Protein AF-A0A149ZKW9-F1 (afdb_monomer_lite)

Foldseek 3Di:
DDPQPDDDLVRLLVLQLVLVCVQFVVQDSVLLSVLCCVLPVDSVSSSVVVVLCVVPVCLFAPLDQPRDLSSLVSNVSCVVSPGDRGHAHAAPPPRDRARFPAQAPVRGTHHPVVRLQRQFDQFPPPRDGHRFDDDDPPGTHDPVRLQVDLVQWDQALPPRDTGHFPDADPSGGHDPVGDDAQFDQAPPPRDTARFPDQWLNGGHHPVRVVVLQQQFDQFPPPRDGARQGHADPVSDGGHQVVRVHDHPQAAPPHGGRNADDPNHGLLVVQLVLLQVLQAEPVRHGQPLCPLQSVLLNPFPHSPVSVVCCVPAPLSVVNSCCSHPVFPQEPVSLVPDPDDPRSVLSVLACCLSVSYPDDPPLLVVLVVVLVVVLVPADPVLSVLLVCCLVPPLSVVQVVCVVVVNHDNVSSVLSVLLSVLSRVLQVQCVVVVHGQARDDLVSVVVVCVVVVVCLVSCQSSQVVCVVVVNYDNHDRDPPDDDDQDQPDDPVNLVVLLVCLQPPPVADLLLSLLLCCCQALLAQLSLLLQAFLVQWDDDPQWIWGAQAQDIDTDDPPSRVSLVVLSVDFALQRRASVVPRTSACDNRRNGTHDSVVSCVSNVVSVDPRRSSSLVNLLVCLCVDPLVVSCRRNVHDSVVSVVSVVVSVVCVVVVVVVVVVVVVVPPDDDDDDD

Secondary structure (DSSP, 8-state):
--SSSS--HHHHHHHHHHHHHHH-TTS-HHHHHHHHHHH--SHHHHHHHHHHHHH-TTTTTS--TTS-HHHHHHHHHHHHTT--S--PPBPTTT--B----EE-TTS-EE-HHHHHHTS-EE-TTT--EE-EEEE-SS-EEEHHHHHHSGGGEEEBTTT--EEEEEEEETTEEEETTTSPP--EE-TTT-SEE-EEEEETTEEEEHHHHHHHHH--EE-TTT--EE---EE-TTS-EE-TGGGT---TT--TTT---TTEETTEEHHHHHHHHHHHHHB-TTSSB-GGGHHHHHHHHT-S-HHHHHHHHHH-HHHHHHHHHHHTSS-SSHHHHHTSPP-HHHHHHHHHHHHTTSS----HHHHTHHHHHHHHHHTS-HHHHHHHHHHIIIIIIHHHHHHHHTT---HHHHHHHHHHHHHHHHHHHHHHHTT--GGG--HHHHHHHHHH-GGGHHHHHHHHHHHHTTTSS------------------HHHHHHHHHHHHH-TTS-HHHHHHHHHHHHH---HHHHHT--GGGEEEETTEEEE-SSSS-EEPPTTHHHHHHHHHHPPPS-TT--TT---SSB-SSTTPBPPHHHHHHHHHHTT--HHHHHHHHHHHHHHHS-HHHHHHHHT--HHHHHHHHHHHHHHHHHHHHHHHHHHHTTS-------

pLDDT: mean 84.75, std 12.21, range [28.81, 96.69]

Sequence (669 aa):
MVRCSTLTSTQTLDALVAEIATVEPELAAMTIRGILEVLVPRPEKRTILLQHFDRFPNLLTSGDPLIPPIVQRLLERLAAAGAVRIVRPHCAVCGGEKILCRRLADGRKACAHCGREADPKPCSRCGNMRVITRRTSTEQLCLRCYRHDPISHKTCSRCGRDTYAVVRIESGSLCTTCAPRKLERCGQCGHDRNPRTILLGAPICRLCYEQLRRNPGTCPACVQIKILAYLSDDGRRICATCAGEPSLFACADCGREDHQYGRRCAVCVLTERATALLTTADGTVNRALGPVLSALLAVDRPKSTLFWLQQSQGADLLRRMAIGDIAISHDALDALPRTRALDYLRDFLTALGVLPPQHVELERLTPWLRTMLADLPAADARVVHPYAEWHVLRRTRAKAERGQLTAAGARNGRALIRTAGHFLGWLTEHGTTLTTARQSHLDEYLVEHPGRVRFLDGFLTGAHDRRLIADLRTPRQQRSEPDVTLADDHRWTIVEELLHDETLPLDTRVAGLFVLLFGQPVTRICRMTPDQIATTGPEVTVRFGDDPILLPTPLDELTRALLHRRGRASYASKPNRWLFPGGHPGRHRSADVLRNQLAQAGVTVRPARNAALLQLAAEVPAPILADLLGIKPGTAVNWAALASQDWAGYTALRAENRTEGSGSIAHNE

Radius of gyration: 43.74 Å; chains: 1; bounding box: 96×91×130 Å

Structure (mmCIF, N/CA/C/O backbone):
data_AF-A0A149ZKW9-F1
#
_entry.id   AF-A0A149ZKW9-F1
#
loop_
_atom_site.group_PDB
_atom_site.id
_atom_site.type_symbol
_atom_site.label_atom_id
_atom_site.label_alt_id
_atom_site.label_comp_id
_atom_site.label_asym_id
_atom_site.label_entity_id
_atom_site.label_seq_id
_atom_site.pdbx_PDB_ins_code
_atom_site.Cartn_x
_atom_site.Cartn_y
_atom_site.Cartn_z
_atom_site.occupancy
_atom_site.B_iso_or_equiv
_atom_site.auth_seq_id
_atom_site.auth_comp_id
_atom_site.auth_asym_id
_atom_site.auth_atom_id
_atom_site.pdbx_PDB_model_num
ATOM 1 N N . MET A 1 1 ? 42.946 -17.975 -71.883 1.00 45.78 1 MET A N 1
ATOM 2 C CA . MET A 1 1 ? 44.295 -18.467 -71.519 1.00 45.78 1 MET A CA 1
ATOM 3 C C . MET A 1 1 ? 45.330 -17.601 -72.236 1.00 45.78 1 MET A C 1
ATOM 5 O O . MET A 1 1 ? 45.140 -17.347 -73.413 1.00 45.78 1 MET A O 1
ATOM 9 N N . VAL A 1 2 ? 46.386 -17.179 -71.521 1.00 45.53 2 VAL A N 1
ATOM 10 C CA . VAL A 1 2 ? 47.635 -16.538 -72.013 1.00 45.53 2 VAL A CA 1
ATOM 11 C C . VAL A 1 2 ? 47.582 -15.047 -72.442 1.00 45.53 2 VAL A C 1
ATOM 13 O O . VAL A 1 2 ? 47.802 -14.730 -73.601 1.00 45.53 2 VAL A O 1
ATOM 16 N N . ARG A 1 3 ? 47.384 -14.093 -71.511 1.00 49.81 3 ARG A N 1
ATOM 17 C CA . ARG A 1 3 ? 47.825 -12.678 -71.699 1.00 49.81 3 ARG A CA 1
ATOM 18 C C . ARG A 1 3 ? 49.086 -12.303 -70.903 1.00 49.81 3 ARG A C 1
ATOM 20 O O . ARG A 1 3 ? 49.702 -11.282 -71.171 1.00 49.81 3 ARG A O 1
ATOM 27 N N . CYS A 1 4 ? 49.485 -13.120 -69.927 1.00 48.00 4 CYS A N 1
ATOM 28 C CA . CYS A 1 4 ? 50.455 -12.715 -68.900 1.00 48.00 4 CYS A CA 1
ATOM 29 C C . CYS A 1 4 ? 51.922 -13.107 -69.159 1.00 48.00 4 CYS A C 1
ATOM 31 O O . CYS A 1 4 ? 52.776 -12.733 -68.363 1.00 48.00 4 CYS A O 1
ATOM 33 N N . SER A 1 5 ? 52.250 -13.859 -70.215 1.00 48.78 5 SER A N 1
ATOM 34 C CA . SER A 1 5 ? 53.591 -14.463 -70.337 1.00 48.78 5 SER A CA 1
ATOM 35 C C . SER A 1 5 ? 54.688 -13.526 -70.860 1.00 48.78 5 SER A C 1
ATOM 37 O O . SER A 1 5 ? 55.851 -13.912 -70.829 1.00 48.78 5 SER A O 1
ATOM 39 N N . THR A 1 6 ? 54.356 -12.327 -71.354 1.00 56.81 6 THR A N 1
ATOM 40 C CA . THR A 1 6 ? 55.320 -11.461 -72.073 1.00 56.81 6 THR A CA 1
ATOM 41 C C . THR A 1 6 ? 55.148 -9.957 -71.819 1.00 56.81 6 THR A C 1
ATOM 43 O O . THR A 1 6 ? 55.662 -9.151 -72.591 1.00 56.81 6 THR A O 1
ATOM 46 N N . LEU A 1 7 ? 54.426 -9.543 -70.770 1.00 64.69 7 LEU A N 1
ATOM 47 C CA . LEU A 1 7 ? 54.259 -8.117 -70.451 1.00 64.69 7 LEU A CA 1
ATOM 48 C C . LEU A 1 7 ? 55.408 -7.617 -69.565 1.00 64.69 7 LEU A C 1
ATOM 50 O O . LEU A 1 7 ? 55.716 -8.197 -68.523 1.00 64.69 7 LEU A O 1
ATOM 54 N N . THR A 1 8 ? 56.022 -6.504 -69.960 1.00 72.44 8 THR A N 1
ATOM 55 C CA . THR A 1 8 ? 56.938 -5.738 -69.104 1.00 72.44 8 THR A CA 1
ATOM 56 C C . THR A 1 8 ? 56.177 -5.123 -67.920 1.00 72.44 8 THR A C 1
ATOM 58 O O . THR A 1 8 ? 54.968 -4.908 -67.980 1.00 72.44 8 THR A O 1
ATOM 61 N N . SER A 1 9 ? 56.878 -4.791 -66.829 1.00 72.75 9 SER A N 1
ATOM 62 C CA . SER A 1 9 ? 56.272 -4.191 -65.620 1.00 72.75 9 SER A CA 1
ATOM 63 C C . SER A 1 9 ? 55.388 -2.964 -65.906 1.00 72.75 9 SER A C 1
ATOM 65 O O . SER A 1 9 ? 54.354 -2.774 -65.256 1.00 72.75 9 SER A O 1
ATOM 67 N N . THR A 1 10 ? 55.790 -2.143 -66.881 1.00 75.31 10 THR A N 1
ATOM 68 C CA . THR A 1 10 ? 55.050 -0.956 -67.328 1.00 75.31 10 THR A CA 1
ATOM 69 C C . THR A 1 10 ? 53.773 -1.350 -68.069 1.00 75.31 10 THR A C 1
ATOM 71 O O . THR A 1 10 ? 52.702 -0.859 -67.730 1.00 75.31 10 THR A O 1
ATOM 74 N N . GLN A 1 11 ? 53.847 -2.332 -68.974 1.00 81.19 11 GLN A N 1
ATOM 75 C CA . GLN A 1 11 ? 52.684 -2.832 -69.716 1.00 81.19 11 GLN A CA 1
ATOM 76 C C . GLN A 1 11 ? 51.627 -3.477 -68.801 1.00 81.19 11 GLN A C 1
ATOM 78 O O . GLN A 1 11 ? 50.432 -3.306 -69.026 1.00 81.19 11 GLN A O 1
ATOM 83 N N . THR A 1 12 ? 52.037 -4.170 -67.733 1.00 83.00 12 THR A N 1
ATOM 84 C CA . THR A 1 12 ? 51.100 -4.746 -66.748 1.00 83.00 12 THR A CA 1
ATOM 85 C C . THR A 1 12 ? 50.375 -3.667 -65.938 1.00 83.00 12 THR A C 1
ATOM 87 O O . THR A 1 12 ? 49.206 -3.829 -65.592 1.00 83.00 12 THR A O 1
ATOM 90 N N . LEU A 1 13 ? 51.056 -2.561 -65.620 1.00 86.56 13 LEU A N 1
ATOM 91 C CA . LEU A 1 13 ? 50.440 -1.423 -64.935 1.00 86.56 13 LEU A CA 1
ATOM 92 C C . LEU A 1 13 ? 49.428 -0.716 -65.843 1.00 86.56 13 LEU A C 1
ATOM 94 O O . LEU A 1 13 ? 48.324 -0.421 -65.398 1.00 86.56 13 LEU A O 1
ATOM 98 N N . ASP A 1 14 ? 49.784 -0.498 -67.108 1.00 89.00 14 ASP A N 1
ATOM 99 C CA . ASP A 1 14 ? 48.910 0.148 -68.090 1.00 89.00 14 ASP A CA 1
ATOM 100 C C . ASP A 1 14 ? 47.639 -0.675 -68.345 1.00 89.00 14 ASP A C 1
ATOM 102 O O . ASP A 1 14 ? 46.541 -0.119 -68.374 1.00 89.00 14 ASP A O 1
ATOM 106 N N . ALA A 1 15 ? 47.765 -2.005 -68.424 1.00 87.56 15 ALA A N 1
ATOM 107 C CA . ALA A 1 15 ? 46.624 -2.911 -68.544 1.00 87.56 15 ALA A CA 1
ATOM 108 C C . ALA A 1 15 ? 45.673 -2.815 -67.337 1.00 87.56 15 ALA A C 1
ATOM 110 O O . ALA A 1 15 ? 44.463 -2.706 -67.512 1.00 87.56 15 ALA A O 1
ATOM 111 N N . LEU A 1 16 ? 46.205 -2.784 -66.109 1.00 89.25 16 LEU A N 1
ATOM 112 C CA . LEU A 1 16 ? 45.389 -2.611 -64.901 1.00 89.25 16 LEU A CA 1
ATOM 113 C C . LEU A 1 16 ? 44.670 -1.256 -64.865 1.00 89.25 16 LEU A C 1
ATOM 115 O O . LEU A 1 16 ? 43.524 -1.187 -64.424 1.00 89.25 16 LEU A O 1
ATOM 119 N N . VAL A 1 17 ? 45.336 -0.184 -65.309 1.00 93.25 17 VAL A N 1
ATOM 120 C CA . VAL A 1 17 ? 44.719 1.147 -65.403 1.00 93.25 17 VAL A CA 1
ATOM 121 C C . VAL A 1 17 ? 43.556 1.124 -66.393 1.00 93.25 17 VAL A C 1
ATOM 123 O O . VAL A 1 17 ? 42.492 1.644 -66.068 1.00 93.25 17 VAL A O 1
ATOM 126 N N . ALA A 1 18 ? 43.726 0.490 -67.556 1.00 90.94 18 ALA A N 1
ATOM 127 C CA . ALA A 1 18 ? 42.679 0.380 -68.569 1.00 90.94 18 ALA A CA 1
ATOM 128 C C . ALA A 1 18 ? 41.453 -0.410 -68.074 1.00 90.94 18 ALA A C 1
ATOM 130 O O . ALA A 1 18 ? 40.322 0.042 -68.249 1.00 90.94 18 ALA A O 1
ATOM 131 N N . GLU A 1 19 ? 41.662 -1.544 -67.399 1.00 89.25 19 GLU A N 1
ATOM 132 C CA . GLU A 1 19 ? 40.570 -2.351 -66.829 1.00 89.25 19 GLU A CA 1
ATOM 133 C C . GLU A 1 19 ? 39.748 -1.551 -65.803 1.00 89.25 19 GLU A C 1
ATOM 135 O O . GLU A 1 19 ? 38.518 -1.534 -65.849 1.00 89.25 19 GLU A O 1
ATOM 140 N N . ILE A 1 20 ? 40.413 -0.812 -64.908 1.00 91.56 20 ILE A N 1
ATOM 141 C CA . ILE A 1 20 ? 39.721 0.007 -63.900 1.00 91.56 20 ILE A CA 1
ATOM 142 C C . ILE A 1 20 ? 39.028 1.210 -64.551 1.00 91.56 20 ILE A C 1
ATOM 144 O O . ILE A 1 20 ? 37.889 1.504 -64.199 1.00 91.56 20 ILE A O 1
ATOM 148 N N . ALA A 1 21 ? 39.668 1.877 -65.516 1.00 91.81 21 ALA A N 1
ATOM 149 C CA . ALA A 1 21 ? 39.086 3.016 -66.231 1.00 91.81 21 ALA A CA 1
ATOM 150 C C . ALA A 1 21 ? 37.862 2.622 -67.076 1.00 91.81 21 ALA A C 1
ATOM 152 O O . ALA A 1 21 ? 36.972 3.438 -67.291 1.00 91.81 21 ALA A O 1
ATOM 153 N N . THR A 1 22 ? 37.777 1.362 -67.516 1.00 91.12 22 THR A N 1
ATOM 154 C CA . THR A 1 22 ? 36.588 0.837 -68.207 1.00 91.12 22 THR A CA 1
ATOM 155 C C . THR A 1 22 ? 35.380 0.770 -67.266 1.00 91.12 22 THR A C 1
ATOM 157 O O . THR A 1 22 ? 34.253 1.058 -67.670 1.00 91.12 22 THR A O 1
ATOM 160 N N . VAL A 1 23 ? 35.606 0.422 -65.996 1.00 90.44 23 VAL A N 1
ATOM 161 C CA . VAL A 1 23 ? 34.557 0.379 -64.965 1.00 90.44 23 VAL A CA 1
ATOM 162 C C . VAL A 1 23 ? 34.246 1.774 -64.419 1.00 90.44 23 VAL A C 1
ATOM 164 O O . VAL A 1 23 ? 33.081 2.083 -64.189 1.00 90.44 23 VAL A O 1
ATOM 167 N N . GLU A 1 24 ? 35.262 2.623 -64.252 1.00 90.31 24 GLU A N 1
ATOM 168 C CA . GLU A 1 24 ? 35.185 3.978 -63.688 1.00 90.31 24 GLU A CA 1
ATOM 169 C C . GLU A 1 24 ? 35.666 5.032 -64.703 1.00 90.31 24 GLU A C 1
ATOM 171 O O . GLU A 1 24 ? 36.755 5.590 -64.542 1.00 90.31 24 GLU A O 1
ATOM 176 N N . PRO A 1 25 ? 34.879 5.337 -65.752 1.00 88.19 25 PRO A N 1
ATOM 177 C CA . PRO A 1 25 ? 35.313 6.238 -66.824 1.00 88.19 25 PRO A CA 1
ATOM 178 C C . PRO A 1 25 ? 35.484 7.693 -66.367 1.00 88.19 25 PRO A C 1
ATOM 180 O O . PRO A 1 25 ? 36.193 8.464 -67.008 1.00 88.19 25 PRO A O 1
ATOM 183 N N . GLU A 1 26 ? 34.845 8.073 -65.260 1.00 89.25 26 GLU A N 1
ATOM 184 C CA . GLU A 1 26 ? 34.916 9.423 -64.689 1.00 89.25 26 GLU A CA 1
ATOM 185 C C . GLU A 1 26 ? 36.147 9.624 -63.790 1.00 89.25 26 GLU A C 1
ATOM 187 O O . GLU A 1 26 ? 36.501 10.757 -63.461 1.00 89.25 26 GLU A O 1
ATOM 192 N N . LEU A 1 27 ? 36.842 8.544 -63.409 1.00 91.38 27 LEU A N 1
ATOM 193 C CA . LEU A 1 27 ? 38.041 8.627 -62.585 1.00 91.38 27 LEU A CA 1
ATOM 194 C C . LEU A 1 27 ? 39.288 8.755 -63.468 1.00 91.38 27 LEU A C 1
ATOM 196 O O . LEU A 1 27 ? 39.610 7.868 -64.258 1.00 91.38 27 LEU A O 1
ATOM 200 N N . ALA A 1 28 ? 40.038 9.847 -63.303 1.00 92.94 28 ALA A N 1
ATOM 201 C CA . ALA A 1 28 ? 41.215 10.121 -64.125 1.00 92.94 28 ALA A CA 1
ATOM 202 C C . ALA A 1 28 ? 42.246 8.973 -64.082 1.00 92.94 28 ALA A C 1
ATOM 204 O O . ALA A 1 28 ? 42.683 8.540 -63.011 1.00 92.94 28 ALA A O 1
ATOM 205 N N . ALA A 1 29 ? 42.716 8.538 -65.256 1.00 90.81 29 ALA A N 1
ATOM 206 C CA . ALA A 1 29 ? 43.670 7.433 -65.396 1.00 90.81 29 ALA A CA 1
ATOM 207 C C . ALA A 1 29 ? 44.977 7.648 -64.605 1.00 90.81 29 ALA A C 1
ATOM 209 O O . ALA A 1 29 ? 45.555 6.691 -64.086 1.00 90.81 29 ALA A O 1
ATOM 210 N N . MET A 1 30 ? 45.427 8.900 -64.451 1.00 90.69 30 MET A N 1
ATOM 211 C CA . MET A 1 30 ? 46.585 9.233 -63.610 1.00 90.69 30 MET A CA 1
ATOM 212 C C . MET A 1 30 ? 46.336 8.964 -62.120 1.00 90.69 30 MET A C 1
ATOM 214 O O . MET A 1 30 ? 47.232 8.474 -61.433 1.00 90.69 30 MET A O 1
ATOM 218 N N . THR A 1 31 ? 45.121 9.212 -61.623 1.00 91.88 31 THR A N 1
ATOM 219 C CA . THR A 1 31 ? 44.725 8.910 -60.239 1.00 91.88 31 THR A CA 1
ATOM 220 C C . THR A 1 31 ? 44.714 7.402 -59.997 1.00 91.88 31 THR A C 1
ATOM 222 O O . THR A 1 31 ? 45.261 6.928 -59.000 1.00 91.88 31 THR A O 1
ATOM 225 N N . ILE A 1 32 ? 44.163 6.633 -60.943 1.00 93.56 32 ILE A N 1
ATOM 226 C CA . ILE A 1 32 ? 44.166 5.162 -60.900 1.00 93.56 32 ILE A CA 1
ATOM 227 C C . ILE A 1 32 ? 45.606 4.632 -60.883 1.00 93.56 32 ILE A C 1
ATOM 229 O O . ILE A 1 32 ? 45.951 3.801 -60.037 1.00 93.56 32 ILE A O 1
ATOM 233 N N . ARG A 1 33 ? 46.466 5.147 -61.773 1.00 94.44 33 ARG A N 1
ATOM 234 C CA . ARG A 1 33 ? 47.888 4.783 -61.833 1.00 94.44 33 ARG A CA 1
ATOM 235 C C . ARG A 1 33 ? 48.591 5.042 -60.501 1.00 94.44 33 ARG A C 1
ATOM 237 O O . ARG A 1 33 ? 49.221 4.127 -59.976 1.00 94.44 33 ARG A O 1
ATOM 244 N N . GLY A 1 34 ? 48.428 6.234 -59.923 1.00 93.31 34 GLY A N 1
ATOM 245 C CA . GLY A 1 34 ? 49.047 6.587 -58.642 1.00 93.31 34 GLY A CA 1
ATOM 246 C C . GLY A 1 34 ? 48.610 5.668 -57.494 1.00 93.31 34 GLY A C 1
ATOM 247 O O . GLY A 1 34 ? 49.436 5.239 -56.687 1.00 93.31 34 GLY A O 1
ATOM 248 N N . ILE A 1 35 ? 47.330 5.279 -57.448 1.00 93.69 35 ILE A N 1
ATOM 249 C CA . ILE A 1 35 ? 46.827 4.309 -56.460 1.00 93.69 35 ILE A CA 1
ATOM 250 C C . ILE A 1 35 ? 47.500 2.942 -56.638 1.00 93.69 35 ILE A C 1
ATOM 252 O O . ILE A 1 35 ? 47.928 2.335 -55.651 1.00 93.69 35 ILE A O 1
ATOM 256 N N . LEU A 1 36 ? 47.607 2.449 -57.876 1.00 93.12 36 LEU A N 1
ATOM 257 C CA . LEU A 1 36 ? 48.225 1.156 -58.176 1.00 93.12 36 LEU A CA 1
ATOM 258 C C . LEU A 1 36 ? 49.729 1.149 -57.882 1.00 93.12 36 LEU A C 1
ATOM 260 O O . LEU A 1 36 ? 50.235 0.171 -57.333 1.00 93.12 36 LEU A O 1
ATOM 264 N N . GLU A 1 37 ? 50.446 2.228 -58.185 1.00 91.88 37 GLU A N 1
ATOM 265 C CA . GLU A 1 37 ? 51.878 2.347 -57.893 1.00 91.88 37 GLU A CA 1
ATOM 266 C C . GLU A 1 37 ? 52.167 2.276 -56.392 1.00 91.88 37 GLU A C 1
ATOM 268 O O . GLU A 1 37 ? 53.111 1.599 -55.984 1.00 91.88 37 GLU A O 1
ATOM 273 N N . VAL A 1 38 ? 51.314 2.885 -55.564 1.00 92.06 38 VAL A N 1
ATOM 274 C CA . VAL A 1 38 ? 51.434 2.829 -54.101 1.00 92.06 38 VAL A CA 1
ATOM 275 C C . VAL A 1 38 ? 50.995 1.473 -53.540 1.00 92.06 38 VAL A C 1
ATOM 277 O O . VAL A 1 38 ? 51.641 0.929 -52.643 1.00 92.06 38 VAL A O 1
ATOM 280 N N . LEU A 1 39 ? 49.882 0.916 -54.027 1.00 90.56 39 LEU A N 1
ATOM 281 C CA . LEU A 1 39 ? 49.280 -0.291 -53.451 1.00 90.56 39 LEU A CA 1
ATOM 282 C C . LEU A 1 39 ? 49.976 -1.585 -53.904 1.00 90.56 39 LEU A C 1
ATOM 284 O O . LEU A 1 39 ? 50.106 -2.526 -53.117 1.00 90.56 39 LEU A O 1
ATOM 288 N N . VAL A 1 40 ? 50.418 -1.636 -55.162 1.00 89.31 40 VAL A N 1
ATOM 289 C CA . VAL A 1 40 ? 51.094 -2.777 -55.798 1.00 89.31 40 VAL A CA 1
ATOM 290 C C . VAL A 1 40 ? 52.367 -2.314 -56.535 1.00 89.31 40 VAL A C 1
ATOM 292 O O . VAL A 1 40 ? 52.461 -2.411 -57.760 1.00 89.31 40 VAL A O 1
ATOM 295 N N . PRO A 1 41 ? 53.402 -1.846 -55.806 1.00 85.38 41 PRO A N 1
ATOM 296 C CA . PRO A 1 41 ? 54.627 -1.311 -56.413 1.00 85.38 41 PRO A CA 1
ATOM 297 C C . PRO A 1 41 ? 55.456 -2.376 -57.141 1.00 85.38 41 PRO A C 1
ATOM 299 O O . PRO A 1 41 ? 56.200 -2.063 -58.065 1.00 85.38 41 PRO A O 1
ATOM 302 N N . ARG A 1 42 ? 55.340 -3.648 -56.733 1.00 86.81 42 ARG A N 1
ATOM 303 C CA . ARG A 1 42 ? 56.128 -4.752 -57.296 1.00 86.81 42 ARG A CA 1
ATOM 304 C C . ARG A 1 42 ? 55.468 -5.329 -58.559 1.00 86.81 42 ARG A C 1
ATOM 306 O O . ARG A 1 42 ? 54.281 -5.658 -58.484 1.00 86.81 42 ARG A O 1
ATOM 313 N N . PRO A 1 43 ? 56.221 -5.562 -59.653 1.00 84.12 43 PRO A N 1
ATOM 314 C CA . PRO A 1 43 ? 55.687 -6.093 -60.915 1.00 84.12 43 PRO A CA 1
ATOM 315 C C . PRO A 1 43 ? 54.912 -7.404 -60.737 1.00 84.12 43 PRO A C 1
ATOM 317 O O . PRO A 1 43 ? 53.787 -7.531 -61.205 1.00 84.12 43 PRO A O 1
ATOM 320 N N . GLU A 1 44 ? 55.449 -8.336 -59.946 1.00 84.50 44 GLU A N 1
ATOM 321 C CA . GLU A 1 44 ? 54.820 -9.631 -59.646 1.00 84.50 44 GLU A CA 1
ATOM 322 C C . GLU A 1 44 ? 53.411 -9.491 -59.049 1.00 84.50 44 GLU A C 1
ATOM 324 O O . GLU A 1 44 ? 52.504 -10.259 -59.362 1.00 84.50 44 GLU A O 1
ATOM 329 N N . LYS A 1 45 ? 53.198 -8.487 -58.186 1.00 83.62 45 LYS A N 1
ATOM 330 C CA . LYS A 1 45 ? 51.894 -8.240 -57.553 1.00 83.62 45 LYS A CA 1
ATOM 331 C C . LYS A 1 45 ? 50.890 -7.636 -58.529 1.00 83.62 45 LYS A C 1
ATOM 333 O O . LYS A 1 45 ? 49.702 -7.914 -58.389 1.00 83.62 45 LYS A O 1
ATOM 338 N N . ARG A 1 46 ? 51.357 -6.863 -59.515 1.00 88.62 46 ARG A N 1
ATOM 339 C CA . ARG A 1 46 ? 50.529 -6.342 -60.613 1.00 88.62 46 ARG A CA 1
ATOM 340 C C . ARG A 1 46 ? 50.071 -7.481 -61.516 1.00 88.62 46 ARG A C 1
ATOM 342 O O . ARG A 1 46 ? 48.884 -7.580 -61.796 1.00 88.62 46 ARG A O 1
ATOM 349 N N . THR A 1 47 ? 50.975 -8.397 -61.860 1.00 85.88 47 THR A N 1
ATOM 350 C CA . THR A 1 47 ? 50.656 -9.598 -62.645 1.00 85.88 47 THR A CA 1
ATOM 351 C C . THR A 1 47 ? 49.606 -10.462 -61.944 1.00 85.88 47 THR A C 1
ATOM 353 O O . THR A 1 47 ? 48.619 -10.848 -62.558 1.00 85.88 47 THR A O 1
ATOM 356 N N . ILE A 1 48 ? 49.757 -10.704 -60.636 1.00 84.31 48 ILE A N 1
ATOM 357 C CA . ILE A 1 48 ? 48.770 -11.460 -59.842 1.00 84.31 48 ILE A CA 1
ATOM 358 C C . ILE A 1 48 ? 47.410 -10.747 -59.800 1.00 84.31 48 ILE A C 1
ATOM 360 O O . ILE A 1 48 ? 46.369 -11.393 -59.899 1.00 84.31 48 ILE A O 1
ATOM 364 N N . LEU A 1 49 ? 47.395 -9.420 -59.644 1.00 86.88 49 LEU A N 1
ATOM 365 C CA . LEU A 1 49 ? 46.152 -8.647 -59.638 1.00 86.88 49 LEU A CA 1
ATOM 366 C C . LEU A 1 49 ? 45.444 -8.706 -60.999 1.00 86.88 49 LEU A C 1
ATOM 368 O O . LEU A 1 49 ? 44.233 -8.900 -61.040 1.00 86.88 49 LEU A O 1
ATOM 372 N N . LEU A 1 50 ? 46.200 -8.616 -62.094 1.00 85.94 50 LEU A N 1
ATOM 373 C CA . LEU A 1 50 ? 45.665 -8.716 -63.450 1.00 85.94 50 LEU A CA 1
ATOM 374 C C . LEU A 1 50 ? 45.089 -10.115 -63.715 1.00 85.94 50 LEU A C 1
ATOM 376 O O . LEU A 1 50 ? 43.972 -10.237 -64.199 1.00 85.94 50 LEU A O 1
ATOM 380 N N . GLN A 1 51 ? 45.775 -11.174 -63.270 1.00 84.31 51 GLN A N 1
ATOM 381 C CA . GLN A 1 51 ? 45.251 -12.547 -63.316 1.00 84.31 51 GLN A CA 1
ATOM 382 C C . GLN A 1 51 ? 43.948 -12.715 -62.518 1.00 84.31 51 GLN A C 1
ATOM 384 O O . GLN A 1 51 ? 43.099 -13.531 -62.881 1.00 84.31 51 GLN A O 1
ATOM 389 N N . HIS A 1 52 ? 43.775 -11.972 -61.420 1.00 84.44 52 HIS A N 1
ATOM 390 C CA . HIS A 1 52 ? 42.519 -11.969 -60.675 1.00 84.44 52 HIS A CA 1
ATOM 391 C C . HIS A 1 52 ? 41.382 -11.297 -61.451 1.00 84.44 52 HIS A C 1
ATOM 393 O O . HIS A 1 52 ? 40.274 -11.828 -61.411 1.00 84.44 52 HIS A O 1
ATOM 399 N N . PHE A 1 53 ? 41.643 -10.191 -62.155 1.00 84.69 53 PHE A N 1
ATOM 400 C CA . PHE A 1 53 ? 40.655 -9.556 -63.038 1.00 84.69 53 PHE A CA 1
ATOM 401 C C . PHE A 1 53 ? 40.302 -10.458 -64.228 1.00 84.69 53 PHE A C 1
ATOM 403 O O . PHE A 1 53 ? 39.121 -10.673 -64.484 1.00 84.69 53 PHE A O 1
ATOM 410 N N . ASP A 1 54 ? 41.293 -11.098 -64.859 1.00 83.50 54 ASP A N 1
ATOM 411 C CA . ASP A 1 54 ? 41.070 -12.052 -65.958 1.00 83.50 54 ASP A CA 1
ATOM 412 C C . ASP A 1 54 ? 40.187 -13.235 -65.531 1.00 83.50 54 ASP A C 1
ATOM 414 O O . ASP A 1 54 ? 39.335 -13.710 -66.282 1.00 83.50 54 ASP A O 1
ATOM 418 N N . ARG A 1 55 ? 40.409 -13.753 -64.316 1.00 83.12 55 ARG A N 1
ATOM 419 C CA . ARG A 1 55 ? 39.665 -14.905 -63.789 1.00 83.12 55 ARG A CA 1
ATOM 420 C C . ARG A 1 55 ? 38.262 -14.533 -63.307 1.00 83.12 55 ARG A C 1
ATOM 422 O O . ARG A 1 55 ? 37.386 -15.395 -63.307 1.00 83.12 55 ARG A O 1
ATOM 429 N N . PHE A 1 56 ? 38.057 -13.291 -62.875 1.00 82.25 56 PHE A N 1
ATOM 430 C CA . PHE A 1 56 ? 36.803 -12.802 -62.306 1.00 82.25 56 PHE A CA 1
ATOM 431 C C . PHE A 1 56 ? 36.483 -11.407 -62.875 1.00 82.25 56 PHE A C 1
ATOM 433 O O . PHE A 1 56 ? 36.822 -10.399 -62.258 1.00 82.25 56 PHE A O 1
ATOM 440 N N . PRO A 1 57 ? 35.811 -11.319 -64.035 1.00 80.06 57 PRO A N 1
ATOM 441 C CA . PRO A 1 57 ? 35.623 -10.046 -64.743 1.00 80.06 57 PRO A CA 1
ATOM 442 C C . PRO A 1 57 ? 34.818 -8.989 -63.968 1.00 80.06 57 PRO A C 1
ATOM 444 O O . PRO A 1 57 ? 34.990 -7.793 -64.163 1.00 80.06 57 PRO A O 1
ATOM 447 N N . ASN A 1 58 ? 33.948 -9.409 -63.046 1.00 85.81 58 ASN A N 1
ATOM 448 C CA . ASN A 1 58 ? 33.115 -8.535 -62.214 1.00 85.81 58 ASN A CA 1
ATOM 449 C C . ASN A 1 58 ? 33.716 -8.268 -60.819 1.00 85.81 58 ASN A C 1
ATOM 451 O O . ASN A 1 58 ? 33.002 -7.896 -59.886 1.00 85.81 58 ASN A O 1
ATOM 455 N N . LEU A 1 59 ? 35.024 -8.460 -60.626 1.00 86.44 59 LEU A N 1
ATOM 456 C CA . LEU A 1 59 ? 35.665 -8.334 -59.310 1.00 86.44 59 LEU A CA 1
ATOM 457 C C . LEU A 1 59 ? 35.557 -6.923 -58.705 1.00 86.44 59 LEU A C 1
ATOM 459 O O . LEU A 1 59 ? 35.578 -6.778 -57.484 1.00 86.44 59 LEU A O 1
ATOM 463 N N . LEU A 1 60 ? 35.433 -5.896 -59.552 1.00 88.56 60 LEU A N 1
ATOM 464 C CA . LEU A 1 60 ? 35.298 -4.500 -59.131 1.00 88.56 60 LEU A CA 1
ATOM 465 C C . LEU A 1 60 ? 33.855 -4.103 -58.765 1.00 88.56 60 LEU A C 1
ATOM 467 O O . LEU A 1 60 ? 33.657 -3.135 -58.034 1.00 88.56 60 LEU A O 1
ATOM 471 N N . THR A 1 61 ? 32.857 -4.854 -59.238 1.00 90.00 61 THR A N 1
ATOM 472 C CA . THR A 1 61 ? 31.430 -4.480 -59.179 1.00 90.00 61 THR A CA 1
ATOM 473 C C . THR A 1 61 ? 30.535 -5.512 -58.485 1.00 90.00 61 THR A C 1
ATOM 475 O O . THR A 1 61 ? 29.403 -5.205 -58.137 1.00 90.00 61 THR A O 1
ATOM 478 N N . SER A 1 62 ? 31.015 -6.735 -58.249 1.00 86.44 62 SER A N 1
ATOM 479 C CA . SER A 1 62 ? 30.212 -7.833 -57.679 1.00 86.44 62 SER A CA 1
ATOM 480 C C . SER A 1 62 ? 29.896 -7.688 -56.191 1.00 86.44 62 SER A C 1
ATOM 482 O O . SER A 1 62 ? 28.932 -8.283 -55.715 1.00 86.44 62 SER A O 1
ATOM 484 N N . GLY A 1 63 ? 30.728 -6.970 -55.432 1.00 82.62 63 GLY A N 1
ATOM 485 C CA . GLY A 1 63 ? 30.622 -6.922 -53.972 1.00 82.62 63 GLY A CA 1
ATOM 486 C C . GLY A 1 63 ? 30.846 -8.275 -53.279 1.00 82.62 63 GLY A C 1
ATOM 487 O O . GLY A 1 63 ? 30.501 -8.410 -52.103 1.00 82.62 63 GLY A O 1
ATOM 488 N N . ASP A 1 64 ? 31.412 -9.270 -53.978 1.00 86.00 64 ASP A N 1
ATOM 489 C CA . ASP A 1 64 ? 31.585 -10.626 -53.451 1.00 86.00 64 ASP A CA 1
ATOM 490 C C . ASP A 1 64 ? 32.434 -10.601 -52.157 1.00 86.00 64 ASP A C 1
ATOM 492 O O . ASP A 1 64 ? 33.571 -10.116 -52.149 1.00 86.00 64 ASP A O 1
ATOM 496 N N . PRO A 1 65 ? 31.928 -11.128 -51.028 1.00 81.75 65 PRO A N 1
ATOM 497 C CA . PRO A 1 65 ? 32.665 -11.147 -49.768 1.00 81.75 65 PRO A CA 1
ATOM 498 C C . PRO A 1 65 ? 33.971 -11.962 -49.817 1.00 81.75 65 PRO A C 1
ATOM 500 O O . PRO A 1 65 ? 34.823 -11.815 -48.932 1.00 81.75 65 PRO A O 1
ATOM 503 N N . LEU A 1 66 ? 34.151 -12.829 -50.818 1.00 83.69 66 LEU A N 1
ATOM 504 C CA . LEU A 1 66 ? 35.316 -13.694 -50.995 1.00 83.69 66 LEU A CA 1
ATOM 505 C C . LEU A 1 66 ? 36.458 -13.059 -51.799 1.00 83.69 66 LEU A C 1
ATOM 507 O O . LEU A 1 66 ? 37.524 -13.679 -51.886 1.00 83.69 66 LEU A O 1
ATOM 511 N N . ILE A 1 67 ? 36.300 -11.834 -52.316 1.00 87.19 67 ILE A N 1
ATOM 512 C CA . ILE A 1 67 ? 37.362 -11.180 -53.090 1.00 87.19 67 ILE A CA 1
ATOM 513 C C . ILE A 1 67 ? 38.672 -11.039 -52.281 1.00 87.19 67 ILE A C 1
ATOM 515 O O . ILE A 1 67 ? 38.638 -10.816 -51.062 1.00 87.19 67 ILE A O 1
ATOM 519 N N . PRO A 1 68 ? 39.856 -11.150 -52.915 1.00 84.62 68 PRO A N 1
ATOM 520 C CA . PRO A 1 68 ? 41.137 -11.091 -52.211 1.00 84.62 68 PRO A CA 1
ATOM 521 C C . PRO A 1 68 ? 41.358 -9.768 -51.448 1.00 84.62 68 PRO A C 1
ATOM 523 O O . PRO A 1 68 ? 41.008 -8.703 -51.958 1.00 84.62 68 PRO A O 1
ATOM 526 N N . PRO A 1 69 ? 42.029 -9.766 -50.275 1.00 84.75 69 PRO A N 1
ATOM 527 C CA . PRO A 1 69 ? 42.236 -8.548 -49.479 1.00 84.75 69 PRO A CA 1
ATOM 528 C C . PRO A 1 69 ? 42.947 -7.405 -50.213 1.00 84.75 69 PRO A C 1
ATOM 530 O O . PRO A 1 69 ? 42.726 -6.240 -49.893 1.00 84.75 69 PRO A O 1
ATOM 533 N N . ILE A 1 70 ? 43.811 -7.725 -51.182 1.00 86.25 70 ILE A N 1
ATOM 534 C CA . ILE A 1 70 ? 44.495 -6.716 -52.000 1.00 86.25 70 ILE A CA 1
ATOM 535 C C . ILE A 1 70 ? 43.513 -5.959 -52.904 1.00 86.25 70 ILE A C 1
ATOM 537 O O . ILE A 1 70 ? 43.626 -4.746 -53.039 1.00 86.25 70 ILE A O 1
ATOM 541 N N . VAL A 1 71 ? 42.500 -6.653 -53.428 1.00 89.19 71 VAL A N 1
ATOM 542 C CA . VAL A 1 71 ? 41.426 -6.071 -54.241 1.00 89.19 71 VAL A CA 1
ATOM 543 C C . VAL A 1 71 ? 40.504 -5.231 -53.365 1.00 89.19 71 VAL A C 1
ATOM 545 O O . VAL A 1 71 ? 40.187 -4.108 -53.719 1.00 89.19 71 VAL A O 1
ATOM 548 N N . GLN A 1 72 ? 40.153 -5.706 -52.167 1.00 91.62 72 GLN A N 1
ATOM 549 C CA . GLN A 1 72 ? 39.349 -4.919 -51.221 1.00 91.62 72 GLN A CA 1
ATOM 550 C C . GLN A 1 72 ? 40.012 -3.579 -50.878 1.00 91.62 72 GLN A C 1
ATOM 552 O O . GLN A 1 72 ? 39.349 -2.548 -50.841 1.00 91.62 72 GLN A O 1
ATOM 557 N N . ARG A 1 73 ? 41.338 -3.579 -50.672 1.00 91.12 73 ARG A N 1
ATOM 558 C CA . ARG A 1 73 ? 42.112 -2.348 -50.443 1.00 91.12 73 ARG A CA 1
ATOM 559 C C . ARG A 1 73 ? 42.140 -1.442 -51.668 1.00 91.12 73 ARG A C 1
ATOM 561 O O . ARG A 1 73 ? 42.110 -0.228 -51.502 1.00 91.12 73 ARG A O 1
ATOM 568 N N . LEU A 1 74 ? 42.212 -2.015 -52.869 1.00 92.38 74 LEU A N 1
ATOM 569 C CA . LEU A 1 74 ? 42.114 -1.254 -54.112 1.00 92.38 74 LEU A CA 1
ATOM 570 C C . LEU A 1 74 ? 40.752 -0.557 -54.202 1.00 92.38 74 LEU A C 1
ATOM 572 O O . LEU A 1 74 ? 40.720 0.654 -54.381 1.00 92.38 74 LEU A O 1
ATOM 576 N N . LEU A 1 75 ? 39.655 -1.282 -53.968 1.00 92.75 75 LEU A N 1
ATOM 577 C CA . LEU A 1 75 ? 38.299 -0.725 -53.956 1.00 92.75 75 LEU A CA 1
ATOM 578 C C . LEU A 1 75 ? 38.135 0.380 -52.906 1.00 92.75 75 LEU A C 1
ATOM 580 O O . LEU A 1 75 ? 37.564 1.423 -53.197 1.00 92.75 75 LEU A O 1
ATOM 584 N N . GLU A 1 76 ? 38.677 0.204 -51.697 1.00 91.56 76 GLU A N 1
ATOM 585 C CA . GLU A 1 76 ? 38.656 1.261 -50.677 1.00 91.56 76 GLU A CA 1
ATOM 586 C C . GLU A 1 76 ? 39.411 2.525 -51.115 1.00 91.56 76 GLU A C 1
ATOM 588 O O . GLU A 1 76 ? 38.940 3.631 -50.854 1.00 91.56 76 GLU A O 1
ATOM 593 N N . ARG A 1 77 ? 40.565 2.380 -51.782 1.00 93.69 77 ARG A N 1
ATOM 594 C CA . ARG A 1 77 ? 41.362 3.517 -52.274 1.00 93.69 77 ARG A CA 1
ATOM 595 C C . ARG A 1 77 ? 40.716 4.211 -53.469 1.00 93.69 77 ARG A C 1
ATOM 597 O O . ARG A 1 77 ? 40.744 5.433 -53.516 1.00 93.69 77 ARG A O 1
ATOM 604 N N . LEU A 1 78 ? 40.123 3.451 -54.387 1.00 93.69 78 LEU A N 1
ATOM 605 C CA . LEU A 1 78 ? 39.370 3.986 -55.522 1.00 93.69 78 LEU A CA 1
ATOM 606 C C . LEU A 1 78 ? 38.126 4.745 -55.040 1.00 93.69 78 LEU A C 1
ATOM 608 O O . LEU A 1 78 ? 37.925 5.885 -55.442 1.00 93.69 78 LEU A O 1
ATOM 612 N N . ALA A 1 79 ? 37.359 4.179 -54.101 1.00 91.31 79 ALA A N 1
ATOM 613 C CA . ALA A 1 79 ? 36.198 4.851 -53.510 1.00 91.31 79 ALA A CA 1
ATOM 614 C C . ALA A 1 79 ? 36.602 6.152 -52.797 1.00 91.31 79 ALA A C 1
ATOM 616 O O . ALA A 1 79 ? 35.937 7.174 -52.931 1.00 91.31 79 ALA A O 1
ATOM 617 N N . ALA A 1 80 ? 37.728 6.143 -52.073 1.00 91.38 80 ALA A N 1
ATOM 618 C CA . ALA A 1 80 ? 38.267 7.347 -51.439 1.00 91.38 80 ALA A CA 1
ATOM 619 C C . ALA A 1 80 ? 38.743 8.411 -52.448 1.00 91.38 80 ALA A C 1
ATOM 621 O O . ALA A 1 80 ? 38.822 9.583 -52.091 1.00 91.38 80 ALA A O 1
ATOM 622 N N . ALA A 1 81 ? 39.058 8.011 -53.681 1.00 91.50 81 ALA A N 1
ATOM 623 C CA . ALA A 1 81 ? 39.433 8.898 -54.778 1.00 91.50 81 ALA A CA 1
ATOM 624 C C . ALA A 1 81 ? 38.238 9.337 -55.647 1.00 91.50 81 ALA A C 1
ATOM 626 O O . ALA A 1 81 ? 38.446 10.045 -56.627 1.00 91.50 81 ALA A O 1
ATOM 627 N N . GLY A 1 82 ? 37.008 8.947 -55.287 1.00 91.00 82 GLY A N 1
ATOM 628 C CA . GLY A 1 82 ? 35.780 9.376 -55.962 1.00 91.00 82 GLY A CA 1
ATOM 629 C C . GLY A 1 82 ? 35.188 8.379 -56.961 1.00 91.00 82 GLY A C 1
ATOM 630 O O . GLY A 1 82 ? 34.306 8.762 -57.716 1.00 91.00 82 GLY A O 1
ATOM 631 N N . ALA A 1 83 ? 35.636 7.121 -56.980 1.00 91.44 83 ALA A N 1
ATOM 632 C CA . ALA A 1 83 ? 34.996 6.064 -57.771 1.00 91.44 83 ALA A CA 1
ATOM 633 C C . ALA A 1 83 ? 33.553 5.797 -57.287 1.00 91.44 83 ALA A C 1
ATOM 635 O O . ALA A 1 83 ? 33.330 5.704 -56.075 1.00 91.44 83 ALA A O 1
ATOM 636 N N . VAL A 1 84 ? 32.594 5.652 -58.211 1.00 88.94 84 VAL A N 1
ATOM 637 C CA . VAL A 1 84 ? 31.148 5.569 -57.894 1.00 88.94 84 VAL A CA 1
ATOM 638 C C . VAL A 1 84 ? 30.454 4.294 -58.383 1.00 88.94 84 VAL A C 1
ATOM 640 O O . VAL A 1 84 ? 29.377 3.963 -57.894 1.00 88.94 84 VAL A O 1
ATOM 643 N N . ARG A 1 85 ? 31.043 3.569 -59.337 1.00 90.56 85 ARG A N 1
ATOM 644 C CA . ARG A 1 85 ? 30.500 2.342 -59.948 1.00 90.56 85 ARG A CA 1
ATOM 645 C C . ARG A 1 85 ? 31.037 1.060 -59.310 1.00 90.56 85 ARG A C 1
ATOM 647 O O . ARG A 1 85 ? 30.459 -0.010 -59.502 1.00 90.56 85 ARG A O 1
ATOM 654 N N . ILE A 1 86 ? 32.129 1.138 -58.557 1.00 92.38 86 ILE A N 1
ATOM 655 C CA . ILE A 1 86 ? 32.676 0.007 -57.812 1.00 92.38 86 ILE A CA 1
ATOM 656 C C . ILE A 1 86 ? 31.821 -0.361 -56.595 1.00 92.38 86 ILE A C 1
ATOM 658 O O . ILE A 1 86 ? 31.246 0.493 -55.923 1.00 92.38 86 ILE A O 1
ATOM 662 N N . VAL A 1 87 ? 31.806 -1.649 -56.247 1.00 91.75 87 VAL A N 1
ATOM 663 C CA . VAL A 1 87 ? 31.045 -2.165 -55.100 1.00 91.75 87 VAL A CA 1
ATOM 664 C C . VAL A 1 87 ? 31.990 -2.791 -54.083 1.00 91.75 87 VAL A C 1
ATOM 666 O O . VAL A 1 87 ? 32.676 -3.777 -54.359 1.00 91.75 87 VAL A O 1
ATOM 669 N N . ARG A 1 88 ? 32.015 -2.230 -52.868 1.00 91.56 88 ARG A N 1
ATOM 670 C CA . ARG A 1 88 ? 32.791 -2.776 -51.746 1.00 91.56 88 ARG A CA 1
ATOM 671 C C . ARG A 1 88 ? 32.037 -3.933 -51.078 1.00 91.56 88 ARG A C 1
ATOM 673 O O . ARG A 1 88 ? 30.812 -3.889 -50.969 1.00 91.56 88 ARG A O 1
ATOM 680 N N . PRO A 1 89 ? 32.742 -4.965 -50.586 1.00 90.06 89 PRO A N 1
ATOM 681 C CA . PRO A 1 89 ? 32.095 -6.074 -49.902 1.00 90.06 89 PRO A CA 1
ATOM 682 C C . PRO A 1 89 ? 31.586 -5.653 -48.516 1.00 90.06 89 PRO A C 1
ATOM 684 O O . PRO A 1 89 ? 32.199 -4.837 -47.817 1.00 90.06 89 PRO A O 1
ATOM 687 N N . HIS A 1 90 ? 30.480 -6.265 -48.092 1.00 89.25 90 HIS A N 1
ATOM 688 C CA . HIS A 1 90 ? 29.829 -5.982 -46.814 1.00 89.25 90 HIS A CA 1
ATOM 689 C C . HIS A 1 90 ? 30.129 -7.073 -45.784 1.00 89.25 90 HIS A C 1
ATOM 691 O O . HIS A 1 90 ? 30.178 -8.266 -46.085 1.00 89.25 90 HIS A O 1
ATOM 697 N N . CYS A 1 91 ? 30.328 -6.673 -44.531 1.00 88.12 91 CYS A N 1
ATOM 698 C CA . CYS A 1 91 ? 30.533 -7.616 -43.438 1.00 88.12 91 CYS A CA 1
ATOM 699 C C . CYS A 1 91 ? 29.265 -8.439 -43.180 1.00 88.12 91 CYS A C 1
ATOM 701 O O . CYS A 1 91 ? 28.225 -7.868 -42.868 1.00 88.12 91 CYS A O 1
ATOM 703 N N . ALA A 1 92 ? 29.373 -9.770 -43.166 1.00 86.00 92 ALA A N 1
ATOM 704 C CA . ALA A 1 92 ? 28.233 -10.667 -42.936 1.00 86.00 92 ALA A CA 1
ATOM 705 C C . ALA A 1 92 ? 27.576 -10.563 -41.539 1.00 86.00 92 ALA A C 1
ATOM 707 O O . ALA A 1 92 ? 26.567 -11.219 -41.294 1.00 86.00 92 ALA A O 1
ATOM 708 N N . VAL A 1 93 ? 28.162 -9.793 -40.613 1.00 83.12 93 VAL A N 1
ATOM 709 C CA . VAL A 1 93 ? 27.661 -9.615 -39.237 1.00 83.12 93 VAL A CA 1
ATOM 710 C C . VAL A 1 93 ? 27.113 -8.209 -39.022 1.00 83.12 93 VAL A C 1
ATOM 712 O O . VAL A 1 93 ? 25.965 -8.056 -38.634 1.00 83.12 93 VAL A O 1
ATOM 715 N N . CYS A 1 94 ? 27.929 -7.175 -39.253 1.00 80.94 94 CYS A N 1
ATOM 716 C CA . CYS A 1 94 ? 27.513 -5.792 -39.006 1.00 80.94 94 CYS A CA 1
ATOM 717 C C . CYS A 1 94 ? 26.937 -5.085 -40.236 1.00 80.94 94 CYS A C 1
ATOM 719 O O . CYS A 1 94 ? 26.592 -3.914 -40.131 1.00 80.94 94 CYS A O 1
ATOM 721 N N . GLY A 1 95 ? 26.928 -5.731 -41.405 1.00 85.75 95 GLY A N 1
ATOM 722 C CA . GLY A 1 95 ? 26.436 -5.153 -42.655 1.00 85.75 95 GLY A CA 1
ATOM 723 C C . GLY A 1 95 ? 27.268 -3.994 -43.207 1.00 85.75 95 GLY A C 1
ATOM 724 O O . GLY A 1 95 ? 26.918 -3.458 -44.239 1.00 85.75 95 GLY A O 1
ATOM 725 N N . GLY A 1 96 ? 28.360 -3.579 -42.559 1.00 86.06 96 GLY A N 1
ATOM 726 C CA . GLY A 1 96 ? 29.143 -2.425 -43.008 1.00 86.06 96 GLY A CA 1
ATOM 727 C C . GLY A 1 96 ? 30.120 -2.746 -44.142 1.00 86.06 96 GLY A C 1
ATOM 728 O O . GLY A 1 96 ? 30.768 -3.797 -44.119 1.00 86.06 96 GLY A O 1
ATOM 729 N N . GLU A 1 97 ? 30.303 -1.793 -45.058 1.00 89.44 97 GLU A N 1
ATOM 730 C CA . GLU A 1 97 ? 31.357 -1.799 -46.081 1.00 89.44 97 GLU A CA 1
ATOM 731 C C . GLU A 1 97 ? 32.742 -1.662 -45.429 1.00 89.44 97 GLU A C 1
ATOM 733 O O . GLU A 1 97 ? 33.097 -0.609 -44.884 1.00 89.44 97 GLU A O 1
ATOM 738 N N . LYS A 1 98 ? 33.507 -2.760 -45.399 1.00 88.56 98 LYS A N 1
ATOM 739 C CA . LYS A 1 98 ? 34.794 -2.875 -44.688 1.00 88.56 98 LYS A CA 1
ATOM 740 C C . LYS A 1 98 ? 35.688 -3.922 -45.351 1.00 88.56 98 LYS A C 1
ATOM 742 O O . LYS A 1 98 ? 35.183 -4.898 -45.895 1.00 88.56 98 LYS A O 1
ATOM 747 N N . ILE A 1 99 ? 37.004 -3.841 -45.130 1.00 90.38 99 ILE A N 1
ATOM 748 C CA . ILE A 1 99 ? 37.898 -4.986 -45.379 1.00 90.38 99 ILE A CA 1
ATOM 749 C C . ILE A 1 99 ? 37.464 -6.219 -44.559 1.00 90.38 99 ILE A C 1
ATOM 751 O O . ILE A 1 99 ? 37.484 -6.224 -43.319 1.00 90.38 99 ILE A O 1
ATOM 755 N N . LEU A 1 100 ? 37.166 -7.308 -45.261 1.00 92.81 100 LEU A N 1
ATOM 756 C CA . LEU A 1 100 ? 36.787 -8.610 -44.730 1.00 92.81 100 LEU A CA 1
ATOM 757 C C . LEU A 1 100 ? 37.999 -9.543 -44.617 1.00 92.81 100 LEU A C 1
ATOM 759 O O . LEU A 1 100 ? 38.299 -10.366 -45.486 1.00 92.81 100 LEU A O 1
ATOM 763 N N . CYS A 1 101 ? 38.722 -9.422 -43.507 1.00 88.12 101 CYS A N 1
ATOM 764 C CA . CYS A 1 101 ? 39.943 -10.190 -43.257 1.00 88.12 101 CYS A CA 1
ATOM 765 C C . CYS A 1 101 ? 39.736 -11.456 -42.411 1.00 88.12 101 CYS A C 1
ATOM 767 O O . CYS A 1 101 ? 40.689 -12.209 -42.203 1.00 88.12 101 CYS A O 1
ATOM 769 N N . ARG A 1 102 ? 38.523 -11.710 -41.906 1.00 89.56 102 ARG A N 1
ATOM 770 C CA . ARG A 1 102 ? 38.211 -12.873 -41.062 1.00 89.56 102 ARG A CA 1
ATOM 771 C C . ARG A 1 102 ? 37.220 -13.791 -41.760 1.00 89.56 102 ARG A C 1
ATOM 773 O O . ARG A 1 102 ? 36.300 -13.319 -42.417 1.00 89.56 102 ARG A O 1
ATOM 780 N N . ARG A 1 103 ? 37.423 -15.099 -41.615 1.00 90.44 103 ARG A N 1
ATOM 781 C CA . ARG A 1 103 ? 36.454 -16.131 -41.994 1.00 90.44 103 ARG A CA 1
ATOM 782 C C . ARG A 1 103 ? 35.824 -16.658 -40.706 1.00 90.44 103 ARG A C 1
ATOM 784 O O . ARG A 1 103 ? 36.558 -16.987 -39.778 1.00 90.44 103 ARG A O 1
ATOM 791 N N . LEU A 1 104 ? 34.500 -16.641 -40.644 1.00 86.88 104 LEU A N 1
ATOM 792 C CA . LEU A 1 104 ? 33.707 -17.173 -39.541 1.00 86.88 104 LEU A CA 1
ATOM 793 C C . LEU A 1 104 ? 33.620 -18.704 -39.644 1.00 86.88 104 LEU A C 1
ATOM 795 O O . LEU A 1 104 ? 33.955 -19.278 -40.681 1.00 86.88 104 LEU A O 1
ATOM 799 N N . ALA A 1 105 ? 33.170 -19.362 -38.573 1.00 84.62 105 ALA A N 1
ATOM 800 C CA . ALA A 1 105 ? 33.049 -20.823 -38.522 1.00 84.62 105 ALA A CA 1
ATOM 801 C C . ALA A 1 105 ? 32.073 -21.388 -39.574 1.00 84.62 105 ALA A C 1
ATOM 803 O O . ALA A 1 105 ? 32.284 -22.485 -40.076 1.00 84.62 105 ALA A O 1
ATOM 804 N N . ASP A 1 106 ? 31.058 -20.611 -39.954 1.00 83.06 106 ASP A N 1
ATOM 805 C CA . ASP A 1 106 ? 30.073 -20.941 -40.994 1.00 83.06 106 ASP A CA 1
ATOM 806 C C . ASP A 1 106 ? 30.563 -20.650 -42.430 1.00 83.06 106 ASP A C 1
ATOM 808 O O . ASP A 1 106 ? 29.797 -20.729 -43.386 1.00 83.06 106 ASP A O 1
ATOM 812 N N . GLY A 1 107 ? 31.835 -20.272 -42.598 1.00 83.94 107 GLY A N 1
ATOM 813 C CA . GLY A 1 107 ? 32.448 -19.983 -43.894 1.00 83.94 107 GLY A CA 1
ATOM 814 C C . GLY A 1 107 ? 32.260 -18.549 -44.400 1.00 83.94 107 GLY A C 1
ATOM 815 O O . GLY A 1 107 ? 33.005 -18.135 -45.298 1.00 83.94 107 GLY A O 1
ATOM 816 N N . ARG A 1 108 ? 31.360 -17.749 -43.804 1.00 89.31 108 ARG A N 1
ATOM 817 C CA . ARG A 1 108 ? 31.138 -16.346 -44.199 1.00 89.31 108 ARG A CA 1
ATOM 818 C C . ARG A 1 108 ? 32.334 -15.460 -43.842 1.00 89.31 108 ARG A C 1
ATOM 820 O O . ARG A 1 108 ? 33.129 -15.757 -42.947 1.00 89.31 108 ARG A O 1
ATOM 827 N N . LYS A 1 109 ? 32.482 -14.337 -44.547 1.00 91.44 109 LYS A N 1
ATOM 828 C CA . LYS A 1 109 ? 33.555 -13.360 -44.314 1.00 91.44 109 LYS A CA 1
ATOM 829 C C . LYS A 1 109 ? 33.067 -12.186 -43.469 1.00 91.44 109 LYS A C 1
ATOM 831 O O . LYS A 1 109 ? 31.973 -11.663 -43.665 1.00 91.44 109 LYS A O 1
ATOM 836 N N . ALA A 1 110 ? 33.906 -11.757 -42.535 1.00 91.56 110 ALA A N 1
ATOM 837 C CA . ALA A 1 110 ? 33.605 -10.685 -41.598 1.00 91.56 110 ALA A CA 1
ATOM 838 C C . ALA A 1 110 ? 34.772 -9.702 -41.474 1.00 91.56 110 ALA A C 1
ATOM 840 O O . ALA A 1 110 ? 35.941 -10.030 -41.722 1.00 91.56 110 ALA A O 1
ATOM 841 N N . CYS A 1 111 ? 34.453 -8.485 -41.038 1.00 91.44 111 CYS A N 1
ATOM 842 C CA . CYS A 1 111 ? 35.454 -7.483 -40.709 1.00 91.44 111 CYS A CA 1
ATOM 843 C C . CYS A 1 111 ? 36.287 -7.913 -39.483 1.00 91.44 111 CYS A C 1
ATOM 845 O O . CYS A 1 111 ? 35.910 -8.799 -38.709 1.00 91.44 111 CYS A O 1
ATOM 847 N N . ALA A 1 112 ? 37.430 -7.255 -39.268 1.00 89.62 112 ALA A N 1
ATOM 848 C CA . ALA A 1 112 ? 38.354 -7.596 -38.182 1.00 89.62 112 ALA A CA 1
ATOM 849 C C . ALA A 1 112 ? 37.730 -7.521 -36.776 1.00 89.62 112 ALA A C 1
ATOM 851 O O . ALA A 1 112 ? 38.209 -8.183 -35.855 1.00 89.62 112 ALA A O 1
ATOM 852 N N . HIS A 1 113 ? 36.713 -6.676 -36.587 1.00 88.62 113 HIS A N 1
ATOM 853 C CA . HIS A 1 113 ? 36.026 -6.537 -35.308 1.00 88.62 113 HIS A CA 1
ATOM 854 C C . HIS A 1 113 ? 35.063 -7.701 -35.072 1.00 88.62 113 HIS A C 1
ATOM 856 O O . HIS A 1 113 ? 35.307 -8.491 -34.163 1.00 88.62 113 HIS A O 1
ATOM 862 N N . CYS A 1 114 ? 34.066 -7.870 -35.945 1.00 86.25 114 CYS A N 1
ATOM 863 C CA . CYS A 1 114 ? 33.070 -8.934 -35.832 1.00 86.25 114 CYS A CA 1
ATOM 864 C C . CYS A 1 114 ? 33.712 -10.325 -35.813 1.00 86.25 114 CYS A C 1
ATOM 866 O O . CYS A 1 114 ? 33.317 -11.177 -35.029 1.00 86.25 114 CYS A O 1
ATOM 868 N N . GLY A 1 115 ? 34.766 -10.549 -36.607 1.00 88.81 115 GLY A N 1
ATOM 869 C CA . GLY A 1 115 ? 35.483 -11.823 -36.579 1.00 88.81 115 GLY A CA 1
ATOM 870 C C . GLY A 1 115 ? 36.258 -12.083 -35.280 1.00 88.81 115 GLY A C 1
ATOM 871 O O . GLY A 1 115 ? 36.488 -13.237 -34.945 1.00 88.81 115 GLY A O 1
ATOM 872 N N . ARG A 1 116 ? 36.663 -11.045 -34.532 1.00 87.12 116 ARG A N 1
ATOM 873 C CA . ARG A 1 116 ? 37.252 -11.218 -33.189 1.00 87.12 116 ARG A CA 1
ATOM 874 C C . ARG A 1 116 ? 36.187 -11.503 -32.137 1.00 87.12 116 ARG A C 1
ATOM 876 O O . ARG A 1 116 ? 36.453 -12.271 -31.223 1.00 87.12 116 ARG A O 1
ATOM 883 N N . GLU A 1 117 ? 35.018 -10.879 -32.252 1.00 86.56 117 GLU A N 1
ATOM 884 C CA . GLU A 1 117 ? 33.888 -11.113 -31.344 1.00 86.56 117 GLU A CA 1
ATOM 885 C C . GLU A 1 117 ? 33.281 -12.508 -31.519 1.00 86.56 117 GLU A C 1
ATOM 887 O O . GLU A 1 117 ? 32.892 -13.123 -30.531 1.00 86.56 117 GLU A O 1
ATOM 892 N N . ALA A 1 118 ? 33.271 -13.024 -32.750 1.00 85.25 118 ALA A N 1
ATOM 893 C CA . ALA A 1 118 ? 32.763 -14.353 -33.079 1.00 85.25 118 ALA A CA 1
ATOM 894 C C . ALA A 1 118 ? 33.673 -15.515 -32.629 1.00 85.25 118 ALA A C 1
ATOM 896 O O . ALA A 1 118 ? 33.223 -16.656 -32.624 1.00 85.25 118 ALA A O 1
ATOM 897 N N . ASP A 1 119 ? 34.930 -15.250 -32.251 1.00 85.06 119 ASP A N 1
ATOM 898 C CA . ASP A 1 119 ? 35.889 -16.266 -31.790 1.00 85.06 119 ASP A CA 1
ATOM 899 C C . ASP A 1 119 ? 36.490 -15.894 -30.416 1.00 85.06 119 ASP A C 1
ATOM 901 O O . ASP A 1 119 ? 37.675 -15.540 -30.310 1.00 85.06 119 ASP A O 1
ATOM 905 N N . PRO A 1 120 ? 35.682 -15.905 -29.337 1.00 88.25 120 PRO A N 1
ATOM 906 C CA . PRO A 1 120 ? 36.175 -15.623 -27.997 1.00 88.25 120 PRO A CA 1
ATOM 907 C C . PRO A 1 120 ? 37.155 -16.714 -27.544 1.00 88.25 120 PRO A C 1
ATOM 909 O O . PRO A 1 120 ? 36.964 -17.897 -27.812 1.00 88.25 120 PRO A O 1
ATOM 912 N N . LYS A 1 121 ? 38.199 -16.328 -26.806 1.00 90.81 121 LYS A N 1
ATOM 913 C CA . LYS A 1 121 ? 39.181 -17.260 -26.228 1.00 90.81 121 LYS A CA 1
ATOM 914 C C . LYS A 1 121 ? 39.157 -17.177 -24.697 1.00 90.81 121 LYS A C 1
ATOM 916 O O . LYS A 1 121 ? 38.774 -16.134 -24.154 1.00 90.81 121 LYS A O 1
ATOM 921 N N . PRO A 1 122 ? 39.566 -18.238 -23.984 1.00 93.50 122 PRO A N 1
ATOM 922 C CA . PRO A 1 122 ? 39.644 -18.203 -22.531 1.00 93.50 122 PRO A CA 1
ATOM 923 C C . PRO A 1 122 ? 40.739 -17.230 -22.079 1.00 93.50 122 PRO A C 1
ATOM 925 O O . PRO A 1 122 ? 41.880 -17.287 -22.537 1.00 93.50 122 PRO A O 1
ATOM 928 N N . CYS A 1 123 ? 40.389 -16.316 -21.178 1.00 93.75 123 CYS A N 1
ATOM 929 C CA . CYS A 1 123 ? 41.345 -15.405 -20.551 1.00 93.75 123 CYS A CA 1
ATOM 930 C C . CYS A 1 123 ? 42.160 -16.136 -19.474 1.00 93.75 123 CYS A C 1
ATOM 932 O O . CYS A 1 123 ? 41.561 -16.674 -18.542 1.00 93.75 123 CYS A O 1
ATOM 934 N N . SER A 1 124 ? 43.495 -16.054 -19.524 1.00 93.94 124 SER A N 1
ATOM 935 C CA . SER A 1 124 ? 44.402 -16.722 -18.571 1.00 93.94 124 SER A CA 1
ATOM 936 C C . SER A 1 124 ? 44.150 -16.349 -17.104 1.00 93.94 124 SER A C 1
ATOM 938 O O . SER A 1 124 ? 44.449 -17.140 -16.223 1.00 93.94 124 SER A O 1
ATOM 940 N N . ARG A 1 125 ? 43.569 -15.169 -16.826 1.00 90.69 125 ARG A N 1
ATOM 941 C CA . ARG A 1 125 ? 43.333 -14.692 -15.448 1.00 90.69 125 ARG A CA 1
ATOM 942 C C . ARG A 1 125 ? 41.932 -14.909 -14.904 1.00 90.69 125 ARG A C 1
ATOM 944 O O . ARG A 1 125 ? 41.776 -15.183 -13.725 1.00 90.69 125 ARG A O 1
ATOM 951 N N . CYS A 1 126 ? 40.898 -14.698 -15.717 1.00 91.06 126 CYS A N 1
ATOM 952 C CA . CYS A 1 126 ? 39.514 -14.771 -15.233 1.00 91.06 126 CYS A CA 1
ATOM 953 C C . CYS A 1 126 ? 38.752 -15.996 -15.733 1.00 91.06 126 CYS A C 1
ATOM 955 O O . CYS A 1 126 ? 37.558 -16.079 -15.461 1.00 91.06 126 CYS A O 1
ATOM 957 N N . GLY A 1 127 ? 39.376 -16.862 -16.540 1.00 90.06 127 GLY A N 1
ATOM 958 C CA . GLY A 1 127 ? 38.782 -18.081 -17.103 1.00 90.06 127 GLY A CA 1
ATOM 959 C C . GLY A 1 127 ? 37.651 -17.865 -18.117 1.00 90.06 127 GLY A C 1
ATOM 960 O O . GLY A 1 127 ? 37.287 -18.776 -18.847 1.00 90.06 127 GLY A O 1
ATOM 961 N N . ASN A 1 128 ? 37.096 -16.656 -18.208 1.00 90.69 128 ASN A N 1
ATOM 962 C CA . ASN A 1 128 ? 35.938 -16.367 -19.047 1.00 90.69 128 ASN A CA 1
ATOM 963 C C . ASN A 1 128 ? 36.304 -16.315 -20.538 1.00 90.69 128 ASN A C 1
ATOM 965 O O . ASN A 1 128 ? 37.320 -15.720 -20.912 1.00 90.69 128 ASN A O 1
ATOM 969 N N . MET A 1 129 ? 35.404 -16.827 -21.381 1.00 89.81 129 MET A N 1
ATOM 970 C CA . MET A 1 129 ? 35.470 -16.715 -22.841 1.00 89.81 129 MET A CA 1
ATOM 971 C C . MET A 1 129 ? 35.225 -15.268 -23.271 1.00 89.81 129 MET A C 1
ATOM 973 O O . MET A 1 129 ? 34.122 -14.741 -23.119 1.00 89.81 129 MET A O 1
ATOM 977 N N . ARG A 1 130 ? 36.267 -14.589 -23.760 1.00 90.62 130 ARG A N 1
ATOM 978 C CA . ARG A 1 130 ? 36.204 -13.177 -24.171 1.00 90.62 130 ARG A CA 1
ATOM 979 C C . ARG A 1 130 ? 37.116 -12.894 -25.359 1.00 90.62 130 ARG A C 1
ATOM 981 O O . ARG A 1 130 ? 38.040 -13.645 -25.653 1.00 90.62 130 ARG A O 1
ATOM 988 N N . VAL A 1 131 ? 36.912 -11.745 -25.997 1.00 91.19 131 VAL A N 1
ATOM 989 C CA . VAL A 1 131 ? 37.893 -11.203 -26.943 1.00 91.19 131 VAL A CA 1
ATOM 990 C C . VAL A 1 131 ? 39.190 -10.881 -26.196 1.00 91.19 131 VAL A C 1
ATOM 992 O O . VAL A 1 131 ? 39.198 -10.112 -25.227 1.00 91.19 131 VAL A O 1
ATOM 995 N N . ILE A 1 132 ? 40.294 -11.474 -26.648 1.00 91.81 132 ILE A N 1
ATOM 996 C CA . ILE A 1 132 ? 41.626 -11.253 -26.081 1.00 91.81 132 ILE A CA 1
ATOM 997 C C . ILE A 1 132 ? 42.211 -9.962 -26.639 1.00 91.81 132 ILE A C 1
ATOM 999 O O . ILE A 1 132 ? 42.313 -9.770 -27.850 1.00 91.81 132 ILE A O 1
ATOM 1003 N N . THR A 1 133 ? 42.607 -9.074 -25.730 1.00 89.62 133 THR A N 1
ATOM 1004 C CA . THR A 1 133 ? 43.157 -7.754 -26.056 1.00 89.62 133 THR A CA 1
ATOM 1005 C C . THR A 1 133 ? 44.676 -7.772 -26.109 1.00 89.62 133 THR A C 1
ATOM 1007 O O . THR A 1 133 ? 45.265 -7.100 -26.953 1.00 89.62 133 THR A O 1
ATOM 1010 N N . ARG A 1 134 ? 45.318 -8.539 -25.224 1.00 90.19 134 ARG A N 1
ATOM 1011 C CA . ARG A 1 134 ? 46.775 -8.631 -25.137 1.00 90.19 134 ARG A CA 1
ATOM 1012 C C . ARG A 1 134 ? 47.196 -10.088 -25.037 1.00 90.19 134 ARG A C 1
ATOM 1014 O O . ARG A 1 134 ? 46.586 -10.849 -24.294 1.00 90.19 134 ARG A O 1
ATOM 1021 N N . ARG A 1 135 ? 48.253 -10.446 -25.764 1.00 91.31 135 ARG A N 1
ATOM 1022 C CA . ARG A 1 135 ? 48.990 -11.699 -25.594 1.00 91.31 135 ARG A CA 1
ATOM 1023 C C . ARG A 1 135 ? 50.420 -11.369 -25.178 1.00 91.31 135 ARG A C 1
ATOM 1025 O O . ARG A 1 135 ? 51.006 -10.434 -25.728 1.00 91.31 135 ARG A O 1
ATOM 1032 N N . THR A 1 136 ? 50.931 -12.079 -24.187 1.00 83.56 136 THR A N 1
ATOM 1033 C CA . THR A 1 136 ? 52.351 -12.139 -23.826 1.00 83.56 136 THR A CA 1
ATOM 1034 C C . THR A 1 136 ? 52.894 -13.509 -24.242 1.00 83.56 136 THR A C 1
ATOM 1036 O O . THR A 1 136 ? 52.173 -14.294 -24.859 1.00 83.56 136 THR A O 1
ATOM 1039 N N . SER A 1 137 ? 54.162 -13.800 -23.948 1.00 83.38 137 SER A N 1
ATOM 1040 C CA . SER A 1 137 ? 54.745 -15.127 -24.188 1.00 83.38 137 SER A CA 1
ATOM 1041 C C . SER A 1 137 ? 54.053 -16.239 -23.388 1.00 83.38 137 SER A C 1
ATOM 1043 O O . SER A 1 137 ? 54.084 -17.388 -23.812 1.00 83.38 137 SER A O 1
ATOM 1045 N N . THR A 1 138 ? 53.409 -15.904 -22.264 1.00 84.31 138 THR A N 1
ATOM 1046 C CA . THR A 1 138 ? 52.835 -16.871 -21.313 1.00 84.31 138 THR A CA 1
ATOM 1047 C C . THR A 1 138 ? 51.340 -16.678 -21.036 1.00 84.31 138 THR A C 1
ATOM 1049 O O . THR A 1 138 ? 50.671 -17.626 -20.637 1.00 84.31 138 THR A O 1
ATOM 1052 N N . GLU A 1 139 ? 50.774 -15.486 -21.262 1.00 90.19 139 GLU A N 1
ATOM 1053 C CA . GLU A 1 139 ? 49.381 -15.166 -20.926 1.00 90.19 139 GLU A CA 1
ATOM 1054 C C . GLU A 1 139 ? 48.602 -14.572 -22.106 1.00 90.19 139 GLU A C 1
ATOM 1056 O O . GLU A 1 139 ? 49.124 -13.836 -22.947 1.00 90.19 139 GLU A O 1
ATOM 1061 N N . GLN A 1 140 ? 47.289 -14.807 -22.115 1.00 93.50 140 GLN A N 1
ATOM 1062 C CA . GLN A 1 140 ? 46.344 -14.077 -22.952 1.00 93.50 140 GLN A CA 1
ATOM 1063 C C . GLN A 1 140 ? 45.264 -13.415 -22.097 1.00 93.50 140 GLN A C 1
ATOM 1065 O O . GLN A 1 140 ? 44.513 -14.061 -21.366 1.00 93.50 140 GLN A O 1
ATOM 1070 N N . LEU A 1 141 ? 45.176 -12.092 -22.190 1.00 93.31 141 LEU A N 1
ATOM 1071 C CA . LEU A 1 141 ? 44.363 -11.276 -21.302 1.00 93.31 141 LEU A CA 1
ATOM 1072 C C . LEU A 1 141 ? 43.199 -10.635 -22.058 1.00 93.31 141 LEU A C 1
ATOM 1074 O O . LEU A 1 141 ? 43.374 -9.953 -23.076 1.00 93.31 141 LEU A O 1
ATOM 1078 N N . CYS A 1 142 ? 41.990 -10.804 -21.521 1.00 93.44 142 CYS A N 1
ATOM 1079 C CA . CYS A 1 142 ? 40.840 -9.997 -21.923 1.00 93.44 142 CYS A CA 1
ATOM 1080 C C . CYS A 1 142 ? 41.037 -8.532 -21.496 1.00 93.44 142 CYS A C 1
ATOM 1082 O O . CYS A 1 142 ? 41.768 -8.257 -20.543 1.00 93.44 142 CYS A O 1
ATOM 1084 N N . LEU A 1 143 ? 40.328 -7.589 -22.130 1.00 90.31 143 LEU A N 1
ATOM 1085 C CA . LEU A 1 143 ? 40.448 -6.153 -21.832 1.00 90.31 143 LEU A CA 1
ATOM 1086 C C . LEU A 1 143 ? 40.318 -5.832 -20.337 1.00 90.31 143 LEU A C 1
ATOM 1088 O O . LEU A 1 143 ? 41.062 -5.008 -19.817 1.00 90.31 143 LEU A O 1
ATOM 1092 N N . ARG A 1 144 ? 39.382 -6.482 -19.631 1.00 91.94 144 ARG A N 1
ATOM 1093 C CA . ARG A 1 144 ? 39.161 -6.237 -18.198 1.00 91.94 144 ARG A CA 1
ATOM 1094 C C . ARG A 1 144 ? 40.387 -6.617 -17.371 1.00 91.94 144 ARG A C 1
ATOM 1096 O O . ARG A 1 144 ? 40.808 -5.813 -16.551 1.00 91.94 144 ARG A O 1
ATOM 1103 N N . CYS A 1 145 ? 40.932 -7.814 -17.577 1.00 91.56 145 CYS A N 1
ATOM 1104 C CA . CYS A 1 145 ? 42.123 -8.274 -16.862 1.00 91.56 145 CYS A CA 1
ATOM 1105 C C . CYS A 1 145 ? 43.345 -7.448 -17.256 1.00 91.56 145 CYS A C 1
ATOM 1107 O O . CYS A 1 145 ? 44.078 -7.020 -16.377 1.00 91.56 145 CYS A O 1
ATOM 1109 N N . TYR A 1 146 ? 43.493 -7.136 -18.547 1.00 91.88 146 TYR A N 1
ATOM 1110 C CA . TYR A 1 146 ? 44.579 -6.293 -19.032 1.00 91.88 146 TYR A CA 1
ATOM 1111 C C . TYR A 1 146 ? 44.556 -4.901 -18.389 1.00 91.88 146 TYR A C 1
ATOM 1113 O O . TYR A 1 146 ? 45.592 -4.453 -17.942 1.00 91.88 146 TYR A O 1
ATOM 1121 N N . ARG A 1 147 ? 43.392 -4.249 -18.232 1.00 91.25 147 ARG A N 1
ATOM 1122 C CA . ARG A 1 147 ? 43.281 -2.933 -17.561 1.00 91.25 147 ARG A CA 1
ATOM 1123 C C . ARG A 1 147 ? 43.747 -2.916 -16.099 1.00 91.25 147 ARG A C 1
ATOM 1125 O O . ARG A 1 147 ? 44.110 -1.858 -15.594 1.00 91.25 147 ARG A O 1
ATOM 1132 N N . HIS A 1 148 ? 43.675 -4.048 -15.405 1.00 90.06 148 HIS A N 1
ATOM 1133 C CA . HIS A 1 148 ? 44.122 -4.159 -14.011 1.00 90.06 148 HIS A CA 1
ATOM 1134 C C . HIS A 1 148 ? 45.567 -4.654 -13.908 1.00 90.06 148 HIS A C 1
ATOM 1136 O O . HIS A 1 148 ? 46.112 -4.702 -12.813 1.00 90.06 148 HIS A O 1
ATOM 1142 N N . ASP A 1 149 ? 46.181 -5.025 -15.030 1.00 87.75 149 ASP A N 1
ATOM 1143 C CA . ASP A 1 149 ? 47.556 -5.491 -15.076 1.00 87.75 149 ASP A CA 1
ATOM 1144 C C . ASP A 1 149 ? 48.530 -4.304 -14.988 1.00 87.75 149 ASP A C 1
ATOM 1146 O O . ASP A 1 149 ? 48.416 -3.396 -15.823 1.00 87.75 149 ASP A O 1
ATOM 1150 N N . PRO A 1 150 ? 49.501 -4.313 -14.056 1.00 89.38 150 PRO A N 1
ATOM 1151 C CA . PRO A 1 150 ? 50.548 -3.295 -13.975 1.00 89.38 150 PRO A CA 1
ATOM 1152 C C . PRO A 1 150 ? 51.313 -3.067 -15.289 1.00 89.38 150 PRO A C 1
ATOM 1154 O O . PRO A 1 150 ? 51.662 -1.932 -15.592 1.00 89.38 150 PRO A O 1
ATOM 1157 N N . ILE A 1 151 ? 51.487 -4.090 -16.141 1.00 87.06 151 ILE A N 1
ATOM 1158 C CA . ILE A 1 151 ? 52.119 -3.963 -17.475 1.00 87.06 151 ILE A CA 1
ATOM 1159 C C . ILE A 1 151 ? 51.369 -2.966 -18.372 1.00 87.06 151 ILE A C 1
ATOM 1161 O O . ILE A 1 151 ? 51.925 -2.398 -19.314 1.00 87.06 151 ILE A O 1
ATOM 1165 N N . SER A 1 152 ? 50.075 -2.776 -18.127 1.00 87.12 152 SER A N 1
ATOM 1166 C CA . SER A 1 152 ? 49.239 -1.845 -18.882 1.00 87.12 152 SER A CA 1
ATOM 1167 C C . SER A 1 152 ? 49.201 -0.433 -18.289 1.00 87.12 152 SER A C 1
ATOM 1169 O O . SER A 1 152 ? 48.647 0.476 -18.920 1.00 87.12 152 SER A O 1
ATOM 1171 N N . HIS A 1 153 ? 49.731 -0.248 -17.078 1.00 92.56 153 HIS A N 1
ATOM 1172 C CA . HIS A 1 153 ? 49.661 1.015 -16.361 1.00 92.56 153 HIS A CA 1
ATOM 1173 C C . HIS A 1 153 ? 50.723 1.980 -16.871 1.00 92.56 153 HIS A C 1
ATOM 1175 O O . HIS A 1 153 ? 51.833 1.604 -17.235 1.00 92.56 153 HIS A O 1
ATOM 1181 N N . LYS A 1 154 ? 50.339 3.249 -16.951 1.00 91.56 154 LYS A N 1
ATOM 1182 C CA . LYS A 1 154 ? 51.218 4.367 -17.269 1.00 91.56 154 LYS A CA 1
ATOM 1183 C C . LYS A 1 154 ? 50.893 5.509 -16.323 1.00 91.56 154 LYS A C 1
ATOM 1185 O O . LYS A 1 154 ? 49.737 5.659 -15.916 1.00 91.56 154 LYS A O 1
ATOM 1190 N N . THR A 1 155 ? 51.882 6.345 -16.052 1.00 94.00 155 THR A N 1
ATOM 1191 C CA . THR A 1 155 ? 51.697 7.550 -15.251 1.00 94.00 155 THR A CA 1
ATOM 1192 C C . THR A 1 155 ? 50.774 8.524 -15.974 1.00 94.00 155 THR A C 1
ATOM 1194 O O . THR A 1 155 ? 50.991 8.881 -17.135 1.00 94.00 155 THR A O 1
ATOM 1197 N N . CYS A 1 156 ? 49.693 8.923 -15.303 1.00 93.50 156 CYS A N 1
ATOM 1198 C CA . CYS A 1 156 ? 48.746 9.886 -15.845 1.00 93.50 156 CYS A CA 1
ATOM 1199 C C . CYS A 1 156 ? 49.344 11.300 -15.835 1.00 93.50 156 CYS A C 1
ATOM 1201 O O . CYS A 1 156 ? 49.556 11.854 -14.759 1.00 93.50 156 CYS A O 1
ATOM 1203 N N . SER A 1 157 ? 49.487 11.940 -16.997 1.00 93.69 157 SER A N 1
ATOM 1204 C CA . SER A 1 157 ? 50.061 13.291 -17.125 1.00 93.69 157 SER A CA 1
ATOM 1205 C C . SER A 1 157 ? 49.272 14.391 -16.403 1.00 93.69 157 SER A C 1
ATOM 1207 O O . SER A 1 157 ? 49.777 15.493 -16.238 1.00 93.69 157 SER A O 1
ATOM 1209 N N . ARG A 1 158 ? 48.025 14.127 -15.980 1.00 91.25 158 ARG A N 1
ATOM 1210 C CA . ARG A 1 158 ? 47.185 15.099 -15.255 1.00 91.25 158 ARG A CA 1
ATOM 1211 C C . ARG A 1 158 ? 47.124 14.862 -13.744 1.00 91.25 158 ARG A C 1
ATOM 1213 O O . ARG A 1 158 ? 47.084 15.828 -12.998 1.00 91.25 158 ARG A O 1
ATOM 1220 N N . CYS A 1 159 ? 47.038 13.612 -13.284 1.00 92.44 159 CYS A N 1
ATOM 1221 C CA . CYS A 1 159 ? 46.872 13.307 -11.852 1.00 92.44 159 CYS A CA 1
ATOM 1222 C C . CYS A 1 159 ? 48.020 12.510 -11.228 1.00 92.44 159 CYS A C 1
ATOM 1224 O O . CYS A 1 159 ? 47.915 12.142 -10.062 1.00 92.44 159 CYS A O 1
ATOM 1226 N N . GLY A 1 160 ? 49.059 12.175 -11.995 1.00 91.81 160 GLY A N 1
ATOM 1227 C CA . GLY A 1 160 ? 50.253 11.472 -11.520 1.00 91.81 160 GLY A CA 1
ATOM 1228 C C . GLY A 1 160 ? 50.060 9.998 -11.152 1.00 91.81 160 GLY A C 1
ATOM 1229 O O . GLY A 1 160 ? 51.032 9.323 -10.852 1.00 91.81 160 GLY A O 1
ATOM 1230 N N . ARG A 1 161 ? 48.833 9.460 -11.173 1.00 92.31 161 ARG A N 1
ATOM 1231 C CA . ARG A 1 161 ? 48.589 8.055 -10.802 1.00 92.31 161 ARG A CA 1
ATOM 1232 C C . ARG A 1 161 ? 49.005 7.094 -11.908 1.00 92.31 161 ARG A C 1
ATOM 1234 O O . ARG A 1 161 ? 48.610 7.293 -13.061 1.00 92.31 161 ARG A O 1
ATOM 1241 N N . ASP A 1 162 ? 49.670 6.010 -11.523 1.00 92.88 162 ASP A N 1
ATOM 1242 C CA . ASP A 1 162 ? 49.932 4.865 -12.392 1.00 92.88 162 ASP A CA 1
ATOM 1243 C C . ASP A 1 162 ? 48.670 4.024 -12.548 1.00 92.88 162 ASP A C 1
ATOM 1245 O O . ASP A 1 162 ? 48.143 3.431 -11.607 1.00 92.88 162 ASP A O 1
ATOM 1249 N N . THR A 1 163 ? 48.111 4.045 -13.753 1.00 91.69 163 THR A N 1
ATOM 1250 C CA . THR A 1 163 ? 46.877 3.324 -14.061 1.00 91.69 163 THR A CA 1
ATOM 1251 C C . THR A 1 163 ? 46.741 3.107 -15.562 1.00 91.69 163 THR A C 1
ATOM 1253 O O . THR A 1 163 ? 47.541 3.597 -16.358 1.00 91.69 163 THR A O 1
ATOM 1256 N N . TYR A 1 164 ? 45.724 2.360 -15.984 1.00 90.88 164 TYR A N 1
ATOM 1257 C CA . TYR A 1 164 ? 45.477 2.104 -17.396 1.00 90.88 164 TYR A CA 1
ATOM 1258 C C . TYR A 1 164 ? 45.231 3.409 -18.169 1.00 90.88 164 TYR A C 1
ATOM 1260 O O . TYR A 1 164 ? 44.255 4.131 -17.925 1.00 90.88 164 TYR A O 1
ATOM 1268 N N . ALA A 1 165 ? 46.107 3.683 -19.135 1.00 90.81 165 ALA A N 1
ATOM 1269 C CA . ALA A 1 165 ? 45.981 4.812 -20.044 1.00 90.81 165 ALA A CA 1
ATOM 1270 C C . ALA A 1 165 ? 44.833 4.581 -21.034 1.00 90.81 165 ALA A C 1
ATOM 1272 O O . ALA A 1 165 ? 44.881 3.651 -21.841 1.00 90.81 165 ALA A O 1
ATOM 1273 N N . VAL A 1 166 ? 43.816 5.445 -21.002 1.00 88.75 166 VAL A N 1
ATOM 1274 C CA . VAL A 1 166 ? 42.673 5.368 -21.931 1.00 88.75 166 VAL A CA 1
ATOM 1275 C C . VAL A 1 166 ? 42.821 6.286 -23.139 1.00 88.75 166 VAL A C 1
ATOM 1277 O O . VAL A 1 166 ? 42.275 5.984 -24.194 1.00 88.75 166 VAL A O 1
ATOM 1280 N N . VAL A 1 167 ? 43.550 7.393 -22.991 1.00 88.50 167 VAL A N 1
ATOM 1281 C CA . VAL A 1 167 ? 43.786 8.392 -24.040 1.00 88.50 167 VAL A CA 1
ATOM 1282 C C . VAL A 1 167 ? 45.262 8.768 -24.012 1.00 88.50 167 VAL A C 1
ATOM 1284 O O . VAL A 1 167 ? 45.848 8.898 -22.937 1.00 88.50 167 VAL A O 1
ATOM 1287 N N . ARG A 1 168 ? 45.863 8.929 -25.193 1.00 88.44 168 ARG A N 1
ATOM 1288 C CA . ARG A 1 168 ? 47.195 9.517 -25.356 1.00 88.44 168 ARG A CA 1
ATOM 1289 C C . ARG A 1 168 ? 47.033 10.912 -25.939 1.00 88.44 168 ARG A C 1
ATOM 1291 O O . ARG A 1 168 ? 46.304 11.077 -26.910 1.00 88.44 168 ARG A O 1
ATOM 1298 N N . ILE A 1 169 ? 47.683 11.873 -25.308 1.00 87.38 169 ILE A N 1
ATOM 1299 C CA . ILE A 1 169 ? 47.800 13.266 -25.728 1.00 87.38 169 ILE A CA 1
ATOM 1300 C C . ILE A 1 169 ? 49.284 13.572 -25.947 1.00 87.38 169 ILE A C 1
ATOM 1302 O O . ILE A 1 169 ? 50.140 12.769 -25.578 1.00 87.38 169 ILE A O 1
ATOM 1306 N N . GLU A 1 170 ? 49.602 14.728 -26.519 1.00 88.12 170 GLU A N 1
ATOM 1307 C CA . GLU A 1 170 ? 50.995 15.133 -26.756 1.00 88.12 170 GLU A CA 1
ATOM 1308 C C . GLU A 1 170 ? 51.827 15.152 -25.463 1.00 88.12 170 GLU A C 1
ATOM 1310 O O . GLU A 1 170 ? 52.936 14.631 -25.437 1.00 88.12 170 GLU A O 1
ATOM 1315 N N . SER A 1 171 ? 51.254 15.630 -24.352 1.00 86.19 171 SER A N 1
ATOM 1316 C CA . SER A 1 171 ? 51.911 15.660 -23.035 1.00 86.19 171 SER A CA 1
ATOM 1317 C C . SER A 1 171 ? 51.901 14.321 -22.277 1.00 86.19 171 SER A C 1
ATOM 1319 O O . SER A 1 171 ? 52.269 14.264 -21.102 1.00 86.19 171 SER A O 1
ATOM 1321 N N . GLY A 1 172 ? 51.476 13.223 -22.913 1.00 89.62 172 GLY A N 1
ATOM 1322 C CA . GLY A 1 172 ? 51.567 11.864 -22.377 1.00 89.62 172 GLY A CA 1
ATOM 1323 C C . GLY A 1 172 ? 50.231 11.121 -22.297 1.00 89.62 172 GLY A C 1
ATOM 1324 O O . GLY A 1 172 ? 49.420 11.146 -23.218 1.00 89.62 172 GLY A O 1
ATOM 1325 N N . SER A 1 173 ? 50.012 10.340 -21.240 1.00 92.19 173 SER A N 1
ATOM 1326 C CA . SER A 1 173 ? 48.849 9.443 -21.131 1.00 92.19 173 SER A CA 1
ATOM 1327 C C . SER A 1 173 ? 47.858 9.938 -20.083 1.00 92.19 173 SER A C 1
ATOM 1329 O O . SER A 1 173 ? 48.260 10.392 -19.021 1.00 92.19 173 SER A O 1
ATOM 1331 N N . LEU A 1 174 ? 46.555 9.819 -20.342 1.00 91.81 174 LEU A N 1
ATOM 1332 C CA . LEU A 1 174 ? 45.506 10.161 -19.380 1.00 91.81 174 LEU A CA 1
ATOM 1333 C C . LEU A 1 174 ? 44.753 8.916 -18.901 1.00 91.81 174 LEU A C 1
ATOM 1335 O O . LEU A 1 174 ? 44.414 8.022 -19.684 1.00 91.81 174 LEU A O 1
ATOM 1339 N N . CYS A 1 175 ? 44.448 8.888 -17.603 1.00 91.38 175 CYS A N 1
ATOM 1340 C CA . CYS A 1 175 ? 43.596 7.872 -16.992 1.00 91.38 175 CYS A CA 1
ATOM 1341 C C . CYS A 1 175 ? 42.107 8.110 -17.279 1.00 91.38 175 CYS A C 1
ATOM 1343 O O . CYS A 1 175 ? 41.707 9.209 -17.659 1.00 91.38 175 CYS A O 1
ATOM 1345 N N . THR A 1 176 ? 41.263 7.101 -17.031 1.00 87.25 176 THR A N 1
ATOM 1346 C CA . THR A 1 176 ? 39.802 7.161 -17.268 1.00 87.25 176 THR A CA 1
ATOM 1347 C C . THR A 1 176 ? 39.120 8.373 -16.627 1.00 87.25 176 THR A C 1
ATOM 1349 O O . THR A 1 176 ? 38.162 8.906 -17.180 1.00 87.25 176 THR A O 1
ATOM 1352 N N . THR A 1 177 ? 39.601 8.812 -15.463 1.00 87.50 177 THR A N 1
ATOM 1353 C CA . THR A 1 177 ? 39.035 9.957 -14.738 1.00 87.50 177 THR A CA 1
ATOM 1354 C C . THR A 1 177 ? 39.481 11.293 -15.328 1.00 87.50 177 THR A C 1
ATOM 1356 O O . THR A 1 177 ? 38.695 12.233 -15.368 1.00 87.50 177 THR A O 1
ATOM 1359 N N . CYS A 1 178 ? 40.736 11.379 -15.771 1.00 88.38 178 CYS A N 1
ATOM 1360 C CA . CYS A 1 178 ? 41.347 12.612 -16.265 1.00 88.38 178 CYS A CA 1
ATOM 1361 C C . CYS A 1 178 ? 41.131 12.845 -17.758 1.00 88.38 178 CYS A C 1
ATOM 1363 O O . CYS A 1 178 ? 41.238 13.990 -18.201 1.00 88.38 178 CYS A O 1
ATOM 1365 N N . ALA A 1 179 ? 40.868 11.781 -18.516 1.00 88.12 179 ALA A N 1
ATOM 1366 C CA . ALA A 1 179 ? 40.579 11.856 -19.934 1.00 88.12 179 ALA A CA 1
ATOM 1367 C C . ALA A 1 179 ? 39.316 12.700 -20.185 1.00 88.12 179 ALA A C 1
ATOM 1369 O O . ALA A 1 179 ? 38.336 12.569 -19.442 1.00 88.12 179 ALA A O 1
ATOM 1370 N N . PRO A 1 180 ? 39.319 13.562 -21.220 1.00 83.19 180 PRO A N 1
ATOM 1371 C CA . PRO A 1 180 ? 38.141 14.337 -21.580 1.00 83.19 180 PRO A CA 1
ATOM 1372 C C . PRO A 1 180 ? 36.982 13.385 -21.877 1.00 83.19 180 PRO A C 1
ATOM 1374 O O . PRO A 1 180 ? 37.115 12.422 -22.636 1.00 83.19 180 PRO A O 1
ATOM 1377 N N . ARG A 1 181 ? 35.834 13.630 -21.240 1.00 81.62 181 ARG A N 1
ATOM 1378 C CA . ARG A 1 181 ? 34.620 12.876 -21.549 1.00 81.62 181 ARG A CA 1
ATOM 1379 C C . ARG A 1 181 ? 34.104 13.367 -22.889 1.00 81.62 181 ARG A C 1
ATOM 1381 O O . ARG A 1 181 ? 33.977 14.570 -23.083 1.00 81.62 181 ARG A O 1
ATOM 1388 N N . LYS A 1 182 ? 33.759 12.437 -23.779 1.00 81.69 182 LYS A N 1
ATOM 1389 C CA . LYS A 1 182 ? 32.957 12.766 -24.954 1.00 81.69 182 LYS A CA 1
ATOM 1390 C C . LYS A 1 182 ? 31.592 13.226 -24.442 1.00 81.69 182 LYS A C 1
ATOM 1392 O O . LYS A 1 182 ? 30.828 12.416 -23.920 1.00 81.69 182 LYS A O 1
ATOM 1397 N N . LEU A 1 183 ? 31.359 14.532 -24.458 1.00 89.50 183 LEU A N 1
ATOM 1398 C CA . LEU A 1 183 ? 30.064 15.108 -24.135 1.00 89.50 183 LEU A CA 1
ATOM 1399 C C . LEU A 1 183 ? 29.310 15.274 -25.444 1.00 89.50 183 LEU A C 1
ATOM 1401 O O . LEU A 1 183 ? 29.851 15.793 -26.415 1.00 89.50 183 LEU A O 1
ATOM 1405 N N . GLU A 1 184 ? 28.084 14.779 -25.461 1.00 91.81 184 GLU A N 1
ATOM 1406 C CA . GLU A 1 184 ? 27.173 14.935 -26.583 1.00 91.81 184 GLU A CA 1
ATOM 1407 C C . GLU A 1 184 ? 25.855 15.478 -26.045 1.00 91.81 184 GLU A C 1
ATOM 1409 O O . GLU A 1 184 ? 25.460 15.190 -24.904 1.00 91.81 184 GLU A O 1
ATOM 1414 N N . ARG A 1 185 ? 25.170 16.267 -26.870 1.00 94.44 185 ARG A N 1
ATOM 1415 C CA . ARG A 1 185 ? 23.896 16.866 -26.497 1.00 94.44 185 ARG A CA 1
ATOM 1416 C C . ARG A 1 185 ? 22.840 15.775 -26.369 1.00 94.44 185 ARG A C 1
ATOM 1418 O O . ARG A 1 185 ? 22.475 15.137 -27.350 1.00 94.44 185 ARG A O 1
ATOM 1425 N N . CYS A 1 186 ? 22.362 15.531 -25.150 1.00 94.69 186 CYS A N 1
ATOM 1426 C CA . CYS A 1 186 ? 21.410 14.455 -24.881 1.00 94.69 186 CYS A CA 1
ATOM 1427 C C . CYS A 1 186 ? 20.080 14.696 -25.613 1.00 94.69 186 CYS A C 1
ATOM 1429 O O . CYS A 1 186 ? 19.414 15.692 -25.335 1.00 94.69 186 CYS A O 1
ATOM 1431 N N . GLY A 1 187 ? 19.625 13.752 -26.440 1.00 91.62 187 GLY A N 1
ATOM 1432 C CA . GLY A 1 187 ? 18.379 13.873 -27.213 1.00 91.62 187 GLY A CA 1
ATOM 1433 C C . GLY A 1 187 ? 17.092 13.948 -26.382 1.00 91.62 187 GLY A C 1
ATOM 1434 O O . GLY A 1 187 ? 16.035 14.257 -26.916 1.00 91.62 187 GLY A O 1
ATOM 1435 N N . GLN A 1 188 ? 17.157 13.682 -25.071 1.00 90.44 188 GLN A N 1
ATOM 1436 C CA . GLN A 1 188 ? 15.988 13.736 -24.185 1.00 90.44 188 GLN A CA 1
ATOM 1437 C C . GLN A 1 188 ? 15.979 14.921 -23.217 1.00 90.44 188 GLN A C 1
ATOM 1439 O O . GLN A 1 188 ? 14.911 15.463 -22.964 1.00 90.44 188 GLN A O 1
ATOM 1444 N N . CYS A 1 189 ? 17.121 15.310 -22.640 1.00 93.31 189 CYS A N 1
ATOM 1445 C CA . CYS A 1 189 ? 17.175 16.468 -21.734 1.00 93.31 189 CYS A CA 1
ATOM 1446 C C . CYS A 1 189 ? 17.844 17.700 -22.344 1.00 93.31 189 CYS A C 1
ATOM 1448 O O . CYS A 1 189 ? 17.891 18.726 -21.680 1.00 93.31 189 CYS A O 1
ATOM 1450 N N . GLY A 1 190 ? 18.423 17.605 -23.543 1.00 93.00 190 GLY A N 1
ATOM 1451 C CA . GLY A 1 190 ? 19.067 18.717 -24.246 1.00 93.00 190 GLY A CA 1
ATOM 1452 C C . GLY A 1 190 ? 20.415 19.177 -23.681 1.00 93.00 190 GLY A C 1
ATOM 1453 O O . GLY A 1 190 ? 21.020 20.067 -24.269 1.00 93.00 190 GLY A O 1
ATOM 1454 N N . HIS A 1 191 ? 20.888 18.585 -22.578 1.00 93.75 191 HIS A N 1
ATOM 1455 C CA . HIS A 1 191 ? 22.144 18.952 -21.917 1.00 93.75 191 HIS A CA 1
ATOM 1456 C C . HIS A 1 191 ? 23.325 18.119 -22.425 1.00 93.75 191 HIS A C 1
ATOM 1458 O O . HIS A 1 191 ? 23.182 16.908 -22.632 1.00 93.75 191 HIS A O 1
ATOM 1464 N N . ASP A 1 192 ? 24.504 18.736 -22.496 1.00 93.44 192 ASP A N 1
ATOM 1465 C CA . ASP A 1 192 ? 25.758 18.065 -22.842 1.00 93.44 192 ASP A CA 1
ATOM 1466 C C . ASP A 1 192 ? 26.200 17.126 -21.721 1.00 93.44 192 ASP A C 1
ATOM 1468 O O . ASP A 1 192 ? 26.574 17.527 -20.614 1.00 93.44 192 ASP A O 1
ATOM 1472 N N . ARG A 1 193 ? 26.100 15.824 -21.988 1.00 91.31 193 ARG A N 1
ATOM 1473 C CA . ARG A 1 193 ? 26.406 14.767 -21.021 1.00 91.31 193 ARG A CA 1
ATOM 1474 C C . ARG A 1 193 ? 27.127 13.627 -21.723 1.00 91.31 193 ARG A C 1
ATOM 1476 O O . ARG A 1 193 ? 27.042 13.464 -22.932 1.00 91.31 193 ARG A O 1
ATOM 1483 N N . ASN A 1 194 ? 27.819 12.798 -20.945 1.00 89.25 194 ASN A N 1
ATOM 1484 C CA . ASN A 1 194 ? 28.401 11.572 -21.484 1.00 89.25 194 ASN A CA 1
ATOM 1485 C C . ASN A 1 194 ? 27.261 10.623 -21.924 1.00 89.25 194 ASN A C 1
ATOM 1487 O O . ASN A 1 194 ? 26.426 10.269 -21.071 1.00 89.25 194 ASN A O 1
ATOM 1491 N N . PRO A 1 195 ? 27.181 10.241 -23.212 1.00 91.38 195 PRO A N 1
ATOM 1492 C CA . PRO A 1 195 ? 26.132 9.359 -23.701 1.00 91.38 195 PRO A CA 1
ATOM 1493 C C . PRO A 1 195 ? 26.264 7.965 -23.084 1.00 91.38 195 PRO A C 1
ATOM 1495 O O . PRO A 1 195 ? 27.340 7.374 -23.026 1.00 91.38 195 PRO A O 1
ATOM 1498 N N . ARG A 1 196 ? 25.145 7.414 -22.606 1.00 90.00 196 ARG A N 1
ATOM 1499 C CA . ARG A 1 196 ? 25.070 6.024 -22.134 1.00 90.00 196 ARG A CA 1
ATOM 1500 C C . ARG A 1 196 ? 24.796 5.062 -23.285 1.00 90.00 196 ARG A C 1
ATOM 1502 O O . ARG A 1 196 ? 25.286 3.938 -23.267 1.00 90.00 196 ARG A O 1
ATOM 1509 N N . THR A 1 197 ? 23.948 5.474 -24.216 1.00 91.56 197 THR A N 1
ATOM 1510 C CA . THR A 1 197 ? 23.498 4.683 -25.362 1.00 91.56 197 THR A CA 1
ATOM 1511 C C . THR A 1 197 ? 22.924 5.624 -26.422 1.00 91.56 197 THR A C 1
ATOM 1513 O O . THR A 1 197 ? 22.722 6.806 -26.135 1.00 91.56 197 THR A O 1
ATOM 1516 N N . ILE A 1 198 ? 22.660 5.108 -27.619 1.00 90.62 198 ILE A N 1
ATOM 1517 C CA . ILE A 1 198 ? 21.901 5.804 -28.659 1.00 90.62 198 ILE A CA 1
ATOM 1518 C C . ILE A 1 198 ? 20.498 5.200 -28.647 1.00 90.62 198 ILE A C 1
ATOM 1520 O O . ILE A 1 198 ? 20.347 3.990 -28.788 1.00 90.62 198 ILE A O 1
ATOM 1524 N N . LEU A 1 199 ? 19.490 6.034 -28.415 1.00 89.75 199 LEU A N 1
ATOM 1525 C CA . LEU A 1 199 ? 18.075 5.666 -28.392 1.00 89.75 199 LEU A CA 1
ATOM 1526 C C . LEU A 1 199 ? 17.270 6.821 -28.973 1.00 89.75 199 LEU A C 1
ATOM 1528 O O . LEU A 1 199 ? 17.684 7.972 -28.855 1.00 89.75 199 LEU A O 1
ATOM 1532 N N . LEU A 1 200 ? 16.111 6.527 -29.566 1.00 87.06 200 LEU A N 1
ATOM 1533 C CA . LEU A 1 200 ? 15.267 7.555 -30.188 1.00 87.06 200 LEU A CA 1
ATOM 1534 C C . LEU A 1 200 ? 16.040 8.399 -31.228 1.00 87.06 200 LEU A C 1
ATOM 1536 O O . LEU A 1 200 ? 15.880 9.614 -31.286 1.00 87.06 200 LEU A O 1
ATOM 1540 N N . GLY A 1 201 ? 16.949 7.768 -31.980 1.00 86.69 201 GLY A N 1
ATOM 1541 C CA . GLY A 1 201 ? 17.782 8.438 -32.987 1.00 86.69 201 GLY A CA 1
ATOM 1542 C C . GLY A 1 201 ? 18.869 9.377 -32.442 1.00 86.69 201 GLY A C 1
ATOM 1543 O O . GLY A 1 201 ? 19.540 10.032 -33.232 1.00 86.69 201 GLY A O 1
ATOM 1544 N N . ALA A 1 202 ? 19.080 9.453 -31.122 1.00 90.88 202 ALA A N 1
ATOM 1545 C CA . ALA A 1 202 ? 19.992 10.421 -30.510 1.00 90.88 202 ALA A CA 1
ATOM 1546 C C . ALA A 1 202 ? 20.792 9.839 -29.324 1.00 90.88 202 ALA A C 1
ATOM 1548 O O . ALA A 1 202 ? 20.391 8.846 -28.708 1.00 90.88 202 ALA A O 1
ATOM 1549 N N . PRO A 1 203 ? 21.933 10.445 -28.948 1.00 93.94 203 PRO A N 1
ATOM 1550 C CA . PRO A 1 203 ? 22.648 10.076 -27.730 1.00 93.94 203 PRO A CA 1
ATOM 1551 C C . PRO A 1 203 ? 21.797 10.365 -26.484 1.00 93.94 203 PRO A C 1
ATOM 1553 O O . PRO A 1 203 ? 21.327 11.481 -26.276 1.00 93.94 203 PRO A O 1
ATOM 1556 N N . ILE A 1 204 ? 21.630 9.373 -25.607 1.00 94.31 204 ILE A N 1
ATOM 1557 C CA . ILE A 1 204 ? 20.873 9.497 -24.354 1.00 94.31 204 ILE A CA 1
ATOM 1558 C C . ILE A 1 204 ? 21.809 9.355 -23.155 1.00 94.31 204 ILE A C 1
ATOM 1560 O O . ILE A 1 204 ? 22.541 8.372 -23.012 1.00 94.31 204 ILE A O 1
ATOM 1564 N N . CYS A 1 205 ? 21.772 10.330 -22.244 1.00 94.44 205 CYS A N 1
ATOM 1565 C CA . CYS A 1 205 ? 22.569 10.295 -21.018 1.00 94.44 205 CYS A CA 1
ATOM 1566 C C . CYS A 1 205 ? 22.062 9.236 -20.020 1.00 94.44 205 CYS A C 1
ATOM 1568 O O . CYS A 1 205 ? 20.914 8.790 -20.071 1.00 94.44 205 CYS A O 1
ATOM 1570 N N . ARG A 1 206 ? 22.898 8.864 -19.040 1.00 92.81 206 ARG A N 1
ATOM 1571 C CA . ARG A 1 206 ? 22.545 7.851 -18.027 1.00 92.81 206 ARG A CA 1
ATOM 1572 C C . ARG A 1 206 ? 21.241 8.146 -17.276 1.00 92.81 206 ARG A C 1
ATOM 1574 O O . ARG A 1 206 ? 20.483 7.210 -17.038 1.00 92.81 206 ARG A O 1
ATOM 1581 N N . LEU A 1 207 ? 21.005 9.402 -16.897 1.00 93.19 207 LEU A N 1
ATOM 1582 C CA . LEU A 1 207 ? 19.818 9.803 -16.134 1.00 93.19 207 LEU A CA 1
ATOM 1583 C C . LEU A 1 207 ? 18.546 9.653 -16.973 1.00 93.19 207 LEU A C 1
ATOM 1585 O O . LEU A 1 207 ? 17.604 9.007 -16.534 1.00 93.19 207 LEU A O 1
ATOM 1589 N N . CYS A 1 208 ? 18.556 10.159 -18.207 1.00 92.88 208 CYS A N 1
ATOM 1590 C CA . CYS A 1 208 ? 17.444 10.018 -19.148 1.00 92.88 208 CYS A CA 1
ATOM 1591 C C . CYS A 1 208 ? 17.155 8.552 -19.491 1.00 92.88 208 CYS A C 1
ATOM 1593 O O . CYS A 1 208 ? 16.000 8.140 -19.500 1.00 92.88 208 CYS A O 1
ATOM 1595 N N . TYR A 1 209 ? 18.196 7.736 -19.665 1.00 91.88 209 TYR A N 1
ATOM 1596 C CA . TYR A 1 209 ? 18.039 6.294 -19.848 1.00 91.88 209 TYR A CA 1
ATOM 1597 C C . TYR A 1 209 ? 17.354 5.628 -18.643 1.00 91.88 209 TYR A C 1
ATOM 1599 O O . TYR A 1 209 ? 16.455 4.804 -18.803 1.00 91.88 209 TYR A O 1
ATOM 1607 N N . GLU A 1 210 ? 17.763 5.970 -17.416 1.00 89.50 210 GLU A N 1
ATOM 1608 C CA . GLU A 1 210 ? 17.113 5.448 -16.209 1.00 89.50 210 GLU A CA 1
ATOM 1609 C C . GLU A 1 210 ? 15.676 5.962 -16.063 1.00 89.50 210 GLU A C 1
ATOM 1611 O O . GLU A 1 210 ? 14.819 5.202 -15.617 1.00 89.50 210 GLU A O 1
ATOM 1616 N N . GLN A 1 211 ? 15.404 7.197 -16.487 1.00 89.31 211 GLN A N 1
ATOM 1617 C CA . GLN A 1 211 ? 14.068 7.784 -16.488 1.00 89.31 211 GLN A CA 1
ATOM 1618 C C . GLN A 1 211 ? 13.134 7.059 -17.463 1.00 89.31 211 GLN A C 1
ATOM 1620 O O . GLN A 1 211 ? 12.055 6.650 -17.045 1.00 89.31 211 GLN A O 1
ATOM 1625 N N . LEU A 1 212 ? 13.551 6.819 -18.713 1.00 88.81 212 LEU A N 1
ATOM 1626 C CA . LEU A 1 212 ? 12.781 6.015 -19.678 1.00 88.81 212 LEU A CA 1
ATOM 1627 C C . LEU A 1 212 ? 12.456 4.630 -19.109 1.00 88.81 212 LEU A C 1
ATOM 1629 O O . LEU A 1 212 ? 11.322 4.170 -19.163 1.00 88.81 212 LEU A O 1
ATOM 1633 N N . ARG A 1 213 ? 13.450 3.986 -18.491 1.00 86.69 213 ARG A N 1
ATOM 1634 C CA . ARG A 1 213 ? 13.302 2.643 -17.921 1.00 86.69 213 ARG A CA 1
ATOM 1635 C C . ARG A 1 213 ? 12.377 2.581 -16.699 1.00 86.69 213 ARG A C 1
ATOM 1637 O O . ARG A 1 213 ? 11.840 1.517 -16.400 1.00 86.69 213 ARG A O 1
ATOM 1644 N N . ARG A 1 214 ? 12.254 3.664 -15.926 1.00 83.31 214 ARG A N 1
ATOM 1645 C CA . ARG A 1 214 ? 11.432 3.709 -14.700 1.00 83.31 214 ARG A CA 1
ATOM 1646 C C . ARG A 1 214 ? 10.004 4.187 -14.945 1.00 83.31 214 ARG A C 1
ATOM 1648 O O . ARG A 1 214 ? 9.173 3.960 -14.074 1.00 83.31 214 ARG A O 1
ATOM 1655 N N . ASN A 1 215 ? 9.743 4.812 -16.090 1.00 84.06 215 ASN A N 1
ATOM 1656 C CA . ASN A 1 215 ? 8.461 5.425 -16.415 1.00 84.06 215 ASN A CA 1
ATOM 1657 C C . ASN A 1 215 ? 7.937 4.845 -17.737 1.00 84.06 215 ASN A C 1
ATOM 1659 O O . ASN A 1 215 ? 8.049 5.499 -18.776 1.00 84.06 215 ASN A O 1
ATOM 1663 N N . PRO A 1 216 ? 7.426 3.600 -17.727 1.00 87.38 216 PRO A N 1
ATOM 1664 C CA . PRO A 1 216 ? 6.715 3.073 -18.881 1.00 87.38 216 PRO A CA 1
ATOM 1665 C C . PRO A 1 216 ? 5.456 3.910 -19.141 1.00 87.38 216 PRO A C 1
ATOM 1667 O O . PRO A 1 216 ? 4.860 4.462 -18.216 1.00 87.38 216 PRO A O 1
ATOM 1670 N N . GLY A 1 217 ? 5.059 3.994 -20.404 1.00 88.62 217 GLY A N 1
ATOM 1671 C CA . GLY A 1 217 ? 3.885 4.737 -20.844 1.00 88.62 217 GLY A CA 1
ATOM 1672 C C . GLY A 1 217 ? 3.021 3.900 -21.774 1.00 88.62 217 GLY A C 1
ATOM 1673 O O . GLY A 1 217 ? 3.443 2.852 -22.267 1.00 88.62 217 GLY A O 1
ATOM 1674 N N . THR A 1 218 ? 1.804 4.369 -22.017 1.00 93.44 218 THR A N 1
ATOM 1675 C CA . THR A 1 218 ? 0.881 3.755 -22.973 1.00 93.44 218 THR A CA 1
ATOM 1676 C C . THR A 1 218 ? 1.422 3.932 -24.388 1.00 93.44 218 THR A C 1
ATOM 1678 O O . THR A 1 218 ? 1.579 5.055 -24.863 1.00 93.44 218 THR A O 1
ATOM 1681 N N . CYS A 1 219 ? 1.741 2.828 -25.061 1.00 92.25 219 CYS A N 1
ATOM 1682 C CA . CYS A 1 219 ? 2.202 2.862 -26.445 1.00 92.25 219 CYS A CA 1
ATOM 1683 C C . CYS A 1 219 ? 1.062 3.333 -27.363 1.00 92.25 219 CYS A C 1
ATOM 1685 O O . CYS A 1 219 ? 0.007 2.702 -27.345 1.00 92.25 219 CYS A O 1
ATOM 1687 N N . PRO A 1 220 ? 1.251 4.356 -28.213 1.00 93.69 220 PRO A N 1
ATOM 1688 C CA . PRO A 1 220 ? 0.181 4.839 -29.087 1.00 93.69 220 PRO A CA 1
ATOM 1689 C C . PRO A 1 220 ? -0.217 3.833 -30.180 1.00 93.69 220 PRO A C 1
ATOM 1691 O O . PRO A 1 220 ? -1.303 3.946 -30.728 1.00 93.69 220 PRO A O 1
ATOM 1694 N N . ALA A 1 221 ? 0.630 2.841 -30.485 1.00 92.00 221 ALA A N 1
ATOM 1695 C CA . ALA A 1 221 ? 0.350 1.830 -31.507 1.00 92.00 221 ALA A CA 1
ATOM 1696 C C . ALA A 1 221 ? -0.387 0.588 -30.966 1.00 92.00 221 ALA A C 1
ATOM 1698 O O . ALA A 1 221 ? -1.293 0.085 -31.615 1.00 92.00 221 ALA A O 1
ATOM 1699 N N . CYS A 1 222 ? -0.016 0.076 -29.785 1.00 92.31 222 CYS A N 1
ATOM 1700 C CA . CYS A 1 222 ? -0.615 -1.150 -29.223 1.00 92.31 222 CYS A CA 1
ATOM 1701 C C . CYS A 1 222 ? -1.404 -0.939 -27.925 1.00 92.31 222 CYS A C 1
ATOM 1703 O O . CYS A 1 222 ? -1.923 -1.901 -27.363 1.00 92.31 222 CYS A O 1
ATOM 1705 N N . VAL A 1 223 ? -1.453 0.294 -27.412 1.00 90.56 223 VAL A N 1
ATOM 1706 C CA . VAL A 1 223 ? -2.182 0.704 -26.195 1.00 90.56 223 VAL A CA 1
ATOM 1707 C C . VAL A 1 223 ? -1.699 0.006 -24.907 1.00 90.56 223 VAL A C 1
ATOM 1709 O O . VAL A 1 223 ? -2.205 0.245 -23.816 1.00 90.56 223 VAL A O 1
ATOM 1712 N N . GLN A 1 224 ? -0.652 -0.818 -24.983 1.00 86.69 224 GLN A N 1
ATOM 1713 C CA . GLN A 1 224 ? -0.055 -1.467 -23.817 1.00 86.69 224 GLN A CA 1
ATOM 1714 C C . GLN A 1 224 ? 0.920 -0.532 -23.096 1.00 86.69 224 GLN A C 1
ATOM 1716 O O . GLN A 1 224 ? 1.639 0.247 -23.729 1.00 86.69 224 GLN A O 1
ATOM 1721 N N . ILE A 1 225 ? 1.000 -0.661 -21.770 1.00 86.31 225 ILE A N 1
ATOM 1722 C CA . ILE A 1 225 ? 2.000 0.034 -20.954 1.00 86.31 225 ILE A CA 1
ATOM 1723 C C . ILE A 1 225 ? 3.365 -0.625 -21.183 1.00 86.31 225 ILE A C 1
ATOM 1725 O O . ILE A 1 225 ? 3.595 -1.769 -20.787 1.00 86.31 225 ILE A O 1
ATOM 1729 N N . LYS A 1 226 ? 4.276 0.093 -21.840 1.00 89.25 226 LYS A N 1
ATOM 1730 C CA . LYS A 1 226 ? 5.612 -0.388 -22.223 1.00 89.25 226 LYS A CA 1
ATOM 1731 C C . LYS A 1 226 ? 6.651 0.728 -22.128 1.00 89.25 226 LYS A C 1
ATOM 1733 O O . LYS A 1 226 ? 6.320 1.896 -21.928 1.00 89.25 226 LYS A O 1
ATOM 1738 N N . ILE A 1 227 ? 7.931 0.385 -22.260 1.00 90.75 227 ILE A N 1
ATOM 1739 C CA . ILE A 1 227 ? 8.989 1.399 -22.323 1.00 90.75 227 ILE A CA 1
ATOM 1740 C C . ILE A 1 227 ? 9.022 1.977 -23.741 1.00 90.75 227 ILE A C 1
ATOM 1742 O O . ILE A 1 227 ? 9.344 1.286 -24.706 1.00 90.75 227 ILE A O 1
ATOM 1746 N N . LEU A 1 228 ? 8.696 3.265 -23.861 1.00 92.44 228 LEU A N 1
ATOM 1747 C CA . LEU A 1 228 ? 8.607 3.974 -25.141 1.00 92.44 228 LEU A CA 1
ATOM 1748 C C . LEU A 1 228 ? 9.971 4.557 -25.539 1.00 92.44 228 LEU A C 1
ATOM 1750 O O . LEU A 1 228 ? 10.197 5.767 -25.481 1.00 92.44 228 LEU A O 1
ATOM 1754 N N . ALA A 1 229 ? 10.909 3.666 -25.859 1.00 91.75 229 ALA A N 1
ATOM 1755 C CA . ALA A 1 229 ? 12.297 3.997 -26.192 1.00 91.75 229 ALA A CA 1
ATOM 1756 C C . ALA A 1 229 ? 12.626 3.884 -27.694 1.00 91.75 229 ALA A C 1
ATOM 1758 O O . ALA A 1 229 ? 13.798 3.957 -28.065 1.00 91.75 229 ALA A O 1
ATOM 1759 N N . TYR A 1 230 ? 11.606 3.732 -28.540 1.00 91.75 230 TYR A N 1
ATOM 1760 C CA . TYR A 1 230 ? 11.725 3.553 -29.987 1.00 91.75 230 TYR A CA 1
ATOM 1761 C C . TYR A 1 230 ? 10.862 4.584 -30.714 1.00 91.75 230 TYR A C 1
ATOM 1763 O O . TYR A 1 230 ? 9.974 5.178 -30.102 1.00 91.75 230 TYR A O 1
ATOM 1771 N N . LEU A 1 231 ? 11.140 4.824 -31.993 1.00 91.31 231 LEU A N 1
ATOM 1772 C CA . LEU A 1 231 ? 10.382 5.755 -32.828 1.00 91.31 231 LEU A CA 1
ATOM 1773 C C . LEU A 1 231 ? 9.602 4.978 -33.889 1.00 91.31 231 LEU A C 1
ATOM 1775 O O . LEU A 1 231 ? 10.081 3.965 -34.384 1.00 91.31 231 LEU A O 1
ATOM 1779 N N . SER A 1 232 ? 8.396 5.455 -34.182 1.00 90.69 232 SER A N 1
ATOM 1780 C CA . SER A 1 232 ? 7.647 5.106 -35.395 1.00 90.69 232 SER A CA 1
ATOM 1781 C C . SER A 1 232 ? 8.199 5.877 -36.591 1.00 90.69 232 SER A C 1
ATOM 1783 O O . SER A 1 232 ? 8.943 6.844 -36.401 1.00 90.69 232 SER A O 1
ATOM 1785 N N . ASP A 1 233 ? 7.766 5.505 -37.793 1.00 86.94 233 ASP A N 1
ATOM 1786 C CA . ASP A 1 233 ? 8.089 6.219 -39.034 1.00 86.94 233 ASP A CA 1
ATOM 1787 C C . ASP A 1 233 ? 7.685 7.707 -38.965 1.00 86.94 233 ASP A C 1
ATOM 1789 O O . ASP A 1 233 ? 8.423 8.575 -39.422 1.00 86.94 233 ASP A O 1
ATOM 1793 N N . ASP A 1 234 ? 6.592 8.022 -38.257 1.00 87.31 234 ASP A N 1
ATOM 1794 C CA . ASP A 1 234 ? 6.108 9.392 -38.013 1.00 87.31 234 ASP A CA 1
ATOM 1795 C C . ASP A 1 234 ? 6.836 10.120 -36.858 1.00 87.31 234 ASP A C 1
ATOM 1797 O O . ASP A 1 234 ? 6.394 11.167 -36.377 1.00 87.31 234 ASP A O 1
ATOM 1801 N N . GLY A 1 235 ? 7.906 9.541 -36.305 1.00 86.62 235 GLY A N 1
ATOM 1802 C CA . GLY A 1 235 ? 8.684 10.133 -35.211 1.00 86.62 235 GLY A CA 1
ATOM 1803 C C . GLY A 1 235 ? 8.009 10.104 -33.830 1.00 86.62 235 GLY A C 1
ATOM 1804 O O . GLY A 1 235 ? 8.531 10.679 -32.871 1.00 86.62 235 GLY A O 1
ATOM 1805 N N . ARG A 1 236 ? 6.869 9.418 -33.665 1.00 90.75 236 ARG A N 1
ATOM 1806 C CA . ARG A 1 236 ? 6.224 9.229 -32.348 1.00 90.75 236 ARG A CA 1
ATOM 1807 C C . ARG A 1 236 ? 6.925 8.138 -31.548 1.00 90.75 236 ARG A C 1
ATOM 1809 O O . ARG A 1 236 ? 7.326 7.121 -32.112 1.00 90.75 236 ARG A O 1
ATOM 1816 N N . ARG A 1 237 ? 7.007 8.305 -30.223 1.00 93.12 237 ARG A N 1
ATOM 1817 C CA . ARG A 1 237 ? 7.593 7.295 -29.327 1.00 93.12 237 ARG A CA 1
ATOM 1818 C C . ARG A 1 237 ? 6.686 6.073 -29.196 1.00 93.12 237 ARG A C 1
ATOM 1820 O O . ARG A 1 237 ? 5.533 6.198 -28.789 1.00 93.12 237 ARG A O 1
ATOM 1827 N N . ILE A 1 238 ? 7.235 4.898 -29.469 1.00 94.44 238 ILE A N 1
ATOM 1828 C CA . ILE A 1 238 ? 6.555 3.601 -29.421 1.00 94.44 238 ILE A CA 1
ATOM 1829 C C . ILE A 1 238 ? 7.405 2.563 -28.676 1.00 94.44 238 ILE A C 1
ATOM 1831 O O . ILE A 1 238 ? 8.563 2.805 -28.320 1.00 94.44 238 ILE A O 1
ATOM 1835 N N . CYS A 1 239 ? 6.810 1.405 -28.386 1.00 92.38 239 CYS A N 1
ATOM 1836 C CA . CYS A 1 239 ? 7.527 0.271 -27.802 1.00 92.38 239 CYS A CA 1
ATOM 1837 C C . CYS A 1 239 ? 8.366 -0.486 -28.844 1.00 92.38 239 CYS A C 1
ATOM 1839 O O . CYS A 1 239 ? 8.105 -0.381 -30.041 1.00 92.38 239 CYS A O 1
ATOM 1841 N N . ALA A 1 240 ? 9.309 -1.307 -28.371 1.00 91.19 240 ALA A N 1
ATOM 1842 C CA . ALA A 1 240 ? 10.203 -2.102 -29.218 1.00 91.19 240 ALA A CA 1
ATOM 1843 C C . ALA A 1 240 ? 9.436 -2.972 -30.224 1.00 91.19 240 ALA A C 1
ATOM 1845 O O . ALA A 1 240 ? 9.695 -2.930 -31.420 1.00 91.19 240 ALA A O 1
ATOM 1846 N N . THR A 1 241 ? 8.417 -3.692 -29.736 1.00 91.00 241 THR A N 1
ATOM 1847 C CA . THR A 1 241 ? 7.594 -4.592 -30.555 1.00 91.00 241 THR A CA 1
ATOM 1848 C C . THR A 1 241 ? 6.902 -3.861 -31.702 1.00 91.00 241 THR A C 1
ATOM 1850 O O . THR A 1 241 ? 6.876 -4.367 -32.814 1.00 91.00 241 THR A O 1
ATOM 1853 N N . CYS A 1 242 ? 6.352 -2.671 -31.443 1.00 92.94 242 CYS A N 1
ATOM 1854 C CA . CYS A 1 242 ? 5.686 -1.879 -32.480 1.00 92.94 242 CYS A CA 1
ATOM 1855 C C . CYS A 1 242 ? 6.677 -1.265 -33.472 1.00 92.94 242 CYS A C 1
ATOM 1857 O O . CYS A 1 242 ? 6.283 -0.974 -34.590 1.00 92.94 242 CYS A O 1
ATOM 1859 N N . ALA A 1 243 ? 7.931 -1.063 -33.065 1.00 90.56 243 ALA A N 1
ATOM 1860 C CA . ALA A 1 243 ? 8.999 -0.597 -33.943 1.00 90.56 243 ALA A CA 1
ATOM 1861 C C . ALA A 1 243 ? 9.651 -1.734 -34.752 1.00 90.56 243 ALA A C 1
ATOM 1863 O O . ALA A 1 243 ? 10.557 -1.472 -35.530 1.00 90.56 243 ALA A O 1
ATOM 1864 N N . GLY A 1 244 ? 9.250 -2.996 -34.541 1.00 89.31 244 GLY A N 1
ATOM 1865 C CA . GLY A 1 244 ? 9.905 -4.154 -35.161 1.00 89.31 244 GLY A CA 1
ATOM 1866 C C . GLY A 1 244 ? 11.315 -4.443 -34.627 1.00 89.31 244 GLY A C 1
ATOM 1867 O O . GLY A 1 244 ? 12.045 -5.229 -35.222 1.00 89.31 244 GLY A O 1
ATOM 1868 N N . GLU A 1 245 ? 11.700 -3.841 -33.498 1.00 86.12 245 GLU A N 1
ATOM 1869 C CA . GLU A 1 245 ? 13.051 -3.913 -32.936 1.00 86.12 245 GLU A CA 1
ATOM 1870 C C . GLU A 1 245 ? 13.106 -4.843 -31.709 1.00 86.12 245 GLU A C 1
ATOM 1872 O O . GLU A 1 245 ? 12.154 -4.906 -30.917 1.00 86.12 245 GLU A O 1
ATOM 1877 N N . PRO A 1 246 ? 14.230 -5.546 -31.465 1.00 85.94 246 PRO A N 1
ATOM 1878 C CA . PRO A 1 246 ? 14.413 -6.303 -30.241 1.00 85.94 246 PRO A CA 1
ATOM 1879 C C . PRO A 1 246 ? 14.463 -5.359 -29.035 1.00 85.94 246 PRO A C 1
ATOM 1881 O O . PRO A 1 246 ? 15.177 -4.350 -28.993 1.00 85.94 246 PRO A O 1
ATOM 1884 N N . SER A 1 247 ? 13.700 -5.716 -28.007 1.00 86.19 247 SER A N 1
ATOM 1885 C CA . SER A 1 247 ? 13.606 -4.901 -26.805 1.00 86.19 247 SER A CA 1
ATOM 1886 C C . SER A 1 247 ? 14.869 -4.986 -25.957 1.00 86.19 247 SER A C 1
ATOM 1888 O O . SER A 1 247 ? 15.210 -6.041 -25.422 1.00 86.19 247 SER A O 1
ATOM 1890 N N . LEU A 1 248 ? 15.515 -3.842 -25.726 1.00 85.69 248 LEU A N 1
ATOM 1891 C CA . LEU A 1 248 ? 16.612 -3.715 -24.756 1.00 85.69 248 LEU A CA 1
ATOM 1892 C C . LEU A 1 248 ? 16.130 -3.813 -23.302 1.00 85.69 248 LEU A C 1
ATOM 1894 O O . LEU A 1 248 ? 16.945 -3.873 -22.376 1.00 85.69 248 LEU A O 1
ATOM 1898 N N . PHE A 1 249 ? 14.813 -3.777 -23.099 1.00 87.50 249 PHE A N 1
ATOM 1899 C CA . PHE A 1 249 ? 14.174 -3.738 -21.794 1.00 87.50 249 PHE A CA 1
ATOM 1900 C C . PHE A 1 249 ? 13.226 -4.916 -21.571 1.00 87.50 249 PHE A C 1
ATOM 1902 O O . PHE A 1 249 ? 12.507 -4.915 -20.581 1.00 87.50 249 PHE A O 1
ATOM 1909 N N . ALA A 1 250 ? 13.188 -5.921 -22.443 1.00 88.44 250 ALA A N 1
ATOM 1910 C CA . ALA A 1 250 ? 12.379 -7.105 -22.185 1.00 88.44 250 ALA A CA 1
ATOM 1911 C C . ALA A 1 250 ? 12.931 -7.882 -20.982 1.00 88.44 250 ALA A C 1
ATOM 1913 O O . ALA A 1 250 ? 14.139 -8.072 -20.828 1.00 88.44 250 ALA A O 1
ATOM 1914 N N . CYS A 1 251 ? 12.031 -8.346 -20.114 1.00 88.38 251 CYS A N 1
ATOM 1915 C CA . CYS A 1 251 ? 12.369 -9.337 -19.100 1.00 88.38 251 CYS A CA 1
ATOM 1916 C C . CYS A 1 251 ? 12.902 -10.607 -19.773 1.00 88.38 251 CYS A C 1
ATOM 1918 O O . CYS A 1 251 ? 12.229 -11.148 -20.647 1.00 88.38 251 CYS A O 1
ATOM 1920 N N . ALA A 1 252 ? 14.048 -11.113 -19.311 1.00 87.25 252 ALA A N 1
ATOM 1921 C CA . ALA A 1 252 ? 14.632 -12.348 -19.836 1.00 87.25 252 ALA A CA 1
ATOM 1922 C C . ALA A 1 252 ? 13.708 -13.581 -19.720 1.00 87.25 252 ALA A C 1
ATOM 1924 O O . ALA A 1 252 ? 13.838 -14.491 -20.528 1.00 87.25 252 ALA A O 1
ATOM 1925 N N . ASP A 1 253 ? 12.775 -13.597 -18.760 1.00 86.56 253 ASP A N 1
ATOM 1926 C CA . ASP A 1 253 ? 11.882 -14.745 -18.539 1.00 86.56 253 ASP A CA 1
ATOM 1927 C C . ASP A 1 253 ? 10.533 -14.594 -19.249 1.00 86.56 253 ASP A C 1
ATOM 1929 O O . ASP A 1 253 ? 10.015 -15.546 -19.817 1.00 86.56 253 ASP A O 1
ATOM 1933 N N . CYS A 1 254 ? 9.919 -13.408 -19.162 1.00 87.12 254 CYS A N 1
ATOM 1934 C CA . CYS A 1 254 ? 8.519 -13.206 -19.558 1.00 87.12 254 CYS A CA 1
ATOM 1935 C C . CYS A 1 254 ? 8.312 -12.111 -20.609 1.00 87.12 254 CYS A C 1
ATOM 1937 O O . CYS A 1 254 ? 7.175 -11.768 -20.919 1.00 87.12 254 CYS A O 1
ATOM 1939 N N . GLY A 1 255 ? 9.383 -11.479 -21.099 1.00 86.88 255 GLY A N 1
ATOM 1940 C CA . GLY A 1 255 ? 9.321 -10.438 -22.131 1.00 86.88 255 GLY A CA 1
ATOM 1941 C C . GLY A 1 255 ? 8.741 -9.083 -21.695 1.00 86.88 255 GLY A C 1
ATOM 1942 O O . GLY A 1 255 ? 8.842 -8.109 -22.432 1.00 86.88 255 GLY A O 1
ATOM 1943 N N . ARG A 1 256 ? 8.167 -8.976 -20.492 1.00 85.00 256 ARG A N 1
ATOM 1944 C CA . ARG A 1 256 ? 7.530 -7.754 -19.969 1.00 85.00 256 ARG A CA 1
ATOM 1945 C C . ARG A 1 256 ? 8.512 -6.579 -19.812 1.00 85.00 256 ARG A C 1
ATOM 1947 O O . ARG A 1 256 ? 9.646 -6.768 -19.369 1.00 85.00 256 ARG A O 1
ATOM 1954 N N . GLU A 1 257 ? 8.042 -5.358 -20.084 1.00 85.00 257 GLU A N 1
ATOM 1955 C CA . GLU A 1 257 ? 8.870 -4.135 -20.130 1.00 85.00 257 GLU A CA 1
ATOM 1956 C C . GLU A 1 257 ? 8.527 -3.080 -19.056 1.00 85.00 257 GLU A C 1
ATOM 1958 O O . GLU A 1 257 ? 9.359 -2.238 -18.742 1.00 85.00 257 GLU A O 1
ATOM 1963 N N . ASP A 1 258 ? 7.352 -3.129 -18.431 1.00 81.44 258 ASP A N 1
ATOM 1964 C CA . ASP A 1 258 ? 6.830 -2.117 -17.486 1.00 81.44 258 ASP A CA 1
ATOM 1965 C C . ASP A 1 258 ? 7.494 -2.112 -16.082 1.00 81.44 258 ASP A C 1
ATOM 1967 O O . ASP A 1 258 ? 7.511 -1.098 -15.381 1.00 81.44 258 ASP A O 1
ATOM 1971 N N . HIS A 1 259 ? 8.084 -3.228 -15.648 1.00 76.25 259 HIS A N 1
ATOM 1972 C CA . HIS A 1 259 ? 8.541 -3.410 -14.266 1.00 76.25 259 HIS A CA 1
ATOM 1973 C C . HIS A 1 259 ? 10.017 -3.798 -14.150 1.00 76.25 259 HIS A C 1
ATOM 1975 O O . HIS A 1 259 ? 10.370 -4.703 -13.410 1.00 76.25 259 HIS A O 1
ATOM 1981 N N . GLN A 1 260 ? 10.933 -3.116 -14.829 1.00 78.50 260 GLN A N 1
ATOM 1982 C CA . GLN A 1 260 ? 12.346 -3.526 -14.869 1.00 78.50 260 GLN A CA 1
ATOM 1983 C C . GLN A 1 260 ? 13.051 -3.620 -13.495 1.00 78.50 260 GLN A C 1
ATOM 1985 O O . GLN A 1 260 ? 13.101 -2.634 -12.747 1.00 78.50 260 GLN A O 1
ATOM 1990 N N . TYR A 1 261 ? 13.669 -4.774 -13.199 1.00 79.94 261 TYR A N 1
ATOM 1991 C CA . TYR A 1 261 ? 14.494 -5.071 -12.015 1.00 79.94 261 TYR A CA 1
ATOM 1992 C C . TYR A 1 261 ? 15.760 -5.856 -12.418 1.00 79.94 261 TYR A C 1
ATOM 1994 O O . TYR A 1 261 ? 15.802 -7.083 -12.475 1.00 79.94 261 TYR A O 1
ATOM 2002 N N . GLY A 1 262 ? 16.830 -5.131 -12.747 1.00 81.62 262 GLY A N 1
ATOM 2003 C CA . GLY A 1 262 ? 18.001 -5.740 -13.394 1.00 81.62 262 GLY A CA 1
ATOM 2004 C C . GLY A 1 262 ? 17.677 -6.177 -14.830 1.00 81.62 262 GLY A C 1
ATOM 2005 O O . GLY A 1 262 ? 17.220 -5.336 -15.604 1.00 81.62 262 GLY A O 1
ATOM 2006 N N . ARG A 1 263 ? 17.935 -7.452 -15.163 1.00 83.94 263 ARG A N 1
ATOM 2007 C CA . ARG A 1 263 ? 17.623 -8.093 -16.464 1.00 83.94 263 ARG A CA 1
ATOM 2008 C C . ARG A 1 263 ? 16.261 -8.810 -16.500 1.00 83.94 263 ARG A C 1
ATOM 2010 O O . ARG A 1 263 ? 15.862 -9.323 -17.539 1.00 83.94 263 ARG A O 1
ATOM 2017 N N . ARG A 1 264 ? 15.564 -8.881 -15.365 1.00 88.38 264 ARG A N 1
ATOM 2018 C CA . ARG A 1 264 ? 14.233 -9.488 -15.227 1.00 88.38 264 ARG A CA 1
ATOM 2019 C C . ARG A 1 264 ? 13.238 -8.419 -14.788 1.00 88.38 264 ARG A C 1
ATOM 2021 O O . ARG A 1 264 ? 13.635 -7.348 -14.326 1.00 88.38 264 ARG A O 1
ATOM 2028 N N . CYS A 1 265 ? 11.944 -8.672 -14.925 1.00 87.69 265 CYS A N 1
ATOM 2029 C CA . CYS A 1 265 ? 10.936 -7.784 -14.361 1.00 87.69 265 CYS A CA 1
ATOM 2030 C C . CYS A 1 265 ? 10.745 -8.077 -12.864 1.00 87.69 265 CYS A C 1
ATOM 2032 O O . CYS A 1 265 ? 10.939 -9.194 -12.384 1.00 87.69 265 CYS A O 1
ATOM 2034 N N . ALA A 1 266 ? 10.343 -7.056 -12.118 1.00 88.12 266 ALA A N 1
ATOM 2035 C CA . ALA A 1 266 ? 10.099 -7.108 -10.690 1.00 88.12 266 ALA A CA 1
ATOM 2036 C C . ALA A 1 266 ? 8.970 -8.087 -10.350 1.00 88.12 266 ALA A C 1
ATOM 2038 O O . ALA A 1 266 ? 8.995 -8.643 -9.264 1.00 88.12 266 ALA A O 1
ATOM 2039 N N . VAL A 1 267 ? 8.028 -8.333 -11.270 1.00 88.81 267 VAL A N 1
ATOM 2040 C CA . VAL A 1 267 ? 6.967 -9.341 -11.105 1.00 88.81 267 VAL A CA 1
ATOM 2041 C C . VAL A 1 267 ? 7.557 -10.752 -11.068 1.00 88.81 267 VAL A C 1
ATOM 2043 O O . VAL A 1 267 ? 7.294 -11.483 -10.121 1.00 88.81 267 VAL A O 1
ATOM 2046 N N . CYS A 1 268 ? 8.402 -11.129 -12.034 1.00 90.56 268 CYS A N 1
ATOM 2047 C CA . CYS A 1 268 ? 9.046 -12.450 -12.052 1.00 90.56 268 CYS A CA 1
ATOM 2048 C C . CYS A 1 268 ? 9.962 -12.649 -10.843 1.00 90.56 268 CYS A C 1
ATOM 2050 O O . CYS A 1 268 ? 9.876 -13.669 -10.167 1.00 90.56 268 CYS A O 1
ATOM 2052 N N . VAL A 1 269 ? 10.783 -11.644 -10.519 1.00 92.81 269 VAL A N 1
ATOM 2053 C CA . VAL A 1 269 ? 11.672 -11.705 -9.346 1.00 92.81 269 VAL A CA 1
ATOM 2054 C C . VAL A 1 269 ? 10.866 -11.799 -8.048 1.00 92.81 269 VAL A C 1
ATOM 2056 O O . VAL A 1 269 ? 11.250 -12.531 -7.139 1.00 92.81 269 VAL A O 1
ATOM 2059 N N . LEU A 1 270 ? 9.746 -11.079 -7.947 1.00 92.38 270 LEU A N 1
ATOM 2060 C CA . LEU A 1 270 ? 8.845 -11.180 -6.803 1.00 92.38 270 LEU A CA 1
ATOM 2061 C C . LEU A 1 270 ? 8.186 -12.555 -6.727 1.00 92.38 270 LEU A C 1
ATOM 2063 O O . LEU A 1 270 ? 8.139 -13.124 -5.646 1.00 92.38 270 LEU A O 1
ATOM 2067 N N . THR A 1 271 ? 7.734 -13.095 -7.857 1.00 92.56 271 THR A N 1
ATOM 2068 C CA . THR A 1 271 ? 7.102 -14.418 -7.931 1.00 92.56 271 THR A CA 1
ATOM 2069 C C . THR A 1 271 ? 8.035 -15.499 -7.421 1.00 92.56 271 THR A C 1
ATOM 2071 O O . THR A 1 271 ? 7.652 -16.277 -6.554 1.00 92.56 271 THR A O 1
ATOM 2074 N N . GLU A 1 272 ? 9.284 -15.489 -7.877 1.00 93.81 272 GLU A N 1
ATOM 2075 C CA . GLU A 1 272 ? 10.304 -16.422 -7.410 1.00 93.81 272 GLU A CA 1
ATOM 2076 C C . GLU A 1 272 ? 10.571 -16.271 -5.911 1.00 93.81 272 GLU A C 1
ATOM 2078 O O . GLU A 1 272 ? 10.499 -17.246 -5.169 1.00 93.81 272 GLU A O 1
ATOM 2083 N N . ARG A 1 273 ? 10.834 -15.045 -5.439 1.00 93.88 273 ARG A N 1
ATOM 2084 C CA . ARG A 1 273 ? 11.208 -14.810 -4.037 1.00 93.88 273 ARG A CA 1
ATOM 2085 C C . ARG A 1 273 ? 10.065 -15.047 -3.059 1.00 93.88 273 ARG A C 1
ATOM 2087 O O . ARG A 1 273 ? 10.305 -15.589 -1.989 1.00 93.88 273 ARG A O 1
ATOM 2094 N N . ALA A 1 274 ? 8.846 -14.637 -3.401 1.00 93.62 274 ALA A N 1
ATOM 2095 C CA . ALA A 1 274 ? 7.670 -14.856 -2.565 1.00 93.62 274 ALA A CA 1
ATOM 2096 C C . ALA A 1 274 ? 7.313 -16.345 -2.498 1.00 93.62 274 ALA A C 1
ATOM 2098 O O . ALA A 1 274 ? 7.033 -16.844 -1.413 1.00 93.62 274 ALA A O 1
ATOM 2099 N N . THR A 1 275 ? 7.391 -17.060 -3.628 1.00 94.50 275 THR A N 1
ATOM 2100 C CA . THR A 1 275 ? 7.222 -18.520 -3.652 1.00 94.50 275 THR A CA 1
ATOM 2101 C C . THR A 1 275 ? 8.271 -19.175 -2.765 1.00 94.50 275 THR A C 1
ATOM 2103 O O . THR A 1 275 ? 7.908 -19.853 -1.813 1.00 94.50 275 THR A O 1
ATOM 2106 N N . ALA A 1 276 ? 9.556 -18.878 -2.991 1.00 94.00 276 ALA A N 1
ATOM 2107 C CA . ALA A 1 276 ? 10.656 -19.448 -2.219 1.00 94.00 276 ALA A CA 1
ATOM 2108 C C . ALA A 1 276 ? 10.548 -19.160 -0.714 1.00 94.00 276 ALA A C 1
ATOM 2110 O O . ALA A 1 276 ? 10.862 -20.031 0.093 1.00 94.00 276 ALA A O 1
ATOM 2111 N N . LEU A 1 277 ? 10.088 -17.967 -0.318 1.00 94.25 277 LEU A N 1
ATOM 2112 C CA . LEU A 1 277 ? 9.868 -17.618 1.089 1.00 94.25 277 LEU A CA 1
ATOM 2113 C C . LEU A 1 277 ? 8.862 -18.563 1.761 1.00 94.25 277 LEU A C 1
ATOM 2115 O O . LEU A 1 277 ? 9.065 -18.940 2.912 1.00 94.25 277 LEU A O 1
ATOM 2119 N N . LEU A 1 278 ? 7.797 -18.926 1.044 1.00 94.88 278 LEU A N 1
ATOM 2120 C CA . LEU A 1 278 ? 6.651 -19.677 1.561 1.00 94.88 278 LEU A CA 1
ATOM 2121 C C . LEU A 1 278 ? 6.723 -21.185 1.268 1.00 94.88 278 LEU A C 1
ATOM 2123 O O . LEU A 1 278 ? 5.801 -21.922 1.621 1.00 94.88 278 LEU A O 1
ATOM 2127 N N . THR A 1 279 ? 7.798 -21.650 0.631 1.00 93.94 279 THR A N 1
ATOM 2128 C CA . THR A 1 279 ? 8.070 -23.071 0.402 1.00 93.94 279 THR A CA 1
ATOM 2129 C C . THR A 1 279 ? 8.496 -23.766 1.702 1.00 93.94 279 THR A C 1
ATOM 2131 O O . THR A 1 279 ? 9.375 -23.275 2.415 1.00 93.94 279 THR A O 1
ATOM 2134 N N . THR A 1 280 ? 7.874 -24.910 1.998 1.00 91.44 280 THR A N 1
ATOM 2135 C CA . THR A 1 280 ? 8.200 -25.821 3.105 1.00 91.44 280 THR A CA 1
ATOM 2136 C C . THR A 1 280 ? 9.567 -26.482 2.896 1.00 91.44 280 THR A C 1
ATOM 2138 O O . THR A 1 280 ? 10.165 -26.386 1.821 1.00 91.44 280 THR A O 1
ATOM 2141 N N . ALA A 1 281 ? 10.073 -27.190 3.911 1.00 85.12 281 ALA A N 1
ATOM 2142 C CA . ALA A 1 281 ? 11.298 -27.984 3.779 1.00 85.12 281 ALA A CA 1
ATOM 2143 C C . ALA A 1 281 ? 11.198 -29.054 2.667 1.00 85.12 281 ALA A C 1
ATOM 2145 O O . ALA A 1 281 ? 12.190 -29.334 2.002 1.00 85.12 281 ALA A O 1
ATOM 2146 N N . ASP A 1 282 ? 9.988 -29.556 2.399 1.00 86.38 282 ASP A N 1
ATOM 2147 C CA . ASP A 1 282 ? 9.704 -30.580 1.381 1.00 86.38 282 ASP A CA 1
ATOM 2148 C C . ASP A 1 282 ? 9.606 -30.027 -0.054 1.00 86.38 282 ASP A C 1
ATOM 2150 O O . ASP A 1 282 ? 9.260 -30.748 -0.988 1.00 86.38 282 ASP A O 1
ATOM 2154 N N . GLY A 1 283 ? 9.865 -28.731 -0.260 1.00 88.19 283 GLY A N 1
ATOM 2155 C CA . GLY A 1 283 ? 9.882 -28.117 -1.592 1.00 88.19 283 GLY A CA 1
ATOM 2156 C C . GLY A 1 283 ? 8.512 -27.695 -2.139 1.00 88.19 283 GLY A C 1
ATOM 2157 O O . GLY A 1 283 ? 8.437 -27.178 -3.254 1.00 88.19 283 GLY A O 1
ATOM 2158 N N . THR A 1 284 ? 7.433 -27.833 -1.363 1.00 91.56 284 THR A N 1
ATOM 2159 C CA . THR A 1 284 ? 6.077 -27.385 -1.746 1.00 91.56 284 THR A CA 1
ATOM 2160 C C . THR A 1 284 ? 5.686 -26.081 -1.054 1.00 91.56 284 THR A C 1
ATOM 2162 O O . THR A 1 284 ? 6.145 -25.803 0.046 1.00 91.56 284 THR A O 1
ATOM 2165 N N . VAL A 1 285 ? 4.832 -25.250 -1.657 1.00 92.19 285 VAL A N 1
ATOM 2166 C CA . VAL A 1 285 ? 4.329 -24.036 -0.981 1.00 92.19 285 VAL A CA 1
ATOM 2167 C C . VAL A 1 285 ? 3.417 -24.425 0.183 1.00 92.19 285 VAL A C 1
ATOM 2169 O O . VAL A 1 285 ? 2.501 -25.229 0.010 1.00 92.19 285 VAL A O 1
ATOM 2172 N N . ASN A 1 286 ? 3.624 -23.820 1.356 1.00 93.94 286 ASN A N 1
ATOM 2173 C CA . ASN A 1 286 ? 2.784 -24.061 2.525 1.00 93.94 286 ASN A CA 1
ATOM 2174 C C . ASN A 1 286 ? 1.325 -23.667 2.229 1.00 93.94 286 ASN A C 1
ATOM 2176 O O . ASN A 1 286 ? 1.009 -22.493 2.017 1.00 93.94 286 ASN A O 1
ATOM 2180 N N . ARG A 1 287 ? 0.423 -24.658 2.232 1.00 92.88 287 ARG A N 1
ATOM 2181 C CA . ARG A 1 287 ? -0.982 -24.493 1.826 1.00 92.88 287 ARG A CA 1
ATOM 2182 C C . ARG A 1 287 ? -1.728 -23.450 2.662 1.00 92.88 287 ARG A C 1
ATOM 2184 O O . ARG A 1 287 ? -2.522 -22.697 2.101 1.00 92.88 287 ARG A O 1
ATOM 2191 N N . ALA A 1 288 ? -1.450 -23.362 3.965 1.00 92.12 288 ALA A N 1
ATOM 2192 C CA . ALA A 1 288 ? -2.083 -22.381 4.851 1.00 92.12 288 ALA A CA 1
ATOM 2193 C C . ALA A 1 288 ? -1.681 -20.934 4.507 1.00 92.12 288 ALA A C 1
ATOM 2195 O O . ALA A 1 288 ? -2.448 -20.004 4.739 1.00 92.12 288 ALA A O 1
ATOM 2196 N N . LEU A 1 289 ? -0.507 -20.741 3.896 1.00 94.12 289 LEU A N 1
ATOM 2197 C CA . LEU A 1 289 ? 0.003 -19.438 3.459 1.00 94.12 289 LEU A CA 1
ATOM 2198 C C . LEU A 1 289 ? -0.302 -19.138 1.978 1.00 94.12 289 LEU A C 1
ATOM 2200 O O . LEU A 1 289 ? 0.120 -18.104 1.461 1.00 94.12 289 LEU A O 1
ATOM 2204 N N . GLY A 1 290 ? -1.083 -19.977 1.291 1.00 91.56 290 GLY A N 1
ATOM 2205 C CA . GLY A 1 290 ? -1.537 -19.731 -0.086 1.00 91.56 290 GLY A CA 1
ATOM 2206 C C . GLY A 1 290 ? -2.227 -18.368 -0.299 1.00 91.56 290 GLY A C 1
ATOM 2207 O O . GLY A 1 290 ? -1.903 -17.677 -1.275 1.00 91.56 290 GLY A O 1
ATOM 2208 N N . PRO A 1 291 ? -3.112 -17.911 0.615 1.00 90.38 291 PRO A N 1
ATOM 2209 C CA . PRO A 1 291 ? -3.679 -16.562 0.555 1.00 90.38 291 PRO A CA 1
ATOM 2210 C C . PRO A 1 291 ? -2.615 -15.459 0.642 1.00 90.38 291 PRO A C 1
ATOM 2212 O O . PRO A 1 291 ? -2.723 -14.447 -0.048 1.00 90.38 291 PRO A O 1
ATOM 2215 N N . VAL A 1 292 ? -1.551 -15.672 1.429 1.00 90.62 292 VAL A N 1
ATOM 2216 C CA . VAL A 1 292 ? -0.413 -14.742 1.537 1.00 90.62 292 VAL A CA 1
ATOM 2217 C C . VAL A 1 292 ? 0.331 -14.652 0.218 1.00 90.62 292 VAL A C 1
ATOM 2219 O O . VAL A 1 292 ? 0.557 -13.545 -0.267 1.00 90.62 292 VAL A O 1
ATOM 2222 N N . LEU A 1 293 ? 0.668 -15.792 -0.391 1.00 91.25 293 LEU A N 1
ATOM 2223 C CA . LEU A 1 293 ? 1.340 -15.807 -1.689 1.00 91.25 293 LEU A CA 1
ATOM 2224 C C . LEU A 1 293 ? 0.515 -15.044 -2.730 1.00 91.25 293 LEU A C 1
ATOM 2226 O O . LEU A 1 293 ? 1.023 -14.129 -3.371 1.00 91.25 293 LEU A O 1
ATOM 2230 N N . SER A 1 294 ? -0.777 -15.353 -2.831 1.00 88.25 294 SER A N 1
ATOM 2231 C CA . SER A 1 294 ? -1.691 -14.701 -3.776 1.00 88.25 294 SER A CA 1
ATOM 2232 C C . SER A 1 294 ? -1.737 -13.182 -3.576 1.00 88.25 294 SER A C 1
ATOM 2234 O O . SER A 1 294 ? -1.644 -12.418 -4.539 1.00 88.25 294 SER A O 1
ATOM 2236 N N . ALA A 1 295 ? -1.804 -12.732 -2.321 1.00 84.75 295 ALA A N 1
ATOM 2237 C CA . ALA A 1 295 ? -1.823 -11.316 -1.974 1.00 84.75 295 ALA A CA 1
ATOM 2238 C C . ALA A 1 295 ? -0.503 -10.602 -2.318 1.00 84.75 295 ALA A C 1
ATOM 2240 O O . ALA A 1 295 ? -0.521 -9.499 -2.864 1.00 84.75 295 ALA A O 1
ATOM 2241 N N . LEU A 1 296 ? 0.646 -11.246 -2.070 1.00 86.75 296 LEU A N 1
ATOM 2242 C CA . LEU A 1 296 ? 1.962 -10.709 -2.429 1.00 86.75 296 LEU A CA 1
ATOM 2243 C C . LEU A 1 296 ? 2.145 -10.573 -3.947 1.00 86.75 296 LEU A C 1
ATOM 2245 O O . LEU A 1 296 ? 2.815 -9.639 -4.382 1.00 86.75 296 LEU A O 1
ATOM 2249 N N . LEU A 1 297 ? 1.560 -11.467 -4.752 1.00 86.69 297 LEU A N 1
ATOM 2250 C CA . LEU A 1 297 ? 1.676 -11.440 -6.217 1.00 86.69 297 LEU A CA 1
ATOM 2251 C C . LEU A 1 297 ? 0.696 -10.472 -6.896 1.00 86.69 297 LEU A C 1
ATOM 2253 O O . LEU A 1 297 ? 0.985 -9.984 -7.986 1.00 86.69 297 LEU A O 1
ATOM 2257 N N . ALA A 1 298 ? -0.422 -10.138 -6.250 1.00 81.50 298 ALA A N 1
ATOM 2258 C CA . ALA A 1 298 ? -1.452 -9.244 -6.790 1.00 81.50 298 ALA A CA 1
ATOM 2259 C C . ALA A 1 298 ? -1.136 -7.734 -6.646 1.00 81.50 298 ALA A C 1
ATOM 2261 O O . ALA A 1 298 ? -2.007 -6.883 -6.857 1.00 81.50 298 ALA A O 1
ATOM 2262 N N . VAL A 1 299 ? 0.0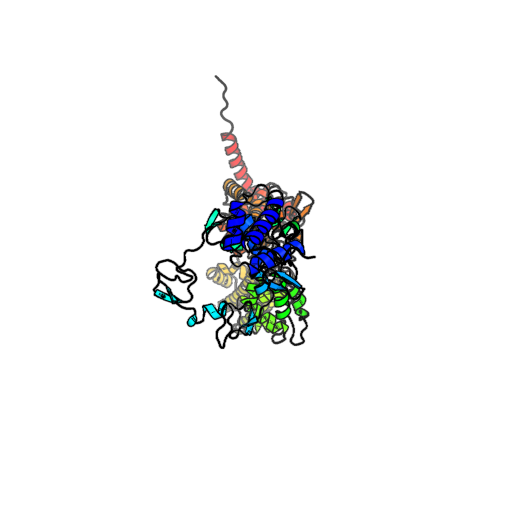93 -7.376 -6.261 1.00 77.44 299 VAL A N 1
ATOM 2263 C CA . VAL A 1 299 ? 0.510 -5.993 -5.976 1.00 77.44 299 VAL A CA 1
ATOM 2264 C C . VAL A 1 299 ? 0.819 -5.185 -7.244 1.00 77.44 299 VAL A C 1
ATOM 2266 O O . VAL A 1 299 ? 1.534 -5.641 -8.131 1.00 77.44 299 VAL A O 1
ATOM 2269 N N . ASP A 1 300 ? 0.390 -3.917 -7.290 1.00 70.56 300 ASP A N 1
ATOM 2270 C CA . ASP A 1 300 ? 0.705 -3.018 -8.424 1.00 70.56 300 ASP A CA 1
ATOM 2271 C C . ASP A 1 300 ? 2.155 -2.517 -8.408 1.00 70.56 300 ASP A C 1
ATOM 2273 O O . ASP A 1 300 ? 2.697 -2.083 -9.425 1.00 70.56 300 ASP A O 1
ATOM 2277 N N . ARG A 1 301 ? 2.802 -2.535 -7.234 1.00 76.56 301 ARG A N 1
ATOM 2278 C CA . ARG A 1 301 ? 4.185 -2.069 -7.048 1.00 76.56 301 ARG A CA 1
ATOM 2279 C C . ARG A 1 301 ? 5.095 -3.192 -6.543 1.00 76.56 301 ARG A C 1
ATOM 2281 O O . ARG A 1 301 ? 5.548 -3.137 -5.397 1.00 76.56 301 ARG A O 1
ATOM 2288 N N . PRO A 1 302 ? 5.472 -4.158 -7.405 1.00 83.69 302 PRO A N 1
ATOM 2289 C CA . PRO A 1 302 ? 6.303 -5.298 -7.013 1.00 83.69 302 PRO A CA 1
ATOM 2290 C C . PRO A 1 302 ? 7.635 -4.912 -6.358 1.00 83.69 302 PRO A C 1
ATOM 2292 O O . PRO A 1 302 ? 8.140 -5.624 -5.497 1.00 83.69 302 PRO A O 1
ATOM 2295 N N . LYS A 1 303 ? 8.215 -3.761 -6.728 1.00 82.75 303 LYS A N 1
ATOM 2296 C CA . LYS A 1 303 ? 9.489 -3.280 -6.164 1.00 82.75 303 LYS A CA 1
ATOM 2297 C C . LYS A 1 303 ? 9.394 -2.943 -4.676 1.00 82.75 303 LYS A C 1
ATOM 2299 O O . LYS A 1 303 ? 10.336 -3.222 -3.942 1.00 82.75 303 LYS A O 1
ATOM 2304 N N . SER A 1 304 ? 8.280 -2.359 -4.235 1.00 82.44 304 SER A N 1
ATOM 2305 C CA . SER A 1 304 ? 8.050 -2.060 -2.818 1.00 82.44 304 SER A CA 1
ATOM 2306 C C . SER A 1 304 ? 7.921 -3.351 -2.012 1.00 82.44 304 SER A C 1
ATOM 2308 O O . SER A 1 304 ? 8.509 -3.462 -0.940 1.00 82.44 304 SER A O 1
ATOM 2310 N N . THR A 1 305 ? 7.244 -4.352 -2.579 1.00 84.69 305 THR A N 1
ATOM 2311 C CA . THR A 1 305 ? 7.119 -5.685 -1.983 1.00 84.69 305 THR A CA 1
ATOM 2312 C C . THR A 1 305 ? 8.453 -6.405 -1.900 1.00 84.69 305 THR A C 1
ATOM 2314 O O . THR A 1 305 ? 8.798 -6.931 -0.849 1.00 84.69 305 THR A O 1
ATOM 2317 N N . LEU A 1 306 ? 9.252 -6.361 -2.965 1.00 87.88 306 LEU A N 1
ATOM 2318 C CA . LEU A 1 306 ? 10.613 -6.895 -2.959 1.00 87.88 306 LEU A CA 1
ATOM 2319 C C . LEU A 1 306 ? 11.486 -6.248 -1.882 1.00 87.88 306 LEU A C 1
ATOM 2321 O O . LEU A 1 306 ? 12.251 -6.950 -1.229 1.00 87.88 306 LEU A O 1
ATOM 2325 N N . PHE A 1 307 ? 11.371 -4.933 -1.691 1.00 86.69 307 PHE A N 1
ATOM 2326 C CA . PHE A 1 307 ? 12.105 -4.231 -0.642 1.00 86.69 307 PHE A CA 1
ATOM 2327 C C . PHE A 1 307 ? 11.670 -4.685 0.758 1.00 86.69 307 PHE A C 1
ATOM 2329 O O . PHE A 1 307 ? 12.517 -4.970 1.599 1.00 86.69 307 PHE A O 1
ATOM 2336 N N . TRP A 1 308 ? 10.365 -4.816 1.004 1.00 87.00 308 TRP A N 1
ATOM 2337 C CA . TRP A 1 308 ? 9.850 -5.314 2.282 1.00 87.00 308 TRP A CA 1
ATOM 2338 C C . TRP A 1 308 ? 10.265 -6.757 2.566 1.00 87.00 308 TRP A C 1
ATOM 2340 O O . TRP A 1 308 ? 10.728 -7.032 3.669 1.00 87.00 308 TRP A O 1
ATOM 2350 N N . LEU A 1 309 ? 10.199 -7.642 1.564 1.00 88.38 309 LEU A N 1
ATOM 2351 C CA . LEU A 1 309 ? 10.680 -9.024 1.672 1.00 88.38 309 LEU A CA 1
ATOM 2352 C C . LEU A 1 309 ? 12.157 -9.103 2.080 1.00 88.38 309 LEU A C 1
ATOM 2354 O O . LEU A 1 309 ? 12.559 -10.066 2.716 1.00 88.38 309 LEU A O 1
ATOM 2358 N N . GLN A 1 310 ? 12.968 -8.110 1.707 1.00 85.81 310 GLN A N 1
ATOM 2359 C CA . GLN A 1 310 ? 14.397 -8.075 2.024 1.00 85.81 310 GLN A CA 1
ATOM 2360 C C . GLN A 1 310 ? 14.726 -7.481 3.397 1.00 85.81 310 GLN A C 1
ATOM 2362 O O . GLN A 1 310 ? 15.826 -7.708 3.884 1.00 85.81 310 GLN A O 1
ATOM 2367 N N . GLN A 1 311 ? 13.851 -6.649 3.965 1.00 82.00 311 GLN A N 1
ATOM 2368 C CA . GLN A 1 311 ? 14.190 -5.785 5.106 1.00 82.00 311 GLN A CA 1
ATOM 2369 C C . GLN A 1 311 ? 13.271 -5.982 6.318 1.00 82.00 311 GLN A C 1
ATOM 2371 O O . GLN A 1 311 ? 13.505 -5.390 7.370 1.00 82.00 311 GLN A O 1
ATOM 2376 N N . SER A 1 312 ? 12.187 -6.750 6.186 1.00 83.69 312 SER A N 1
ATOM 2377 C CA . SER A 1 312 ? 11.184 -6.878 7.240 1.00 83.69 312 SER A CA 1
ATOM 2378 C C . SER A 1 312 ? 11.369 -8.137 8.075 1.00 83.69 312 SER A C 1
ATOM 2380 O O . SER A 1 312 ? 11.280 -9.243 7.553 1.00 83.69 312 SER A O 1
ATOM 2382 N N . GLN A 1 313 ? 11.414 -7.965 9.400 1.00 86.69 313 GLN A N 1
ATOM 2383 C CA . GLN A 1 313 ? 11.240 -9.056 10.368 1.00 86.69 313 GLN A CA 1
ATOM 2384 C C . GLN A 1 313 ? 9.939 -9.854 10.129 1.00 86.69 313 GLN A C 1
ATOM 2386 O O . GLN A 1 313 ? 9.857 -11.033 10.459 1.00 86.69 313 GLN A O 1
ATOM 2391 N N . GLY A 1 314 ? 8.909 -9.236 9.534 1.00 87.50 314 GLY A N 1
ATOM 2392 C CA . GLY A 1 314 ? 7.673 -9.930 9.169 1.00 87.50 314 GLY A CA 1
ATOM 2393 C C . GLY A 1 314 ? 7.876 -10.999 8.088 1.00 87.50 314 GLY A C 1
ATOM 2394 O O . GLY A 1 314 ? 7.209 -12.029 8.132 1.00 87.50 314 GLY A O 1
ATOM 2395 N N . ALA A 1 315 ? 8.811 -10.796 7.153 1.00 90.19 315 ALA A N 1
ATOM 2396 C CA . ALA A 1 315 ? 9.148 -11.796 6.141 1.00 90.19 315 ALA A CA 1
ATOM 2397 C C . ALA A 1 315 ? 9.889 -12.993 6.764 1.00 90.19 315 ALA A C 1
ATOM 2399 O O . ALA A 1 315 ? 9.580 -14.137 6.435 1.00 90.19 315 ALA A O 1
ATOM 2400 N N . ASP A 1 316 ? 10.778 -12.745 7.729 1.00 91.38 316 ASP A N 1
ATOM 2401 C CA . ASP A 1 316 ? 11.465 -13.809 8.472 1.00 91.38 316 ASP A CA 1
ATOM 2402 C C . ASP A 1 316 ? 10.479 -14.665 9.278 1.00 91.38 316 ASP A C 1
ATOM 2404 O O . ASP A 1 316 ? 10.560 -15.893 9.280 1.00 91.38 316 ASP A O 1
ATOM 2408 N N . LEU A 1 317 ? 9.499 -14.028 9.929 1.00 94.00 317 LEU A N 1
ATOM 2409 C CA . LEU A 1 317 ? 8.428 -14.733 10.638 1.00 94.00 317 LEU A CA 1
ATOM 2410 C C . LEU A 1 317 ? 7.566 -15.573 9.683 1.00 94.00 317 LEU A C 1
ATOM 2412 O O . LEU A 1 317 ? 7.259 -16.717 10.010 1.00 94.00 317 LEU A O 1
ATOM 2416 N N . LEU A 1 318 ? 7.233 -15.058 8.492 1.00 93.94 318 LEU A N 1
ATOM 2417 C CA . LEU A 1 318 ? 6.538 -15.837 7.458 1.00 93.94 318 LEU A CA 1
ATOM 2418 C C . LEU A 1 318 ? 7.350 -17.054 7.011 1.00 93.94 318 LEU A C 1
ATOM 2420 O O . LEU A 1 318 ? 6.777 -18.127 6.852 1.00 93.94 318 LEU A O 1
ATOM 2424 N N . ARG A 1 319 ? 8.670 -16.913 6.839 1.00 94.69 319 ARG A N 1
ATOM 2425 C CA . ARG A 1 319 ? 9.544 -18.041 6.495 1.00 94.69 319 ARG A CA 1
ATOM 2426 C C . ARG A 1 319 ? 9.539 -19.104 7.590 1.00 94.69 319 ARG A C 1
ATOM 2428 O O . ARG A 1 319 ? 9.373 -20.278 7.278 1.00 94.69 319 ARG A O 1
ATOM 2435 N N . ARG A 1 320 ? 9.686 -18.697 8.855 1.00 94.38 320 ARG A N 1
ATOM 2436 C CA . ARG A 1 320 ? 9.651 -19.602 10.018 1.00 94.38 320 ARG A CA 1
ATOM 2437 C C . ARG A 1 320 ? 8.307 -20.323 10.141 1.00 94.38 320 ARG A C 1
ATOM 2439 O O . ARG A 1 320 ? 8.280 -21.517 10.404 1.00 94.38 320 ARG A O 1
ATOM 2446 N N . MET A 1 321 ? 7.198 -19.637 9.870 1.00 95.25 321 MET A N 1
ATOM 2447 C CA . MET A 1 321 ? 5.880 -20.274 9.767 1.00 95.25 321 MET A CA 1
ATOM 2448 C C . MET A 1 321 ? 5.786 -21.253 8.594 1.00 95.25 321 MET A C 1
ATOM 2450 O O . MET A 1 321 ? 5.239 -22.342 8.743 1.00 95.25 321 MET A O 1
ATOM 2454 N N . ALA A 1 322 ? 6.321 -20.883 7.427 1.00 94.75 322 ALA A N 1
ATOM 2455 C CA . ALA A 1 322 ? 6.258 -21.710 6.227 1.00 94.75 322 ALA A CA 1
ATOM 2456 C C . ALA A 1 322 ? 6.974 -23.054 6.408 1.00 94.75 322 ALA A C 1
ATOM 2458 O O . ALA A 1 322 ? 6.442 -24.071 5.970 1.00 94.75 322 ALA A O 1
ATOM 2459 N N . ILE A 1 323 ? 8.132 -23.060 7.079 1.00 94.44 323 ILE A N 1
ATOM 2460 C CA . ILE A 1 323 ? 8.922 -24.272 7.358 1.00 94.44 323 ILE A CA 1
ATOM 2461 C C . ILE A 1 323 ? 8.497 -25.021 8.630 1.00 94.44 323 ILE A C 1
ATOM 2463 O O . ILE A 1 323 ? 9.003 -26.109 8.870 1.00 94.44 323 ILE A O 1
ATOM 2467 N N . GLY A 1 324 ? 7.561 -24.477 9.414 1.00 91.62 324 GLY A N 1
ATOM 2468 C CA . GLY A 1 324 ? 7.007 -25.135 10.603 1.00 91.62 324 GLY A CA 1
ATOM 2469 C C . GLY A 1 324 ? 7.690 -24.807 11.938 1.00 91.62 324 GLY A C 1
ATOM 2470 O O . GLY A 1 324 ? 7.262 -25.330 12.961 1.00 91.62 324 GLY A O 1
ATOM 2471 N N . ASP A 1 325 ? 8.679 -23.908 11.971 1.00 93.12 325 ASP A N 1
ATOM 2472 C CA . ASP A 1 325 ? 9.350 -23.469 13.211 1.00 93.12 325 ASP A CA 1
ATOM 2473 C C . ASP A 1 325 ? 8.415 -22.704 14.163 1.00 93.12 325 ASP A C 1
ATOM 2475 O O . ASP A 1 325 ? 8.659 -22.621 15.367 1.00 93.12 325 ASP A O 1
ATOM 2479 N N . ILE A 1 326 ? 7.381 -22.058 13.617 1.00 93.38 326 ILE A N 1
ATOM 2480 C CA . ILE A 1 326 ? 6.361 -21.325 14.371 1.00 93.38 326 ILE A CA 1
ATOM 2481 C C . ILE A 1 326 ? 4.997 -21.796 13.881 1.00 93.38 326 ILE A C 1
ATOM 2483 O O . ILE A 1 326 ? 4.706 -21.721 12.686 1.00 93.38 326 ILE A O 1
ATOM 2487 N N . ALA A 1 327 ? 4.135 -22.230 14.799 1.00 92.56 327 ALA A N 1
ATOM 2488 C CA . ALA A 1 327 ? 2.761 -22.568 14.453 1.00 92.56 327 ALA A CA 1
ATOM 2489 C C . ALA A 1 327 ? 2.001 -21.334 13.926 1.00 92.56 327 ALA A C 1
ATOM 2491 O O . ALA A 1 327 ? 2.172 -20.214 14.409 1.00 92.56 327 ALA A O 1
ATOM 2492 N N . ILE A 1 328 ? 1.127 -21.534 12.940 1.00 93.69 328 ILE A N 1
ATOM 2493 C CA . ILE A 1 328 ? 0.288 -20.466 12.378 1.00 93.69 328 ILE A CA 1
ATOM 2494 C C . ILE A 1 328 ? -0.923 -20.269 13.302 1.00 93.69 328 ILE A C 1
ATOM 2496 O O . ILE A 1 328 ? -2.017 -20.760 13.039 1.00 93.69 328 ILE A O 1
ATOM 2500 N N . SER A 1 329 ? -0.713 -19.594 14.431 1.00 85.38 329 SER A N 1
ATOM 2501 C CA . SER A 1 329 ? -1.757 -19.296 15.418 1.00 85.38 329 SER A CA 1
ATOM 2502 C C . SER A 1 329 ? -1.487 -17.981 16.148 1.00 85.38 329 SER A C 1
ATOM 2504 O O . SER A 1 329 ? -0.359 -17.483 16.171 1.00 85.38 329 SER A O 1
ATOM 2506 N N . HIS A 1 330 ? -2.523 -17.404 16.768 1.00 83.12 330 HIS A N 1
ATOM 2507 C CA . HIS A 1 330 ? -2.335 -16.216 17.609 1.00 83.12 330 HIS A CA 1
ATOM 2508 C C . HIS A 1 330 ? -1.483 -16.510 18.843 1.00 83.12 330 HIS A C 1
ATOM 2510 O O . HIS A 1 330 ? -0.619 -15.693 19.159 1.00 83.12 330 HIS A O 1
ATOM 2516 N N . ASP A 1 331 ? -1.656 -17.685 19.454 1.00 77.00 331 ASP A N 1
ATOM 2517 C CA . ASP A 1 331 ? -0.910 -18.120 20.641 1.00 77.00 331 ASP A CA 1
ATOM 2518 C C . ASP A 1 331 ? 0.598 -18.185 20.376 1.00 77.00 331 ASP A C 1
ATOM 2520 O O . ASP A 1 331 ? 1.402 -17.668 21.152 1.00 77.00 331 ASP A O 1
ATOM 2524 N N . ALA A 1 332 ? 0.995 -18.751 19.232 1.00 84.38 332 ALA A N 1
ATOM 2525 C CA . ALA A 1 332 ? 2.399 -18.824 18.839 1.00 84.38 332 ALA A CA 1
ATOM 2526 C C . ALA A 1 332 ? 2.998 -17.432 18.593 1.00 84.38 332 ALA A C 1
ATOM 2528 O O . ALA A 1 332 ? 4.163 -17.191 18.908 1.00 84.38 332 ALA A O 1
ATOM 2529 N N . LEU A 1 333 ? 2.201 -16.496 18.068 1.00 85.19 333 LEU A N 1
ATOM 2530 C CA . LEU A 1 333 ? 2.621 -15.106 17.907 1.00 85.19 333 LEU A CA 1
ATOM 2531 C C . LEU A 1 333 ? 2.695 -14.350 19.242 1.00 85.19 333 LEU A C 1
ATOM 2533 O O . LEU A 1 333 ? 3.540 -13.471 19.384 1.00 85.19 333 LEU A O 1
ATOM 2537 N N . ASP A 1 334 ? 1.836 -14.660 20.216 1.00 81.38 334 ASP A N 1
ATOM 2538 C CA . ASP A 1 334 ? 1.848 -14.015 21.535 1.00 81.38 334 ASP A CA 1
ATOM 2539 C C . ASP A 1 334 ? 3.037 -14.440 22.405 1.00 81.38 334 ASP A C 1
ATOM 2541 O O . ASP A 1 334 ? 3.450 -13.671 23.274 1.00 81.38 334 ASP A O 1
ATOM 2545 N N . ALA A 1 335 ? 3.635 -15.602 22.130 1.00 81.00 335 ALA A N 1
ATOM 2546 C CA . ALA A 1 335 ? 4.875 -16.052 22.762 1.00 81.00 335 ALA A CA 1
ATOM 2547 C C . ALA A 1 335 ? 6.131 -15.284 22.288 1.00 81.00 335 ALA A C 1
ATOM 2549 O O . ALA A 1 335 ? 7.201 -15.420 22.883 1.00 81.00 335 ALA A O 1
ATOM 2550 N N . LEU A 1 336 ? 6.031 -14.481 21.222 1.00 84.88 336 LEU A N 1
ATOM 2551 C CA . LEU A 1 336 ? 7.149 -13.712 20.669 1.00 84.88 336 LEU A CA 1
ATOM 2552 C C . LEU A 1 336 ? 7.209 -12.284 21.246 1.00 84.88 336 LEU A C 1
ATOM 2554 O O . LEU A 1 336 ? 6.177 -11.703 21.593 1.00 84.88 336 LEU A O 1
ATOM 2558 N N . PRO A 1 337 ? 8.399 -11.649 21.282 1.00 83.88 337 PRO A N 1
ATOM 2559 C CA . PRO A 1 337 ? 8.520 -10.243 21.654 1.00 83.88 337 PRO A CA 1
ATOM 2560 C C . PRO A 1 337 ? 7.660 -9.347 20.758 1.00 83.88 337 PRO A C 1
ATOM 2562 O O . PRO A 1 337 ? 7.730 -9.415 19.529 1.00 83.88 337 PRO A O 1
ATOM 2565 N N . ARG A 1 338 ? 6.866 -8.464 21.371 1.00 77.94 338 ARG A N 1
ATOM 2566 C CA . ARG A 1 338 ? 5.988 -7.552 20.629 1.00 77.94 338 ARG A CA 1
ATOM 2567 C C . ARG A 1 338 ? 6.805 -6.510 19.872 1.00 77.94 338 ARG A C 1
ATOM 2569 O O . ARG A 1 338 ? 7.453 -5.657 20.473 1.00 77.94 338 ARG A O 1
ATOM 2576 N N . THR A 1 339 ? 6.718 -6.543 18.546 1.00 85.00 339 THR A N 1
ATOM 2577 C CA . THR A 1 339 ? 7.286 -5.527 17.653 1.00 85.00 339 THR A CA 1
ATOM 2578 C C . THR A 1 339 ? 6.216 -5.000 16.701 1.00 85.00 339 THR A C 1
ATOM 2580 O O . THR A 1 339 ? 5.219 -5.668 16.424 1.00 85.00 339 THR A O 1
ATOM 2583 N N . ARG A 1 340 ? 6.440 -3.812 16.122 1.00 80.69 340 ARG A N 1
ATOM 2584 C CA . ARG A 1 340 ? 5.541 -3.266 15.087 1.00 80.69 340 ARG A CA 1
ATOM 2585 C C . ARG A 1 340 ? 5.409 -4.206 13.881 1.00 80.69 340 ARG A C 1
ATOM 2587 O O . ARG A 1 340 ? 4.350 -4.251 13.266 1.00 80.69 340 ARG A O 1
ATOM 2594 N N . ALA A 1 341 ? 6.470 -4.944 13.544 1.00 84.56 341 ALA A N 1
ATOM 2595 C CA . ALA A 1 341 ? 6.466 -5.907 12.445 1.00 84.56 341 ALA A CA 1
ATOM 2596 C C . ALA A 1 341 ? 5.608 -7.141 12.763 1.00 84.56 341 ALA A C 1
ATOM 2598 O O . ALA A 1 341 ? 4.882 -7.606 11.888 1.00 84.56 341 ALA A O 1
ATOM 2599 N N . LEU A 1 342 ? 5.644 -7.627 14.008 1.00 86.75 342 LEU A N 1
ATOM 2600 C CA . LEU A 1 342 ? 4.782 -8.711 14.481 1.00 86.75 342 LEU A CA 1
ATOM 2601 C C . LEU A 1 342 ? 3.303 -8.304 14.464 1.00 86.75 342 LEU A C 1
ATOM 2603 O O . LEU A 1 342 ? 2.476 -9.040 13.932 1.00 86.75 342 LEU A O 1
ATOM 2607 N N . ASP A 1 343 ? 2.969 -7.124 14.996 1.00 82.62 343 ASP A N 1
ATOM 2608 C CA . ASP A 1 343 ? 1.587 -6.623 14.997 1.00 82.62 343 ASP A CA 1
ATOM 2609 C C . ASP A 1 343 ? 1.065 -6.425 13.563 1.00 82.62 343 ASP A C 1
ATOM 2611 O O . ASP A 1 343 ? -0.062 -6.804 13.245 1.00 82.62 343 ASP A O 1
ATOM 2615 N N . TYR A 1 344 ? 1.914 -5.900 12.672 1.00 83.25 344 TYR A N 1
ATOM 2616 C CA . TYR A 1 344 ? 1.612 -5.786 11.247 1.00 83.25 344 TYR A CA 1
ATOM 2617 C C . TYR A 1 344 ? 1.355 -7.149 10.596 1.00 83.25 344 TYR A C 1
ATOM 2619 O O . TYR A 1 344 ? 0.382 -7.303 9.860 1.00 83.25 344 TYR A O 1
ATOM 2627 N N . LEU A 1 345 ? 2.216 -8.136 10.863 1.00 87.94 345 LEU A N 1
ATOM 2628 C CA . LEU A 1 345 ? 2.078 -9.485 10.323 1.00 87.94 345 LEU A CA 1
ATOM 2629 C C . LEU A 1 345 ? 0.806 -10.167 10.839 1.00 87.94 345 LEU A C 1
ATOM 2631 O O . LEU A 1 345 ? 0.086 -10.771 10.051 1.00 87.94 345 LEU A O 1
ATOM 2635 N N . ARG A 1 346 ? 0.489 -10.036 12.130 1.00 87.31 346 ARG A N 1
ATOM 2636 C CA . ARG A 1 346 ? -0.749 -10.575 12.708 1.00 87.31 346 ARG A CA 1
ATOM 2637 C C . ARG A 1 346 ? -1.980 -9.990 12.017 1.00 87.31 346 ARG A C 1
ATOM 2639 O O . ARG A 1 346 ? -2.866 -10.740 11.607 1.00 87.31 346 ARG A O 1
ATOM 2646 N N . ASP A 1 347 ? -2.020 -8.668 11.848 1.00 81.31 347 ASP A N 1
ATOM 2647 C CA . ASP A 1 347 ? -3.101 -7.990 11.125 1.00 81.31 347 ASP A CA 1
ATOM 2648 C C . ASP A 1 347 ? -3.180 -8.454 9.664 1.00 81.31 347 ASP A C 1
ATOM 2650 O O . ASP A 1 347 ? -4.269 -8.697 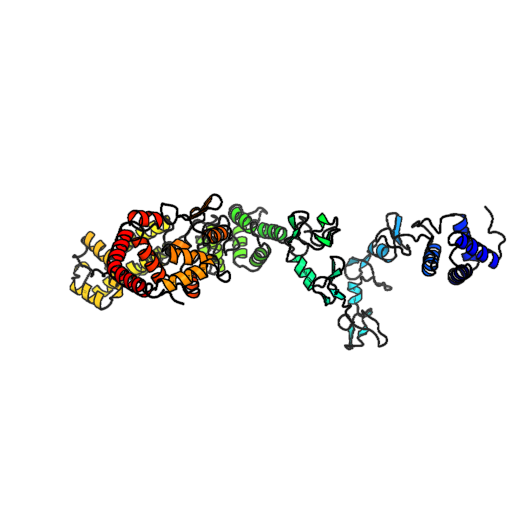9.153 1.00 81.31 347 ASP A O 1
ATOM 2654 N N . PHE A 1 348 ? -2.032 -8.638 9.005 1.00 84.06 348 PHE A N 1
ATOM 2655 C CA . PHE A 1 348 ? -1.940 -9.143 7.635 1.00 84.06 348 PHE A CA 1
ATOM 2656 C C . PHE A 1 348 ? -2.502 -10.556 7.481 1.00 84.06 348 PHE A C 1
ATOM 2658 O O . PHE A 1 348 ? -3.356 -10.782 6.627 1.00 84.06 348 PHE A O 1
ATOM 2665 N N . LEU A 1 349 ? -2.087 -11.489 8.336 1.00 88.00 349 LEU A N 1
ATOM 2666 C CA . LEU A 1 349 ? -2.575 -12.867 8.320 1.00 88.00 349 LEU A CA 1
ATOM 2667 C C . LEU A 1 349 ? -4.069 -12.947 8.654 1.00 88.00 349 LEU A C 1
ATOM 2669 O O . LEU A 1 349 ? -4.802 -13.708 8.027 1.00 88.00 349 LEU A O 1
ATOM 2673 N N . THR A 1 350 ? -4.541 -12.119 9.589 1.00 85.25 350 THR A N 1
ATOM 2674 C CA . THR A 1 350 ? -5.968 -12.030 9.934 1.00 85.25 350 THR A CA 1
ATOM 2675 C C . THR A 1 350 ? -6.788 -11.459 8.775 1.00 85.25 350 THR A C 1
ATOM 2677 O O . THR A 1 350 ? -7.869 -11.955 8.466 1.00 85.25 350 THR A O 1
ATOM 2680 N N . ALA A 1 351 ? -6.273 -10.430 8.093 1.00 79.44 351 ALA A N 1
ATOM 2681 C CA . ALA A 1 351 ? -6.929 -9.812 6.941 1.00 79.44 351 ALA A CA 1
ATOM 2682 C C . ALA A 1 351 ? -7.102 -10.783 5.767 1.00 79.44 351 ALA A C 1
ATOM 2684 O O . ALA A 1 351 ? -8.097 -10.702 5.052 1.00 79.44 351 ALA A O 1
ATOM 2685 N N . LEU A 1 352 ? -6.140 -11.689 5.584 1.00 83.88 352 LEU A N 1
ATOM 2686 C CA . LEU A 1 352 ? -6.160 -12.721 4.550 1.00 83.88 352 LEU A CA 1
ATOM 2687 C C . LEU A 1 352 ? -6.901 -14.000 4.970 1.00 83.88 352 LEU A C 1
ATOM 2689 O O . LEU A 1 352 ? -6.945 -14.950 4.194 1.00 83.88 352 LEU A O 1
ATOM 2693 N N . GLY A 1 353 ? -7.459 -14.041 6.186 1.00 82.62 353 GLY A N 1
ATOM 2694 C CA . GLY A 1 353 ? -8.173 -15.206 6.717 1.00 82.62 353 GLY A CA 1
ATOM 2695 C C . GLY A 1 353 ? -7.276 -16.391 7.085 1.00 82.62 353 GLY A C 1
ATOM 2696 O O . GLY A 1 353 ? -7.786 -17.479 7.326 1.00 82.62 353 GLY A O 1
ATOM 2697 N N . VAL A 1 354 ? -5.954 -16.196 7.140 1.00 90.31 354 VAL A N 1
ATOM 2698 C CA . VAL A 1 354 ? -4.995 -17.218 7.594 1.00 90.31 354 VAL A CA 1
ATOM 2699 C C . VAL A 1 354 ? -5.060 -17.387 9.110 1.00 90.31 354 VAL A C 1
ATOM 2701 O O . VAL A 1 354 ? -4.919 -18.494 9.620 1.00 90.31 354 VAL A O 1
ATOM 2704 N N . LEU A 1 355 ? -5.296 -16.288 9.831 1.00 87.25 355 LEU A N 1
ATOM 2705 C CA . LEU A 1 355 ? -5.600 -16.303 11.258 1.00 87.25 355 LEU A CA 1
ATOM 2706 C C . LEU A 1 355 ? -7.065 -15.912 11.493 1.00 87.25 355 LEU A C 1
ATOM 2708 O O . LEU A 1 355 ? -7.590 -15.059 10.768 1.00 87.25 355 LEU A O 1
ATOM 2712 N N . PRO A 1 356 ? -7.730 -16.479 12.517 1.00 78.88 356 PRO A N 1
ATOM 2713 C CA . PRO A 1 356 ? -9.088 -16.083 12.864 1.00 78.88 356 PRO A CA 1
ATOM 2714 C C . PRO A 1 356 ? -9.127 -14.620 13.348 1.00 78.88 356 PRO A C 1
ATOM 2716 O O . PRO A 1 356 ? -8.130 -14.119 13.874 1.00 78.88 356 PRO A O 1
ATOM 2719 N N . PRO A 1 357 ? -10.260 -13.906 13.215 1.00 70.94 357 PRO A N 1
ATOM 2720 C CA . PRO A 1 357 ? -10.397 -12.547 13.732 1.00 70.94 357 PRO A CA 1
ATOM 2721 C C . PRO A 1 357 ? -10.144 -12.492 15.243 1.00 70.94 357 PRO A C 1
ATOM 2723 O O . PRO A 1 357 ? -10.843 -13.149 16.010 1.00 70.94 357 PRO A O 1
ATOM 2726 N N . GLN A 1 358 ? -9.177 -11.678 15.675 1.00 68.06 358 GLN A N 1
ATOM 2727 C CA . GLN A 1 358 ? -8.835 -11.523 17.089 1.00 68.06 358 GLN A CA 1
ATOM 2728 C C . GLN A 1 358 ? -9.165 -10.120 17.601 1.00 68.06 358 GLN A C 1
ATOM 2730 O O . GLN A 1 358 ? -8.679 -9.107 17.087 1.00 68.06 358 GLN A O 1
ATOM 2735 N N . HIS A 1 359 ? -9.963 -10.047 18.666 1.00 67.69 359 HIS A N 1
ATOM 2736 C CA . HIS A 1 359 ? -10.188 -8.808 19.403 1.00 67.69 359 HIS A CA 1
ATOM 2737 C C . HIS A 1 359 ? -9.209 -8.729 20.570 1.00 67.69 359 HIS A C 1
ATOM 2739 O O . HIS A 1 359 ? -9.583 -8.977 21.712 1.00 67.69 359 HIS A O 1
ATOM 2745 N N . VAL A 1 360 ? -7.973 -8.317 20.281 1.00 65.56 360 VAL A N 1
ATOM 2746 C CA . VAL A 1 360 ? -6.885 -8.188 21.272 1.00 65.56 360 VAL A CA 1
ATOM 2747 C C . VAL A 1 360 ? -7.333 -7.446 22.543 1.00 65.56 360 VAL A C 1
ATOM 2749 O O . VAL A 1 360 ? -6.957 -7.801 23.654 1.00 65.56 360 VAL A O 1
ATOM 2752 N N . GLU A 1 361 ? -8.180 -6.422 22.406 1.00 64.94 361 GLU A N 1
ATOM 2753 C CA . GLU A 1 361 ? -8.717 -5.675 23.551 1.00 64.94 361 GLU A CA 1
ATOM 2754 C C . GLU A 1 361 ? -9.674 -6.492 24.428 1.00 64.94 361 GLU A C 1
ATOM 2756 O O . GLU A 1 361 ? -9.709 -6.298 25.639 1.00 64.94 361 GLU A O 1
ATOM 2761 N N . LEU A 1 362 ? -10.451 -7.397 23.830 1.00 71.25 362 LEU A N 1
ATOM 2762 C CA . LEU A 1 362 ? -11.357 -8.287 24.550 1.00 71.25 362 LEU A CA 1
ATOM 2763 C C . LEU A 1 362 ? -10.583 -9.394 25.268 1.00 71.25 362 LEU A C 1
ATOM 2765 O O . LEU A 1 362 ? -10.846 -9.666 26.434 1.00 71.25 362 LEU A O 1
ATOM 2769 N N . GLU A 1 363 ? -9.601 -9.995 24.607 1.00 73.62 363 GLU A N 1
ATOM 2770 C CA . GLU A 1 363 ? -8.786 -11.054 25.209 1.00 73.62 363 GLU A CA 1
ATOM 2771 C C . GLU A 1 363 ? -7.937 -10.536 26.361 1.00 73.62 363 GLU A C 1
ATOM 2773 O O . GLU A 1 363 ? -7.800 -11.211 27.373 1.00 73.62 363 GLU A O 1
ATOM 2778 N N . ARG A 1 364 ? -7.438 -9.297 26.273 1.00 74.75 364 ARG A N 1
ATOM 2779 C CA . ARG A 1 364 ? -6.721 -8.643 27.376 1.00 74.75 364 ARG A CA 1
ATOM 2780 C C . ARG A 1 364 ? -7.616 -8.279 28.559 1.00 74.75 364 ARG A C 1
ATOM 2782 O O . ARG A 1 364 ? -7.081 -7.880 29.594 1.00 74.75 364 ARG A O 1
ATOM 2789 N N . LEU A 1 365 ? -8.945 -8.310 28.434 1.00 78.31 365 LEU A N 1
ATOM 2790 C CA . LEU A 1 365 ? -9.832 -7.989 29.554 1.00 78.31 365 LEU A CA 1
ATOM 2791 C C . LEU A 1 365 ? -9.862 -9.110 30.589 1.00 78.31 365 LEU A C 1
ATOM 2793 O O . LEU A 1 365 ? -9.847 -8.801 31.774 1.00 78.31 365 LEU A O 1
ATOM 2797 N N . THR A 1 366 ? -9.854 -10.376 30.169 1.00 80.12 366 THR A N 1
ATOM 2798 C CA . THR A 1 366 ? -9.971 -11.511 31.096 1.00 80.12 366 THR A CA 1
ATOM 2799 C C . THR A 1 366 ? -8.750 -11.653 32.020 1.00 80.12 366 THR A C 1
ATOM 2801 O O . THR A 1 366 ? -8.949 -11.705 33.234 1.00 80.12 366 THR A O 1
ATOM 2804 N N . PRO A 1 367 ? -7.489 -11.644 31.527 1.00 81.94 367 PRO A N 1
ATOM 2805 C CA . PRO A 1 367 ? -6.311 -11.691 32.396 1.00 81.94 367 PRO A CA 1
ATOM 2806 C C . PRO A 1 367 ? -6.224 -10.468 33.310 1.00 81.94 367 PRO A C 1
ATOM 2808 O O . PRO A 1 367 ? -5.970 -10.607 34.499 1.00 81.94 367 PRO A O 1
ATOM 2811 N N . TRP A 1 368 ? -6.505 -9.277 32.772 1.00 88.38 368 TRP A N 1
ATOM 2812 C CA . TRP A 1 368 ? -6.522 -8.040 33.552 1.00 88.38 368 TRP A CA 1
ATOM 2813 C C . TRP A 1 368 ? -7.562 -8.075 34.679 1.00 88.38 368 TRP A C 1
ATOM 2815 O O . TRP A 1 368 ? -7.251 -7.680 35.799 1.00 88.38 368 TRP A O 1
ATOM 2825 N N . LEU A 1 369 ? -8.778 -8.562 34.398 1.00 90.25 369 LEU A N 1
ATOM 2826 C CA . LEU A 1 369 ? -9.833 -8.696 35.401 1.00 90.25 369 LEU A CA 1
ATOM 2827 C C . LEU A 1 369 ? -9.396 -9.645 36.518 1.00 90.25 369 LEU A C 1
ATOM 2829 O O . LEU A 1 369 ? -9.609 -9.337 37.684 1.00 90.25 369 LEU A O 1
ATOM 2833 N N . ARG A 1 370 ? -8.746 -10.764 36.176 1.00 89.31 370 ARG A N 1
ATOM 2834 C CA . ARG A 1 370 ? -8.227 -11.715 37.164 1.00 89.31 370 ARG A CA 1
ATOM 2835 C C . ARG A 1 370 ? -7.195 -11.071 38.091 1.00 89.31 370 ARG A C 1
ATOM 2837 O O . ARG A 1 370 ? -7.311 -11.239 39.296 1.00 89.31 370 ARG A O 1
ATOM 2844 N N . THR A 1 371 ? -6.232 -10.327 37.543 1.00 90.06 371 THR A N 1
ATOM 2845 C CA . THR A 1 371 ? -5.238 -9.596 38.348 1.00 90.06 371 THR A CA 1
ATOM 2846 C C . THR A 1 371 ? -5.911 -8.562 39.246 1.00 90.06 371 THR A C 1
ATOM 2848 O O . THR A 1 371 ? -5.711 -8.589 40.450 1.00 90.06 371 THR A O 1
ATOM 2851 N N . MET A 1 372 ? -6.790 -7.723 38.690 1.00 91.50 372 MET A N 1
ATOM 2852 C CA . MET A 1 372 ? -7.494 -6.698 39.465 1.00 91.50 372 MET A CA 1
ATOM 2853 C C . MET A 1 372 ? -8.323 -7.299 40.610 1.00 91.50 372 MET A C 1
ATOM 2855 O O . MET A 1 372 ? -8.361 -6.734 41.695 1.00 91.50 372 MET A O 1
ATOM 2859 N N . LEU A 1 373 ? -9.013 -8.418 40.376 1.00 93.06 373 LEU A N 1
ATOM 2860 C CA . LEU A 1 373 ? -9.808 -9.078 41.414 1.00 93.06 373 LEU A CA 1
ATOM 2861 C C . LEU A 1 373 ? -8.942 -9.714 42.505 1.00 93.06 373 LEU A C 1
ATOM 2863 O O . LEU A 1 373 ? -9.410 -9.812 43.633 1.00 93.06 373 LEU A O 1
ATOM 2867 N N . ALA A 1 374 ? -7.721 -10.145 42.181 1.00 92.19 374 ALA A N 1
ATOM 2868 C CA . ALA A 1 374 ? -6.780 -10.683 43.161 1.00 92.19 374 ALA A CA 1
ATOM 2869 C C . ALA A 1 374 ? -6.234 -9.598 44.105 1.00 92.19 374 ALA A C 1
ATOM 2871 O O . ALA A 1 374 ? -5.934 -9.902 45.255 1.00 92.19 374 ALA A O 1
ATOM 2872 N N . ASP A 1 375 ? -6.158 -8.349 43.635 1.00 90.75 375 ASP A N 1
ATOM 2873 C CA . ASP A 1 375 ? -5.711 -7.196 44.428 1.00 90.75 375 ASP A CA 1
ATOM 2874 C C . ASP A 1 375 ? -6.816 -6.629 45.345 1.00 90.75 375 ASP A C 1
ATOM 2876 O O . ASP A 1 375 ? -6.544 -5.777 46.190 1.00 90.75 375 ASP A O 1
ATOM 2880 N N . LEU A 1 376 ? -8.072 -7.065 45.180 1.00 90.50 376 LEU A N 1
ATOM 2881 C CA . LEU A 1 376 ? -9.203 -6.609 45.990 1.00 90.50 376 LEU A CA 1
ATOM 2882 C C . LEU A 1 376 ? -9.437 -7.512 47.212 1.00 90.50 376 LEU A C 1
ATOM 2884 O O . LEU A 1 376 ? -9.244 -8.729 47.130 1.00 90.50 376 LEU A O 1
ATOM 2888 N N . PRO A 1 377 ? -9.968 -6.964 48.323 1.00 92.38 377 PRO A N 1
ATOM 2889 C CA . PRO A 1 377 ? -10.495 -7.775 49.414 1.00 92.38 377 PRO A CA 1
ATOM 2890 C C . PRO A 1 377 ? -11.514 -8.809 48.915 1.00 92.38 377 PRO A C 1
ATOM 2892 O O . PRO A 1 377 ? -12.316 -8.546 48.015 1.00 92.38 377 PRO A O 1
ATOM 2895 N N . ALA A 1 378 ? -11.535 -9.993 49.535 1.00 90.12 378 ALA A N 1
ATOM 2896 C CA . ALA A 1 378 ? -12.375 -11.106 49.082 1.00 90.12 378 ALA A CA 1
ATOM 2897 C C . ALA A 1 378 ? -13.881 -10.775 49.063 1.00 90.12 378 ALA A C 1
ATOM 2899 O O . ALA A 1 378 ? -14.615 -11.316 48.234 1.00 90.12 378 ALA A O 1
ATOM 2900 N N . ALA A 1 379 ? -14.347 -9.902 49.961 1.00 87.31 379 ALA A N 1
ATOM 2901 C CA . ALA A 1 379 ? -15.730 -9.430 49.983 1.00 87.31 379 ALA A CA 1
ATOM 2902 C C . ALA A 1 379 ? -16.056 -8.572 48.747 1.00 87.31 379 ALA A C 1
ATOM 2904 O O . ALA A 1 379 ? -17.061 -8.815 48.076 1.00 87.31 379 ALA A O 1
ATOM 2905 N N . ASP A 1 380 ? -15.163 -7.654 48.381 1.00 90.25 380 ASP A N 1
ATOM 2906 C CA . ASP A 1 380 ? -15.336 -6.755 47.238 1.00 90.25 380 ASP A CA 1
ATOM 2907 C C . ASP A 1 380 ? -15.241 -7.507 45.911 1.00 90.25 380 ASP A C 1
ATOM 2909 O O . ASP A 1 380 ? -16.071 -7.324 45.015 1.00 90.25 380 ASP A O 1
ATOM 2913 N N . ALA A 1 381 ? -14.280 -8.429 45.797 1.00 91.56 381 ALA A N 1
ATOM 2914 C CA . ALA A 1 381 ? -14.110 -9.261 44.611 1.00 91.56 381 ALA A CA 1
ATOM 2915 C C . ALA A 1 381 ? -15.377 -10.081 44.290 1.00 91.56 381 ALA A C 1
ATOM 2917 O O . ALA A 1 381 ? -15.750 -10.202 43.118 1.00 91.56 381 ALA A O 1
ATOM 2918 N N . ARG A 1 382 ? -16.090 -10.585 45.314 1.00 90.06 382 ARG A N 1
ATOM 2919 C CA . ARG A 1 382 ? -17.364 -11.318 45.149 1.00 90.06 382 ARG A CA 1
ATOM 2920 C C . ARG A 1 382 ? -18.475 -10.460 44.551 1.00 90.06 382 ARG A C 1
ATOM 2922 O O . ARG A 1 382 ? -19.349 -11.009 43.884 1.00 90.06 382 ARG A O 1
ATOM 2929 N N . VAL A 1 383 ? -18.444 -9.144 44.754 1.00 90.00 383 VAL A N 1
ATOM 2930 C CA . VAL A 1 383 ? -19.442 -8.223 44.193 1.00 90.00 383 VAL A CA 1
ATOM 2931 C C . VAL A 1 383 ? -19.023 -7.708 42.814 1.00 90.00 383 VAL A C 1
ATOM 2933 O O . VAL A 1 383 ? -19.839 -7.654 41.889 1.00 90.00 383 VAL A O 1
ATOM 2936 N N . VAL A 1 384 ? -17.742 -7.379 42.635 1.00 92.25 384 VAL A N 1
ATOM 2937 C CA . VAL A 1 384 ? -17.219 -6.847 41.367 1.00 92.25 384 VAL A CA 1
ATOM 2938 C C . VAL A 1 384 ? -17.208 -7.910 40.271 1.00 92.25 384 VAL A C 1
ATOM 2940 O O . VAL A 1 384 ? -17.551 -7.598 39.129 1.00 92.25 384 VAL A O 1
ATOM 2943 N N . HIS A 1 385 ? -16.860 -9.164 40.581 1.00 92.25 385 HIS A N 1
ATOM 2944 C CA . HIS A 1 385 ? -16.725 -10.216 39.569 1.00 92.25 385 HIS A CA 1
ATOM 2945 C C . HIS A 1 385 ? -18.033 -10.492 38.791 1.00 92.25 385 HIS A C 1
ATOM 2947 O O . HIS A 1 385 ? -18.006 -10.419 37.558 1.00 92.25 385 HIS A O 1
ATOM 2953 N N . PRO A 1 386 ? -19.202 -10.715 39.432 1.00 90.38 386 PRO A N 1
ATOM 2954 C CA . PRO A 1 386 ? -20.465 -10.887 38.711 1.00 90.38 386 PRO A CA 1
ATOM 2955 C C . PRO A 1 386 ? -20.868 -9.656 37.891 1.00 90.38 386 PRO A C 1
ATOM 2957 O O . PRO A 1 386 ? -21.393 -9.794 36.786 1.00 90.38 386 PRO A O 1
ATOM 2960 N N . TYR A 1 387 ? -20.621 -8.443 38.394 1.00 90.88 387 TYR A N 1
ATOM 2961 C CA . TYR A 1 387 ? -20.866 -7.224 37.621 1.00 90.88 387 TYR A CA 1
ATOM 2962 C C . TYR A 1 387 ? -19.981 -7.168 36.366 1.00 90.88 387 TYR A C 1
ATOM 2964 O O . TYR A 1 387 ? -20.476 -6.925 35.259 1.00 90.88 387 TYR A O 1
ATOM 2972 N N . ALA A 1 388 ? -18.688 -7.454 36.523 1.00 92.19 388 ALA A N 1
ATOM 2973 C CA . ALA A 1 388 ? -17.726 -7.475 35.434 1.00 92.19 388 ALA A CA 1
ATOM 2974 C C . ALA A 1 388 ? -18.106 -8.504 34.359 1.00 92.19 388 ALA A C 1
ATOM 2976 O O . ALA A 1 388 ? -18.217 -8.127 33.193 1.00 92.19 388 ALA A O 1
ATOM 2977 N N . GLU A 1 389 ? -18.379 -9.760 34.723 1.00 90.44 389 GLU A N 1
ATOM 2978 C CA . GLU A 1 389 ? -18.736 -10.816 33.762 1.00 90.44 389 GLU A CA 1
ATOM 2979 C C . GLU A 1 389 ? -20.081 -10.549 33.072 1.00 90.44 389 GLU A C 1
ATOM 2981 O O . GLU A 1 389 ? -20.170 -10.472 31.839 1.00 90.44 389 GLU A O 1
ATOM 2986 N N . TRP A 1 390 ? -21.143 -10.351 33.854 1.00 87.25 390 TRP A N 1
ATOM 2987 C CA . TRP A 1 390 ? -22.504 -10.374 33.320 1.00 87.25 390 TRP A CA 1
ATOM 2988 C C . TRP A 1 390 ? -22.944 -9.055 32.692 1.00 87.25 390 TRP A C 1
ATOM 2990 O O . TRP A 1 390 ? -23.755 -9.065 31.763 1.00 87.25 390 TRP A O 1
ATOM 3000 N N . HIS A 1 391 ? -22.430 -7.921 33.172 1.00 86.06 391 HIS A N 1
ATOM 3001 C CA . HIS A 1 391 ? -22.853 -6.603 32.699 1.00 86.06 391 HIS A CA 1
ATOM 3002 C C . HIS A 1 391 ? -21.851 -5.992 31.717 1.00 86.06 391 HIS A C 1
ATOM 3004 O O . HIS A 1 391 ? -22.236 -5.501 30.651 1.00 86.06 391 HIS A O 1
ATOM 3010 N N . VAL A 1 392 ? -20.558 -6.032 32.050 1.00 89.81 392 VAL A N 1
ATOM 3011 C CA . VAL A 1 392 ? -19.520 -5.351 31.265 1.00 89.81 392 VAL A CA 1
ATOM 3012 C C . VAL A 1 392 ? -18.970 -6.254 30.161 1.00 89.81 392 VAL A C 1
ATOM 3014 O O . VAL A 1 392 ? -19.034 -5.890 28.981 1.00 89.81 392 VAL A O 1
ATOM 3017 N N . LEU A 1 393 ? -18.465 -7.442 30.503 1.00 88.44 393 LEU A N 1
ATOM 3018 C CA . LEU A 1 393 ? -17.837 -8.356 29.548 1.00 88.44 393 LEU A CA 1
ATOM 3019 C C . LEU A 1 393 ? -18.850 -8.929 28.568 1.00 88.44 393 LEU A C 1
ATOM 3021 O O . LEU A 1 393 ? -18.587 -8.874 27.371 1.00 88.44 393 LEU A O 1
ATOM 3025 N N . ARG A 1 394 ? -20.040 -9.354 29.012 1.00 87.69 394 ARG A N 1
ATOM 3026 C CA . ARG A 1 394 ? -21.112 -9.803 28.103 1.00 87.69 394 ARG A CA 1
ATOM 3027 C C . ARG A 1 394 ? -21.428 -8.776 27.008 1.00 87.69 394 ARG A C 1
ATOM 3029 O O . ARG A 1 394 ? -21.466 -9.118 25.830 1.00 87.69 394 ARG A O 1
ATOM 3036 N N . ARG A 1 395 ? -21.598 -7.494 27.360 1.00 86.25 395 ARG A N 1
ATOM 3037 C CA . ARG A 1 395 ? -21.847 -6.421 26.373 1.00 86.25 395 ARG A CA 1
ATOM 3038 C C . ARG A 1 395 ? -20.640 -6.158 25.478 1.00 86.25 395 ARG A C 1
ATOM 3040 O O . ARG A 1 395 ? -20.809 -5.820 24.307 1.00 86.25 395 ARG A O 1
ATOM 3047 N N . THR A 1 396 ? -19.435 -6.275 26.025 1.00 86.19 396 THR A N 1
ATOM 3048 C CA . THR A 1 396 ? -18.189 -6.081 25.275 1.00 86.19 396 THR A CA 1
ATOM 3049 C C . THR A 1 396 ? -17.987 -7.210 24.257 1.00 86.19 396 THR A C 1
ATOM 3051 O O . THR A 1 396 ? -17.706 -6.913 23.096 1.00 86.19 396 THR A O 1
ATOM 3054 N N . ARG A 1 397 ? -18.245 -8.468 24.647 1.00 84.25 397 ARG A N 1
ATOM 3055 C CA . ARG A 1 397 ? -18.273 -9.667 23.787 1.00 84.25 397 ARG A CA 1
ATOM 3056 C C . ARG A 1 397 ? -19.320 -9.526 22.675 1.00 84.25 397 ARG A C 1
ATOM 3058 O O . ARG A 1 397 ? -18.960 -9.552 21.507 1.00 84.25 397 ARG A O 1
ATOM 3065 N N . ALA A 1 398 ? -20.565 -9.179 23.010 1.00 84.00 398 ALA A N 1
ATOM 3066 C CA . ALA A 1 398 ? -21.627 -8.974 22.015 1.00 84.00 398 ALA A CA 1
ATOM 3067 C C . ALA A 1 398 ? -21.345 -7.826 21.019 1.00 84.00 398 ALA A C 1
ATOM 3069 O O . ALA A 1 398 ? -21.888 -7.787 19.913 1.00 84.00 398 ALA A O 1
ATOM 3070 N N . LYS A 1 399 ? -20.542 -6.824 21.403 1.00 81.06 399 LYS A N 1
ATOM 3071 C CA . LYS A 1 399 ? -20.059 -5.788 20.470 1.00 81.06 399 LYS A CA 1
ATOM 3072 C C . LYS A 1 399 ? -18.913 -6.297 19.603 1.00 81.06 399 LYS A C 1
ATOM 3074 O O . LYS A 1 399 ? -18.816 -5.874 18.456 1.00 81.06 399 LYS A O 1
ATOM 3079 N N . ALA A 1 400 ? -18.039 -7.138 20.146 1.00 77.12 400 ALA A N 1
ATOM 3080 C CA . ALA A 1 400 ? -16.943 -7.755 19.409 1.00 77.12 400 ALA A CA 1
ATOM 3081 C C . ALA A 1 400 ? -17.477 -8.687 18.315 1.00 77.12 400 ALA A C 1
ATOM 3083 O O . ALA A 1 400 ? -17.131 -8.495 17.158 1.00 77.12 400 ALA A O 1
ATOM 3084 N N . GLU A 1 401 ? -18.423 -9.568 18.650 1.00 74.62 401 GLU A N 1
ATOM 3085 C CA . GLU A 1 401 ? -19.090 -10.479 17.702 1.00 74.62 401 GLU A CA 1
ATOM 3086 C C . GLU A 1 401 ? -19.720 -9.737 16.515 1.00 74.62 401 GLU A C 1
ATOM 3088 O O . GLU A 1 401 ? -19.635 -10.180 15.376 1.00 74.62 401 GLU A O 1
ATOM 3093 N N . ARG A 1 402 ? -20.283 -8.546 16.756 1.00 73.19 402 ARG A N 1
ATOM 3094 C CA . ARG A 1 402 ? -20.848 -7.678 15.708 1.00 73.19 402 ARG A CA 1
ATOM 3095 C C . ARG A 1 402 ? -19.811 -6.810 14.981 1.00 73.19 402 ARG A C 1
ATOM 3097 O O . ARG A 1 402 ? -20.186 -5.931 14.211 1.00 73.19 402 ARG A O 1
ATOM 3104 N N . GLY A 1 403 ? -18.518 -6.958 15.273 1.00 67.69 403 GLY A N 1
ATOM 3105 C CA . GLY A 1 403 ? -17.442 -6.117 14.731 1.00 67.69 403 GLY A CA 1
ATOM 3106 C C . GLY A 1 403 ? -17.491 -4.650 15.188 1.00 67.69 403 GLY A C 1
ATOM 3107 O O . GLY A 1 403 ? -16.814 -3.785 14.633 1.00 67.69 403 GLY A O 1
ATOM 3108 N N . GLN A 1 404 ? -18.291 -4.334 16.208 1.00 72.19 404 GLN A N 1
ATOM 3109 C CA . GLN A 1 404 ? -18.559 -2.974 16.673 1.00 72.19 404 GLN A CA 1
ATOM 3110 C C . GLN A 1 404 ? -17.671 -2.544 17.843 1.00 72.19 404 GLN A C 1
ATOM 3112 O O . GLN A 1 404 ? -17.613 -1.345 18.142 1.00 72.19 404 GLN A O 1
ATOM 3117 N N . LEU A 1 405 ? -16.952 -3.467 18.492 1.00 76.50 405 LEU A N 1
ATOM 3118 C CA . LEU A 1 405 ? -16.059 -3.138 19.603 1.00 76.50 405 LEU A CA 1
ATOM 3119 C C . LEU A 1 405 ? -14.952 -2.172 19.151 1.00 76.50 405 LEU A C 1
ATOM 3121 O O . LEU A 1 405 ? -14.274 -2.382 18.149 1.00 76.50 405 LEU A O 1
ATOM 3125 N N . THR A 1 406 ? -14.788 -1.074 19.884 1.00 71.12 406 THR A N 1
ATOM 3126 C CA . THR A 1 406 ? -13.699 -0.107 19.697 1.00 71.12 406 THR A CA 1
ATOM 3127 C C . THR A 1 406 ? -12.714 -0.223 20.857 1.00 71.12 406 THR A C 1
ATOM 3129 O O . THR A 1 406 ? -13.104 -0.594 21.965 1.00 71.12 406 THR A O 1
ATOM 3132 N N . ALA A 1 407 ? -11.457 0.185 20.650 1.00 67.94 407 ALA A N 1
ATOM 3133 C CA . ALA A 1 407 ? -10.484 0.293 21.743 1.00 67.94 407 ALA A CA 1
ATOM 3134 C C . ALA A 1 407 ? -10.968 1.243 22.856 1.00 67.94 407 ALA A C 1
ATOM 3136 O O . ALA A 1 407 ? -10.754 0.998 24.039 1.00 67.94 407 ALA A O 1
ATOM 3137 N N . ALA A 1 408 ? -11.678 2.319 22.497 1.00 67.06 408 ALA A N 1
ATOM 3138 C CA . ALA A 1 408 ? -12.334 3.194 23.470 1.00 67.06 408 ALA A CA 1
ATOM 3139 C C . ALA A 1 408 ? -13.442 2.466 24.254 1.00 67.06 408 ALA A C 1
ATOM 3141 O O . ALA A 1 408 ? -13.548 2.643 25.461 1.00 67.06 408 ALA A O 1
ATOM 3142 N N . GLY A 1 409 ? -14.229 1.612 23.594 1.00 77.56 409 GLY A N 1
ATOM 3143 C CA . GLY A 1 409 ? -15.259 0.795 24.234 1.00 77.56 409 GLY A CA 1
ATOM 3144 C C . GLY A 1 409 ? -14.686 -0.208 25.236 1.00 77.56 409 GLY A C 1
ATOM 3145 O O . GLY A 1 409 ? -15.214 -0.321 26.339 1.00 77.56 409 GLY A O 1
ATOM 3146 N N . ALA A 1 410 ? -13.580 -0.875 24.897 1.00 79.38 410 ALA A N 1
ATOM 3147 C CA . ALA A 1 410 ? -12.886 -1.777 25.816 1.00 79.38 410 ALA A CA 1
ATOM 3148 C C . ALA A 1 410 ? -12.270 -1.026 27.012 1.00 79.38 410 ALA A C 1
ATOM 3150 O O . ALA A 1 410 ? -12.461 -1.430 28.160 1.00 79.38 410 ALA A O 1
ATOM 3151 N N . ARG A 1 411 ? -11.618 0.124 26.770 1.00 79.00 411 ARG A N 1
ATOM 3152 C CA . ARG A 1 411 ? -11.130 1.019 27.839 1.00 79.00 411 ARG A CA 1
ATOM 3153 C C . ARG A 1 411 ? -12.257 1.503 28.749 1.00 79.00 411 ARG A C 1
ATOM 3155 O O . ARG A 1 411 ? -12.081 1.534 29.962 1.00 79.00 411 ARG A O 1
ATOM 3162 N N . ASN A 1 412 ? -13.417 1.837 28.183 1.00 84.56 412 ASN A N 1
ATOM 3163 C CA . ASN A 1 412 ? -14.602 2.204 28.952 1.00 84.56 412 ASN A CA 1
ATOM 3164 C C . ASN A 1 412 ? -15.089 1.038 29.824 1.00 84.56 412 ASN A C 1
ATOM 3166 O O . ASN A 1 412 ? -15.424 1.252 30.982 1.00 84.56 412 ASN A O 1
ATOM 3170 N N . GLY A 1 413 ? -15.075 -0.192 29.298 1.00 87.44 413 GLY A N 1
ATOM 3171 C CA . GLY A 1 413 ? -15.354 -1.400 30.079 1.00 87.44 413 GLY A CA 1
ATOM 3172 C C . GLY A 1 413 ? -14.427 -1.542 31.291 1.00 87.44 413 GLY A C 1
ATOM 3173 O O . GLY A 1 413 ? -14.905 -1.711 32.409 1.00 87.44 413 GLY A O 1
ATOM 3174 N N . ARG A 1 414 ? -13.111 -1.367 31.103 1.00 89.00 414 ARG A N 1
ATOM 3175 C CA . ARG A 1 414 ? -12.149 -1.351 32.224 1.00 89.00 4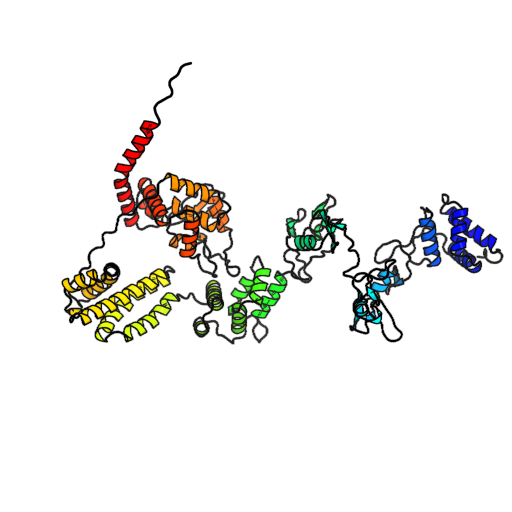14 ARG A CA 1
ATOM 3176 C C . ARG A 1 414 ? -12.437 -0.242 33.226 1.00 89.00 414 ARG A C 1
ATOM 3178 O O . ARG A 1 414 ? -12.362 -0.473 34.426 1.00 89.00 414 ARG A O 1
ATOM 3185 N N . ALA A 1 415 ? -12.757 0.958 32.742 1.00 86.69 415 ALA A N 1
ATOM 3186 C CA . ALA A 1 415 ? -13.069 2.095 33.599 1.00 86.69 415 ALA A CA 1
ATOM 3187 C C . ALA A 1 415 ? -14.301 1.831 34.477 1.00 86.69 415 ALA A C 1
ATOM 3189 O O . ALA A 1 415 ? -14.242 2.133 35.662 1.00 86.69 415 ALA A O 1
ATOM 3190 N N . LEU A 1 416 ? -15.355 1.211 33.931 1.00 91.12 416 LEU A N 1
ATOM 3191 C CA . LEU A 1 416 ? -16.547 0.805 34.689 1.00 91.12 416 LEU A CA 1
ATOM 3192 C C . LEU A 1 416 ? -16.197 -0.148 35.837 1.00 91.12 416 LEU A C 1
ATOM 3194 O O . LEU A 1 416 ? -16.577 0.094 36.977 1.00 91.12 416 LEU A O 1
ATOM 3198 N N . ILE A 1 417 ? -15.447 -1.211 35.540 1.00 92.31 417 ILE A N 1
ATOM 3199 C CA . ILE A 1 417 ? -15.068 -2.224 36.536 1.00 92.31 417 ILE A CA 1
ATOM 3200 C C . ILE A 1 417 ? -14.149 -1.607 37.599 1.00 92.31 417 ILE A C 1
ATOM 3202 O O . ILE A 1 417 ? -14.387 -1.763 38.792 1.00 92.31 417 ILE A O 1
ATOM 3206 N N . ARG A 1 418 ? -13.133 -0.847 37.173 1.00 92.38 418 ARG A N 1
ATOM 3207 C CA . ARG A 1 418 ? -12.182 -0.190 38.075 1.00 92.38 418 ARG A CA 1
ATOM 3208 C C . ARG A 1 418 ? -12.863 0.814 39.002 1.00 92.38 418 ARG A C 1
ATOM 3210 O O . ARG A 1 418 ? -12.536 0.868 40.178 1.00 92.38 418 ARG A O 1
ATOM 3217 N N . THR A 1 419 ? -13.806 1.602 38.489 1.00 92.81 419 THR A N 1
ATOM 3218 C CA . THR A 1 419 ? -14.552 2.562 39.309 1.00 92.81 419 THR A CA 1
ATOM 3219 C C . THR A 1 419 ? -15.455 1.869 40.330 1.00 92.81 419 THR A C 1
ATOM 3221 O O . THR A 1 419 ? -15.509 2.341 41.458 1.00 92.81 419 THR A O 1
ATOM 3224 N N . ALA A 1 420 ? -16.060 0.722 40.000 1.00 93.31 420 ALA A N 1
ATOM 3225 C CA . ALA A 1 420 ? -16.769 -0.085 40.994 1.00 93.31 420 ALA A CA 1
ATOM 3226 C C . ALA A 1 420 ? -15.829 -0.573 42.114 1.00 93.31 420 ALA A C 1
ATOM 3228 O O . ALA A 1 420 ? -16.139 -0.388 43.283 1.00 93.31 420 ALA A O 1
ATOM 3229 N N . GLY A 1 421 ? -14.652 -1.115 41.770 1.00 92.81 421 GLY A N 1
ATOM 3230 C CA . GLY A 1 421 ? -13.657 -1.537 42.767 1.00 92.81 421 GLY A CA 1
ATOM 3231 C C . GLY A 1 421 ? -13.166 -0.392 43.661 1.00 92.81 421 GLY A C 1
ATOM 3232 O O . GLY A 1 421 ? -13.121 -0.544 44.875 1.00 92.81 421 GLY A O 1
ATOM 3233 N N . HIS A 1 422 ? -12.867 0.779 43.085 1.00 92.50 422 HIS A N 1
ATOM 3234 C CA . HIS A 1 422 ? -12.458 1.952 43.867 1.00 92.50 422 HIS A CA 1
ATOM 3235 C C . HIS A 1 422 ? -13.547 2.452 44.815 1.00 92.50 422 HIS A C 1
ATOM 3237 O O . HIS A 1 422 ? -13.221 2.885 45.910 1.00 92.50 422 HIS A O 1
ATOM 3243 N N . PHE A 1 423 ? -14.818 2.403 44.414 1.00 94.00 423 PHE A N 1
ATOM 3244 C CA . PHE A 1 423 ? -15.914 2.797 45.296 1.00 94.00 423 PHE A CA 1
ATOM 3245 C C . PHE A 1 423 ? -16.047 1.856 46.499 1.00 94.00 423 PHE A C 1
ATOM 3247 O O . PHE A 1 423 ? -16.253 2.325 47.610 1.00 94.00 423 PHE A O 1
ATOM 3254 N N . LEU A 1 424 ? -15.868 0.544 46.310 1.00 93.56 424 LEU A N 1
ATOM 3255 C CA . LEU A 1 424 ? -15.877 -0.413 47.426 1.00 93.56 424 LEU A CA 1
ATOM 3256 C C . LEU A 1 424 ? -14.691 -0.213 48.379 1.00 93.56 424 LEU A C 1
ATOM 3258 O O . LEU A 1 424 ? -14.879 -0.214 49.596 1.00 93.56 424 LEU A O 1
ATOM 3262 N N . GLY A 1 425 ? -13.501 0.044 47.827 1.00 91.88 425 GLY A N 1
ATOM 3263 C CA . GLY A 1 425 ? -12.330 0.422 48.620 1.00 91.88 425 GLY A CA 1
ATOM 3264 C C . GLY A 1 425 ? -12.578 1.695 49.432 1.00 91.88 425 GLY A C 1
ATOM 3265 O O . GLY A 1 425 ? -12.373 1.697 50.641 1.00 91.88 425 GLY A O 1
ATOM 3266 N N . TRP A 1 426 ? -13.136 2.729 48.797 1.00 94.31 426 TRP A N 1
ATOM 3267 C CA . TRP A 1 426 ? -13.490 3.985 49.459 1.00 94.31 426 TRP A CA 1
ATOM 3268 C C . TRP A 1 426 ? -14.508 3.781 50.589 1.00 94.31 426 TRP A C 1
ATOM 3270 O O . TRP A 1 426 ? -14.313 4.294 51.686 1.00 94.31 426 TRP A O 1
ATOM 3280 N N . LEU A 1 427 ? -15.560 2.979 50.375 1.00 93.50 427 LEU A N 1
ATOM 3281 C CA . LEU A 1 427 ? -16.529 2.657 51.433 1.00 93.50 427 LEU A CA 1
ATOM 3282 C C . LEU A 1 427 ? -15.851 1.991 52.638 1.00 93.50 427 LEU A C 1
ATOM 3284 O O . LEU A 1 427 ? -16.170 2.321 53.779 1.00 93.50 427 LEU A O 1
ATOM 3288 N N . THR A 1 428 ? -14.898 1.094 52.379 1.00 91.38 428 THR A N 1
ATOM 3289 C CA . THR A 1 428 ? -14.139 0.399 53.425 1.00 91.38 428 THR A CA 1
ATOM 3290 C C . THR A 1 428 ? -13.255 1.368 54.212 1.00 91.38 428 THR A C 1
ATOM 3292 O O . THR A 1 428 ? -13.232 1.312 55.440 1.00 91.38 428 THR A O 1
ATOM 3295 N N . GLU A 1 429 ? -12.574 2.292 53.529 1.00 92.06 429 GLU A N 1
ATOM 3296 C CA . GLU A 1 429 ? -11.775 3.359 54.154 1.00 92.06 429 GLU A CA 1
ATOM 3297 C C . GLU A 1 429 ? -12.627 4.276 55.050 1.00 92.06 429 GLU A C 1
ATOM 3299 O O . GLU A 1 429 ? -12.154 4.731 56.089 1.00 92.06 429 GLU A O 1
ATOM 3304 N N . HIS A 1 430 ? -13.903 4.470 54.705 1.00 92.50 430 HIS A N 1
ATOM 3305 C CA . HIS A 1 430 ? -14.871 5.266 55.471 1.00 92.50 430 HIS A CA 1
ATOM 3306 C C . HIS A 1 430 ? -15.666 4.432 56.493 1.00 92.50 430 HIS A C 1
ATOM 3308 O O . HIS A 1 430 ? -16.707 4.863 56.992 1.00 92.50 430 HIS A O 1
ATOM 3314 N N . GLY A 1 431 ? -15.194 3.222 56.819 1.00 90.44 431 GLY A N 1
ATOM 3315 C CA . GLY A 1 431 ? -15.759 2.383 57.879 1.00 90.44 431 GLY A CA 1
ATOM 3316 C C . GLY A 1 431 ? -17.161 1.842 57.585 1.00 90.44 431 GLY A C 1
ATOM 3317 O O . GLY A 1 431 ? -17.883 1.464 58.508 1.00 90.44 431 GLY A O 1
ATOM 3318 N N . THR A 1 432 ? -17.568 1.802 56.317 1.00 91.50 432 THR A N 1
ATOM 3319 C CA . THR A 1 432 ? -18.857 1.260 55.883 1.00 91.50 432 THR A CA 1
ATOM 3320 C C . THR A 1 432 ? -18.658 0.136 54.866 1.00 91.50 432 THR A C 1
ATOM 3322 O O . THR A 1 432 ? -17.549 -0.230 54.488 1.00 91.50 432 THR A O 1
ATOM 3325 N N . THR A 1 433 ? -19.753 -0.478 54.443 1.00 90.69 433 THR A N 1
ATOM 3326 C CA . THR A 1 433 ? -19.762 -1.549 53.448 1.00 90.69 433 THR A CA 1
ATOM 3327 C C . THR A 1 433 ? -20.795 -1.231 52.389 1.00 90.69 433 THR A C 1
ATOM 3329 O O . THR A 1 433 ? -21.690 -0.412 52.596 1.00 90.69 433 THR A O 1
ATOM 3332 N N . LEU A 1 434 ? -20.729 -1.933 51.263 1.00 88.94 434 LEU A N 1
ATOM 3333 C CA . LEU A 1 434 ? -21.719 -1.782 50.207 1.00 88.94 434 LEU A CA 1
ATOM 3334 C C . LEU A 1 434 ? -23.161 -2.006 50.714 1.00 88.94 434 LEU A C 1
ATOM 3336 O O . LEU A 1 434 ? -24.057 -1.247 50.359 1.00 88.94 434 LEU A O 1
ATOM 3340 N N . THR A 1 435 ? -23.380 -2.988 51.593 1.00 88.31 435 THR A N 1
ATOM 3341 C CA . THR A 1 435 ? -24.700 -3.313 52.168 1.00 88.31 435 THR A CA 1
ATOM 3342 C C . THR A 1 435 ? -25.241 -2.249 53.124 1.00 88.31 435 THR A C 1
ATOM 3344 O O . THR A 1 435 ? -26.453 -2.106 53.258 1.00 88.31 435 THR A O 1
ATOM 3347 N N . THR A 1 436 ? -24.359 -1.505 53.797 1.00 90.25 436 THR A N 1
ATOM 3348 C CA . THR A 1 436 ? -24.720 -0.459 54.773 1.00 90.25 436 THR A CA 1
ATOM 3349 C C . THR A 1 436 ? -24.568 0.953 54.211 1.00 90.25 436 THR A C 1
ATOM 3351 O O . THR A 1 436 ? -24.801 1.934 54.924 1.00 90.25 436 THR A O 1
ATOM 3354 N N . ALA A 1 437 ? -24.158 1.076 52.947 1.00 91.38 437 ALA A N 1
ATOM 3355 C CA . ALA A 1 437 ? -23.988 2.350 52.276 1.00 91.38 437 ALA A CA 1
ATOM 3356 C C . ALA A 1 437 ? -25.327 3.100 52.198 1.00 91.38 437 ALA A C 1
ATOM 3358 O O . ALA A 1 437 ? -26.393 2.519 51.993 1.00 91.38 437 ALA A O 1
ATOM 3359 N N . ARG A 1 438 ? -25.259 4.419 52.377 1.00 91.94 438 ARG A N 1
ATOM 3360 C CA . ARG A 1 438 ? -26.397 5.341 52.358 1.00 91.94 438 ARG A CA 1
ATOM 3361 C C . ARG A 1 438 ? -26.176 6.347 51.239 1.00 91.94 438 ARG A C 1
ATOM 3363 O O . ARG A 1 438 ? -25.045 6.511 50.782 1.00 91.94 438 ARG A O 1
ATOM 3370 N N . GLN A 1 439 ? -27.235 7.051 50.848 1.00 91.62 439 GLN A N 1
ATOM 3371 C CA . GLN A 1 439 ? -27.146 8.094 49.825 1.00 91.62 439 GLN A CA 1
ATOM 3372 C C . GLN A 1 439 ? -26.082 9.149 50.174 1.00 91.62 439 GLN A C 1
ATOM 3374 O O . GLN A 1 439 ? -25.311 9.522 49.303 1.00 91.62 439 GLN A O 1
ATOM 3379 N N . SER A 1 440 ? -25.945 9.521 51.453 1.00 91.69 440 SER A N 1
ATOM 3380 C CA . SER A 1 440 ? -24.916 10.464 51.916 1.00 91.69 440 SER A CA 1
ATOM 3381 C C . SER A 1 440 ? -23.485 10.021 51.586 1.00 91.69 440 SER A C 1
ATOM 3383 O O . SER A 1 440 ? -22.690 10.840 51.148 1.00 91.69 440 SER A O 1
ATOM 3385 N N . HIS A 1 441 ? -23.169 8.728 51.730 1.00 93.50 441 HIS A N 1
ATOM 3386 C CA . HIS A 1 441 ? -21.850 8.188 51.379 1.00 93.50 441 HIS A CA 1
ATOM 3387 C C . HIS A 1 441 ? -21.611 8.223 49.864 1.00 93.50 441 HIS A C 1
ATOM 3389 O O . HIS A 1 441 ? -20.499 8.473 49.410 1.00 93.50 441 HIS A O 1
ATOM 3395 N N . LEU A 1 442 ? -22.654 7.967 49.064 1.00 91.62 442 LEU A N 1
ATOM 3396 C CA . LEU A 1 442 ? -22.556 8.097 47.611 1.00 91.62 442 LEU A CA 1
ATOM 3397 C C . LEU A 1 442 ? -22.321 9.558 47.213 1.00 91.62 442 LEU A C 1
ATOM 3399 O O . LEU A 1 442 ? -21.466 9.826 46.373 1.00 91.62 442 LEU A O 1
ATOM 3403 N N . ASP A 1 443 ? -23.065 10.489 47.803 1.00 91.06 443 ASP A N 1
ATOM 3404 C CA . ASP A 1 443 ? -22.945 11.911 47.497 1.00 91.06 443 ASP A CA 1
ATOM 3405 C C . ASP A 1 443 ? -21.546 12.434 47.862 1.00 91.06 443 ASP A C 1
ATOM 3407 O O . ASP A 1 443 ? -20.916 13.096 47.041 1.00 91.06 443 ASP A O 1
ATOM 3411 N N . GLU A 1 444 ? -21.014 12.051 49.026 1.00 92.69 444 GLU A N 1
ATOM 3412 C CA . GLU A 1 444 ? -19.648 12.369 49.465 1.00 92.69 444 GLU A CA 1
ATOM 3413 C C . GLU A 1 444 ? -18.588 11.817 48.497 1.00 92.69 444 GLU A C 1
ATOM 3415 O O . GLU A 1 444 ? -17.760 12.572 47.980 1.00 92.69 444 GLU A O 1
ATOM 3420 N N . TYR A 1 445 ? -18.690 10.537 48.120 1.00 92.12 445 TYR A N 1
ATOM 3421 C CA . TYR A 1 445 ? -17.803 9.940 47.119 1.00 92.12 445 TYR A CA 1
ATOM 3422 C C . TYR A 1 445 ? -17.831 10.698 45.782 1.00 92.12 445 TYR A C 1
ATOM 3424 O O . TYR A 1 445 ? -16.797 10.870 45.130 1.00 92.12 445 TYR A O 1
ATOM 3432 N N . LEU A 1 446 ? -19.012 11.143 45.342 1.00 90.00 446 LEU A N 1
ATOM 3433 C CA . LEU A 1 446 ? -19.180 11.868 44.083 1.00 90.00 446 LEU A CA 1
ATOM 3434 C C . LEU A 1 446 ? -18.697 13.321 44.156 1.00 90.00 446 LEU A C 1
ATOM 3436 O O . LEU A 1 446 ? -18.280 13.845 43.121 1.00 90.00 446 LEU A O 1
ATOM 3440 N N . VAL A 1 447 ? -18.706 13.949 45.334 1.00 89.38 447 VAL A N 1
ATOM 3441 C CA . VAL A 1 447 ? -18.079 15.261 45.562 1.00 89.38 447 VAL A CA 1
ATOM 3442 C C . VAL A 1 447 ? -16.562 15.158 45.415 1.00 89.38 447 VAL A C 1
ATOM 3444 O O . VAL A 1 447 ? -15.961 15.975 44.720 1.00 89.38 447 VAL A O 1
ATOM 3447 N N . GLU A 1 448 ? -15.948 14.119 45.981 1.00 87.81 448 GLU A N 1
ATOM 3448 C CA . GLU A 1 448 ? -14.511 13.862 45.818 1.00 87.81 448 GLU A CA 1
ATOM 3449 C C . GLU A 1 448 ? -14.149 13.420 44.390 1.00 87.81 448 GLU A C 1
ATOM 3451 O O . GLU A 1 448 ? -13.062 13.706 43.879 1.00 87.81 448 GLU A O 1
ATOM 3456 N N . HIS A 1 449 ? -15.072 12.730 43.712 1.00 86.81 449 HIS A N 1
ATOM 3457 C CA . HIS A 1 449 ? -14.833 12.102 42.415 1.00 86.81 449 HIS A CA 1
ATOM 3458 C C . HIS A 1 449 ? -15.891 12.459 41.348 1.00 86.81 449 HIS A C 1
ATOM 3460 O O . HIS A 1 449 ? -16.499 11.562 40.744 1.00 86.81 449 HIS A O 1
ATOM 3466 N N . PRO A 1 450 ? -16.055 13.744 40.980 1.00 78.06 450 PRO A N 1
ATOM 3467 C CA . PRO A 1 450 ? -17.173 14.217 40.151 1.00 78.06 450 PRO A CA 1
ATOM 3468 C C . PRO A 1 450 ? -17.229 13.587 38.748 1.00 78.06 450 PRO A C 1
ATOM 3470 O O . PRO A 1 450 ? -18.297 13.402 38.165 1.00 78.06 450 PRO A O 1
ATOM 3473 N N . GLY A 1 451 ? -16.089 13.157 38.194 1.00 78.56 451 GLY A N 1
ATOM 3474 C CA . GLY A 1 451 ? -16.026 12.467 36.898 1.00 78.56 451 GLY A CA 1
ATOM 3475 C C . GLY A 1 451 ? -16.494 11.000 36.905 1.00 78.56 451 GLY A C 1
ATOM 3476 O O . GLY A 1 451 ? -16.509 10.360 35.845 1.00 78.56 451 GLY A O 1
ATOM 3477 N N . ARG A 1 452 ? -16.828 10.432 38.074 1.00 82.12 452 ARG A N 1
ATOM 3478 C CA . ARG A 1 452 ? -17.147 9.001 38.249 1.00 82.12 452 ARG A CA 1
ATOM 3479 C C . ARG A 1 452 ? -18.631 8.665 38.168 1.00 82.12 452 ARG A C 1
ATOM 3481 O O . ARG A 1 452 ? -18.937 7.504 37.908 1.00 82.12 452 ARG A O 1
ATOM 3488 N N . VAL A 1 453 ? -19.516 9.661 38.261 1.00 78.62 453 VAL A N 1
ATOM 3489 C CA . VAL A 1 453 ? -20.988 9.515 38.239 1.00 78.62 453 VAL A CA 1
ATOM 3490 C C . VAL A 1 453 ? -21.449 8.530 37.153 1.00 78.62 453 VAL A C 1
ATOM 3492 O O . VAL A 1 453 ? -22.037 7.491 37.443 1.00 78.62 453 VAL A O 1
ATOM 3495 N N . ARG A 1 454 ? -21.070 8.784 35.891 1.00 77.12 454 ARG A N 1
ATOM 3496 C CA . ARG A 1 454 ? -21.477 7.971 34.726 1.00 77.12 454 ARG A CA 1
ATOM 3497 C C . ARG A 1 454 ? -20.966 6.525 34.722 1.00 77.12 454 ARG A C 1
ATOM 3499 O O . ARG A 1 454 ? -21.410 5.727 33.901 1.00 77.12 454 ARG A O 1
ATOM 3506 N N . PHE A 1 455 ? -19.958 6.217 35.534 1.00 82.31 455 PHE A N 1
ATOM 3507 C CA . PHE A 1 455 ? -19.353 4.889 35.598 1.00 82.31 455 PHE A CA 1
ATOM 3508 C C . PHE A 1 455 ? -19.921 4.043 36.742 1.00 82.31 455 PHE A C 1
ATOM 3510 O O . PHE A 1 455 ? -19.776 2.821 36.705 1.00 82.31 455 PHE A O 1
ATOM 3517 N N . LEU A 1 456 ? -20.554 4.683 37.729 1.00 88.19 456 LEU A N 1
ATOM 3518 C CA . LEU A 1 456 ? -21.097 4.027 38.914 1.00 88.19 456 LEU A CA 1
ATOM 3519 C C . LEU A 1 456 ? -22.563 3.610 38.739 1.00 88.19 456 LEU A C 1
ATOM 3521 O O . LEU A 1 456 ? -22.946 2.560 39.239 1.00 88.19 456 LEU A O 1
ATOM 3525 N N . ASP A 1 457 ? -23.344 4.385 37.982 1.00 85.00 457 ASP A N 1
ATOM 3526 C CA . ASP A 1 457 ? -24.787 4.180 37.765 1.00 85.00 457 ASP A CA 1
ATOM 3527 C C . ASP A 1 457 ? -25.139 2.715 37.441 1.00 85.00 457 ASP A C 1
ATOM 3529 O O . ASP A 1 457 ? -25.812 2.040 38.214 1.00 85.00 457 ASP A O 1
ATOM 3533 N N . GLY A 1 458 ? -24.557 2.151 36.375 1.00 85.69 458 GLY A N 1
ATOM 3534 C CA . GLY A 1 458 ? -24.833 0.764 35.977 1.00 85.69 458 GLY A CA 1
ATOM 3535 C C . GLY A 1 458 ? -24.395 -0.305 36.991 1.00 85.69 458 GLY A C 1
ATOM 3536 O O . GLY A 1 458 ? -24.957 -1.402 36.993 1.00 85.69 458 GLY A O 1
ATOM 3537 N N . PHE A 1 459 ? -23.409 -0.007 37.845 1.00 91.31 459 PHE A N 1
ATOM 3538 C CA . PHE A 1 459 ? -23.010 -0.888 38.945 1.00 91.31 459 PHE A CA 1
ATOM 3539 C C . PHE A 1 459 ? -24.039 -0.845 40.076 1.00 91.31 459 PHE A C 1
ATOM 3541 O O . PHE A 1 459 ? -24.503 -1.902 40.498 1.00 91.31 459 PHE A O 1
ATOM 3548 N N . LEU A 1 460 ? -24.437 0.356 40.509 1.00 90.81 460 LEU A N 1
ATOM 3549 C CA . LEU A 1 460 ? -25.412 0.554 41.581 1.00 90.81 460 LEU A CA 1
ATOM 3550 C C . LEU A 1 460 ? -26.789 0.007 41.204 1.00 90.81 460 LEU A C 1
ATOM 3552 O O . LEU A 1 460 ? -27.342 -0.786 41.962 1.00 90.81 460 LEU A O 1
ATOM 3556 N N . THR A 1 461 ? -27.292 0.310 40.001 1.00 87.00 461 THR A N 1
ATOM 3557 C CA . THR A 1 461 ? -28.547 -0.277 39.503 1.00 87.00 461 THR A CA 1
ATOM 3558 C C . THR A 1 461 ? -28.465 -1.803 39.508 1.00 87.00 461 THR A C 1
ATOM 3560 O O . THR A 1 461 ? -29.333 -2.478 40.049 1.00 87.00 461 THR A O 1
ATOM 3563 N N . GLY A 1 462 ? -27.371 -2.370 38.986 1.00 84.62 462 GLY A N 1
ATOM 3564 C CA . GLY A 1 462 ? -27.189 -3.820 38.944 1.00 84.62 462 GLY A CA 1
ATOM 3565 C C . GLY A 1 462 ? -27.010 -4.484 40.317 1.00 84.62 462 GLY A C 1
ATOM 3566 O O . GLY A 1 462 ? -27.277 -5.682 40.439 1.00 84.62 462 GLY A O 1
ATOM 3567 N N . ALA A 1 463 ? -26.527 -3.762 41.328 1.00 86.88 463 ALA A N 1
ATOM 3568 C CA . ALA A 1 463 ? -26.423 -4.246 42.703 1.00 86.88 463 ALA A CA 1
ATOM 3569 C C . ALA A 1 463 ? -27.781 -4.173 43.422 1.00 86.88 463 ALA A C 1
ATOM 3571 O O . ALA A 1 463 ? -28.162 -5.129 44.101 1.00 86.88 463 ALA A O 1
ATOM 3572 N N . HIS A 1 464 ? -28.538 -3.095 43.206 1.00 88.06 464 HIS A N 1
ATOM 3573 C CA . HIS A 1 464 ? -29.892 -2.921 43.727 1.00 88.06 464 HIS A CA 1
ATOM 3574 C C . HIS A 1 464 ? -30.876 -3.940 43.131 1.00 88.06 464 HIS A C 1
ATOM 3576 O O . HIS A 1 464 ? -31.598 -4.598 43.875 1.00 88.06 464 HIS A O 1
ATOM 3582 N N . ASP A 1 465 ? -30.839 -4.174 41.813 1.00 86.00 465 ASP A N 1
ATOM 3583 C CA . ASP A 1 465 ? -31.682 -5.176 41.134 1.00 86.00 465 ASP A CA 1
ATOM 3584 C C . ASP A 1 465 ? -31.468 -6.596 41.689 1.00 86.00 465 ASP A C 1
ATOM 3586 O O . ASP A 1 465 ? -32.371 -7.432 41.684 1.00 86.00 465 ASP A O 1
ATOM 3590 N N . ARG A 1 466 ? -30.262 -6.871 42.202 1.00 83.69 466 ARG A N 1
ATOM 3591 C CA . ARG A 1 466 ? -29.895 -8.131 42.870 1.00 83.69 466 ARG A CA 1
ATOM 3592 C C . ARG A 1 466 ? -30.136 -8.115 44.381 1.00 83.69 466 ARG A C 1
ATOM 3594 O O . ARG A 1 466 ? -29.776 -9.078 45.051 1.00 83.69 466 ARG A O 1
ATOM 3601 N N . ARG A 1 467 ? -30.733 -7.042 44.908 1.00 84.19 467 ARG A N 1
ATOM 3602 C CA . ARG A 1 467 ? -31.019 -6.806 46.332 1.00 84.19 467 ARG A CA 1
ATOM 3603 C C . ARG A 1 467 ? -29.777 -6.870 47.228 1.00 84.19 467 ARG A C 1
ATOM 3605 O O . ARG A 1 467 ? -29.859 -7.306 48.370 1.00 84.19 467 ARG A O 1
ATOM 3612 N N . LEU A 1 468 ? -28.624 -6.450 46.704 1.00 82.75 468 LEU A N 1
ATOM 3613 C CA . LEU A 1 468 ? -27.364 -6.396 47.457 1.00 82.75 468 LEU A CA 1
ATOM 3614 C C . LEU A 1 468 ? -27.208 -5.089 48.249 1.00 82.75 468 LEU A C 1
ATOM 3616 O O . LEU A 1 468 ? -26.413 -5.040 49.181 1.00 82.75 468 LEU A O 1
ATOM 3620 N N . ILE A 1 469 ? -27.935 -4.038 47.858 1.00 86.06 469 ILE A N 1
ATOM 3621 C CA . ILE A 1 469 ? -27.867 -2.692 48.440 1.00 86.06 469 ILE A CA 1
ATOM 3622 C C . ILE A 1 469 ? -29.242 -2.037 48.506 1.00 86.06 469 ILE A C 1
ATOM 3624 O O . ILE A 1 469 ? -30.158 -2.442 47.788 1.00 86.06 469 ILE A O 1
ATOM 3628 N N . ALA A 1 470 ? -29.350 -0.985 49.319 1.00 80.06 470 ALA A N 1
ATOM 3629 C CA . ALA A 1 470 ? -30.440 -0.016 49.236 1.00 80.06 470 ALA A CA 1
ATOM 3630 C C . ALA A 1 470 ? -30.389 0.778 47.913 1.00 80.06 470 ALA A C 1
ATOM 3632 O O . ALA A 1 470 ? -29.366 0.794 47.227 1.00 80.06 470 ALA A O 1
ATOM 3633 N N . ASP A 1 471 ? -31.493 1.434 47.545 1.00 85.62 471 ASP A N 1
ATOM 3634 C CA . ASP A 1 471 ? -31.582 2.246 46.322 1.00 85.62 471 ASP A CA 1
ATOM 3635 C C . ASP A 1 471 ? -30.704 3.506 46.437 1.00 85.62 471 ASP A C 1
ATOM 3637 O O . ASP A 1 471 ? -31.123 4.529 46.979 1.00 85.62 471 ASP A O 1
ATOM 3641 N N . LEU A 1 472 ? -29.459 3.404 45.963 1.00 88.00 472 LEU A N 1
ATOM 3642 C CA . LEU A 1 472 ? -28.509 4.511 45.872 1.00 88.00 472 LEU A CA 1
ATOM 3643 C C . LEU A 1 472 ? -28.582 5.129 44.476 1.00 88.00 472 LEU A C 1
ATOM 3645 O O . LEU A 1 472 ? -28.281 4.471 43.476 1.00 88.00 472 LEU A O 1
ATOM 3649 N N . ARG A 1 473 ? -28.951 6.408 44.400 1.00 85.19 473 ARG A N 1
ATOM 3650 C CA . ARG A 1 473 ? -29.229 7.094 43.136 1.00 85.19 473 ARG A CA 1
ATOM 3651 C C . ARG A 1 473 ? -28.109 8.051 42.779 1.00 85.19 473 ARG A C 1
ATOM 3653 O O . ARG A 1 473 ? -27.826 8.994 43.510 1.00 85.19 473 ARG A O 1
ATOM 3660 N N . THR A 1 474 ? -27.501 7.859 41.613 1.00 83.31 474 THR A N 1
ATOM 3661 C CA . THR A 1 474 ? -26.581 8.863 41.072 1.00 83.31 474 THR A CA 1
ATOM 3662 C C . THR A 1 474 ? -27.355 10.060 40.512 1.00 83.31 474 THR A C 1
ATOM 3664 O O . THR A 1 474 ? -28.402 9.853 39.886 1.00 83.31 474 THR A O 1
ATOM 3667 N N . PRO A 1 475 ? -26.843 11.297 40.646 1.00 76.38 475 PRO A N 1
ATOM 3668 C CA . PRO A 1 475 ? -27.439 12.461 40.003 1.00 76.38 475 PRO A CA 1
ATOM 3669 C C . PRO A 1 475 ? -27.582 12.235 38.495 1.00 76.38 475 PRO A C 1
ATOM 3671 O O . PRO A 1 475 ? -26.627 11.836 37.819 1.00 76.38 475 PRO A O 1
ATOM 3674 N N . ARG A 1 476 ? -28.769 12.517 37.940 1.00 64.06 476 ARG A N 1
ATOM 3675 C CA . ARG A 1 476 ? -28.940 12.563 36.484 1.00 64.06 476 ARG A CA 1
ATOM 3676 C C . ARG A 1 476 ? -28.035 13.667 35.952 1.00 64.06 476 ARG A C 1
ATOM 3678 O O . ARG A 1 476 ? -28.308 14.841 36.176 1.00 64.06 476 ARG A O 1
ATOM 3685 N N . GLN A 1 477 ? -26.988 13.305 35.213 1.00 59.06 477 GLN A N 1
ATOM 3686 C CA . GLN A 1 477 ? -26.266 14.300 34.430 1.00 59.06 477 GLN A CA 1
ATOM 3687 C C . GLN A 1 477 ? -27.234 14.866 33.390 1.00 59.06 477 GLN A C 1
ATOM 3689 O O . GLN A 1 477 ? -27.605 14.166 32.442 1.00 59.06 477 GLN A O 1
ATOM 3694 N N . GLN A 1 478 ? -27.655 16.121 33.573 1.00 53.28 478 GLN A N 1
ATOM 3695 C CA . GLN A 1 478 ? -28.247 16.892 32.488 1.00 53.28 478 GLN A CA 1
ATOM 3696 C C . GLN A 1 478 ? -27.247 16.855 31.335 1.00 53.28 478 GLN A C 1
ATOM 3698 O O . GLN A 1 478 ? -26.080 17.224 31.482 1.00 53.28 478 GLN A O 1
ATOM 3703 N N . ARG A 1 479 ? -27.676 16.317 30.193 1.00 54.88 479 ARG A N 1
ATOM 3704 C CA . ARG A 1 479 ? -26.887 16.446 28.974 1.00 54.88 479 ARG A CA 1
ATOM 3705 C C . ARG A 1 479 ? -26.876 17.928 28.647 1.00 54.88 479 ARG A C 1
ATOM 3707 O O . ARG A 1 479 ? -27.940 18.466 28.372 1.00 54.88 479 ARG A O 1
ATOM 3714 N N . SER A 1 480 ? -25.704 18.554 28.685 1.00 54.28 480 SER A N 1
ATOM 3715 C CA . SER A 1 480 ? -25.534 19.879 28.096 1.00 54.28 480 SER A CA 1
ATOM 3716 C C . SER A 1 480 ? -26.058 19.831 26.663 1.00 54.28 480 SER A C 1
ATOM 3718 O O . SER A 1 480 ? -25.751 18.875 25.933 1.00 54.28 480 SER A O 1
ATOM 3720 N N . GLU A 1 481 ? -26.873 20.814 26.293 1.00 56.28 481 GLU A N 1
ATOM 3721 C CA . GLU A 1 481 ? -27.360 20.946 24.925 1.00 56.28 481 GLU A CA 1
ATOM 3722 C C . GLU A 1 481 ? -26.169 21.036 23.957 1.00 56.28 481 GLU A C 1
ATOM 3724 O O . GLU A 1 481 ? -25.066 21.440 24.352 1.00 56.28 481 GLU A O 1
ATOM 3729 N N . PRO A 1 482 ? -26.311 20.536 22.717 1.00 58.72 482 PRO A N 1
ATOM 3730 C CA . PRO A 1 482 ? -25.228 20.588 21.752 1.00 58.72 482 PRO A CA 1
ATOM 3731 C C . PRO A 1 482 ? -24.845 22.045 21.489 1.00 58.72 482 PRO A C 1
ATOM 3733 O O . PRO A 1 482 ? -25.633 22.793 20.937 1.00 58.72 482 PRO A O 1
ATOM 3736 N N . ASP A 1 483 ? -23.622 22.421 21.846 1.00 58.06 483 ASP A N 1
ATOM 3737 C CA . ASP A 1 483 ? -23.068 23.721 21.476 1.00 58.06 483 ASP A CA 1
ATOM 3738 C C . ASP A 1 483 ? -22.908 23.783 19.942 1.00 58.06 483 ASP A C 1
ATOM 3740 O O . ASP A 1 483 ? -22.208 22.941 19.352 1.00 58.06 483 ASP A O 1
ATOM 3744 N N . VAL A 1 484 ? -23.622 24.705 19.290 1.00 58.97 484 VAL A N 1
ATOM 3745 C CA . VAL A 1 484 ? -23.597 24.931 17.834 1.00 58.97 484 VAL A CA 1
ATOM 3746 C C . VAL A 1 484 ? -22.914 26.272 17.575 1.00 58.97 484 VAL A C 1
ATOM 3748 O O . VAL A 1 484 ? -23.548 27.290 17.349 1.00 58.97 484 VAL A O 1
ATOM 3751 N N . THR A 1 485 ? -21.585 26.278 17.645 1.00 57.59 485 THR A N 1
ATOM 3752 C CA . THR A 1 485 ? -20.758 27.496 17.527 1.00 57.59 485 THR A CA 1
ATOM 3753 C C . THR A 1 485 ? -20.207 27.752 16.126 1.00 57.59 485 THR A C 1
ATOM 3755 O O . THR A 1 485 ? -19.449 28.698 15.929 1.00 57.59 485 THR A O 1
ATOM 3758 N N . LEU A 1 486 ? -20.538 26.910 15.141 1.00 62.53 486 LEU A N 1
ATOM 3759 C CA . LEU A 1 486 ? -20.034 27.070 13.778 1.00 62.53 486 LEU A CA 1
ATOM 3760 C C . LEU A 1 486 ? -21.005 27.930 12.960 1.00 62.53 486 LEU A C 1
ATOM 3762 O O . LEU A 1 486 ? -22.095 27.466 12.638 1.00 62.53 486 LEU A O 1
ATOM 3766 N N . ALA A 1 487 ? -20.590 29.151 12.611 1.00 64.12 487 ALA A N 1
ATOM 3767 C CA . ALA A 1 487 ? -21.325 30.003 11.678 1.00 64.12 487 ALA A CA 1
ATOM 3768 C C . ALA A 1 487 ? -21.470 29.310 10.308 1.00 64.12 487 ALA A C 1
ATOM 3770 O O . ALA A 1 487 ? -20.512 28.702 9.815 1.00 64.12 487 ALA A O 1
ATOM 3771 N N . ASP A 1 488 ? -22.657 29.405 9.702 1.00 68.94 488 ASP A N 1
ATOM 3772 C CA . ASP A 1 488 ? -22.996 28.696 8.461 1.00 68.94 488 ASP A CA 1
ATOM 3773 C C . ASP A 1 488 ? -22.057 29.053 7.296 1.00 68.94 488 ASP A C 1
ATOM 3775 O O . ASP A 1 488 ? -21.628 28.157 6.568 1.00 68.94 488 ASP A O 1
ATOM 3779 N N . ASP A 1 489 ? -21.645 30.318 7.179 1.00 74.50 489 ASP A N 1
ATOM 3780 C CA . ASP A 1 489 ? -20.740 30.776 6.114 1.00 74.50 489 ASP A CA 1
ATOM 3781 C C . ASP A 1 489 ? -19.373 30.090 6.192 1.00 74.50 489 ASP A C 1
ATOM 3783 O O . ASP A 1 489 ? -18.856 29.586 5.194 1.00 74.50 489 ASP A O 1
ATOM 3787 N N . HIS A 1 490 ? -18.814 29.969 7.401 1.00 80.31 490 HIS A N 1
ATOM 3788 C CA . HIS A 1 490 ? -17.531 29.299 7.604 1.00 80.31 490 HIS A CA 1
ATOM 3789 C C . HIS A 1 490 ? -17.616 27.801 7.277 1.00 80.31 490 HIS A C 1
ATOM 3791 O O . HIS A 1 490 ? -16.674 27.223 6.731 1.00 80.31 490 HIS A O 1
ATOM 3797 N N . ARG A 1 491 ? -18.759 27.162 7.566 1.00 85.44 491 ARG A N 1
ATOM 3798 C CA . ARG A 1 491 ? -19.002 25.759 7.208 1.00 85.44 491 ARG A CA 1
ATOM 3799 C C . ARG A 1 491 ? -18.999 25.566 5.691 1.00 85.44 491 ARG A C 1
ATOM 3801 O O . ARG A 1 491 ? -18.367 24.620 5.220 1.00 85.44 491 ARG A O 1
ATOM 3808 N N . TRP A 1 492 ? -19.676 26.440 4.944 1.00 89.06 492 TRP A N 1
ATOM 3809 C CA . TRP A 1 492 ? -19.755 26.352 3.483 1.00 89.06 492 TRP A CA 1
ATOM 3810 C C . TRP A 1 492 ? -18.428 26.667 2.791 1.00 89.06 492 TRP A C 1
ATOM 3812 O O . TRP A 1 492 ? -18.079 25.957 1.851 1.00 89.06 492 TRP A O 1
ATOM 3822 N N . THR A 1 493 ? -17.624 27.602 3.313 1.00 89.75 493 THR A N 1
ATOM 3823 C CA . THR A 1 493 ? -16.249 27.823 2.823 1.00 89.75 493 THR A CA 1
ATOM 3824 C C . THR A 1 493 ? -15.418 26.539 2.885 1.00 89.75 493 THR A C 1
ATOM 3826 O O . THR A 1 493 ? -14.794 26.148 1.902 1.00 89.75 493 THR A O 1
ATOM 3829 N N . ILE A 1 494 ? -15.467 25.816 4.010 1.00 90.69 494 ILE A N 1
ATOM 3830 C CA . ILE A 1 494 ? -14.729 24.552 4.148 1.00 90.69 494 ILE A CA 1
ATOM 3831 C C . ILE A 1 494 ? -15.291 23.480 3.197 1.00 90.69 494 ILE A C 1
ATOM 3833 O O . ILE A 1 494 ? -14.536 22.674 2.656 1.00 90.69 494 ILE A O 1
ATOM 3837 N N . VAL A 1 495 ? -16.610 23.445 2.965 1.00 93.75 495 VAL A N 1
ATOM 3838 C CA . VAL A 1 495 ? -17.207 22.533 1.972 1.00 93.75 495 VAL A CA 1
ATOM 3839 C C . VAL A 1 495 ? -16.644 22.810 0.576 1.00 93.75 495 VAL A C 1
ATOM 3841 O O . VAL A 1 495 ? -16.215 21.866 -0.085 1.00 93.75 495 VAL A O 1
ATOM 3844 N N . GLU A 1 496 ? -16.590 24.071 0.144 1.00 92.50 496 GLU A N 1
ATOM 3845 C CA . GLU A 1 496 ? -16.036 24.452 -1.162 1.00 92.50 496 GLU A CA 1
ATOM 3846 C C . GLU A 1 496 ? -14.558 24.073 -1.302 1.00 92.50 496 GLU A C 1
ATOM 3848 O O . GLU A 1 496 ? -14.175 23.488 -2.321 1.00 92.50 496 GLU A O 1
ATOM 3853 N N . GLU A 1 497 ? -13.745 24.312 -0.269 1.00 92.62 497 GLU A N 1
ATOM 3854 C CA . GLU A 1 497 ? -12.341 23.888 -0.233 1.00 92.62 497 GLU A CA 1
ATOM 3855 C C . GLU A 1 497 ? -12.214 22.366 -0.383 1.00 92.62 497 GLU A C 1
ATOM 3857 O O . GLU A 1 497 ? -11.476 21.875 -1.237 1.00 92.62 497 GLU A O 1
ATOM 3862 N N . LEU A 1 498 ? -12.978 21.581 0.386 1.00 94.31 498 LEU A N 1
ATOM 3863 C CA . LEU A 1 498 ? -12.918 20.118 0.305 1.00 94.31 498 LEU A CA 1
ATOM 3864 C C . LEU A 1 498 ? -13.437 19.567 -1.030 1.00 94.31 498 LEU A C 1
ATOM 3866 O O . LEU A 1 498 ? -13.002 18.485 -1.442 1.00 94.31 498 LEU A O 1
ATOM 3870 N N . LEU A 1 499 ? -14.348 20.266 -1.710 1.00 94.38 499 LEU A N 1
ATOM 3871 C CA . LEU A 1 499 ? -14.844 19.861 -3.026 1.00 94.38 499 LEU A CA 1
ATOM 3872 C C . LEU A 1 499 ? -13.809 20.079 -4.132 1.00 94.38 499 LEU A C 1
ATOM 3874 O O . LEU A 1 499 ? -13.760 19.251 -5.038 1.00 94.38 499 LEU A O 1
ATOM 3878 N N . HIS A 1 500 ? -12.926 21.079 -4.031 1.00 92.69 500 HIS A N 1
ATOM 3879 C CA . HIS A 1 500 ? -12.062 21.486 -5.153 1.00 92.69 500 HIS A CA 1
ATOM 3880 C C . HIS A 1 500 ? -10.549 21.377 -4.894 1.00 92.69 500 HIS A C 1
ATOM 3882 O O . HIS A 1 500 ? -9.789 21.206 -5.845 1.00 92.69 500 HIS A O 1
ATOM 3888 N N . ASP A 1 501 ? -10.083 21.407 -3.644 1.00 90.06 501 ASP A N 1
ATOM 3889 C CA . ASP A 1 501 ? -8.649 21.399 -3.334 1.00 90.06 501 ASP A CA 1
ATOM 3890 C C . ASP A 1 501 ? -8.017 20.005 -3.529 1.00 90.06 501 ASP A C 1
ATOM 3892 O O . ASP A 1 501 ? -8.155 19.086 -2.715 1.00 90.06 501 ASP A O 1
ATOM 3896 N N . GLU A 1 502 ? -7.285 19.827 -4.630 1.00 87.69 502 GLU A N 1
ATOM 3897 C CA . GLU A 1 502 ? -6.551 18.594 -4.941 1.00 87.69 502 GLU A CA 1
ATOM 3898 C C . GLU A 1 502 ? -5.273 18.389 -4.116 1.00 87.69 502 GLU A C 1
ATOM 3900 O O . GLU A 1 502 ? -4.715 17.285 -4.118 1.00 87.69 502 GLU A O 1
ATOM 3905 N N . THR A 1 503 ? -4.816 19.400 -3.371 1.00 89.38 503 THR A N 1
ATOM 3906 C CA . THR A 1 503 ? -3.664 19.261 -2.469 1.00 89.38 503 THR A CA 1
ATOM 3907 C C . THR A 1 503 ? -4.015 18.424 -1.237 1.00 89.38 503 THR A C 1
ATOM 3909 O O . THR A 1 503 ? -3.158 17.719 -0.685 1.00 89.38 503 THR A O 1
ATOM 3912 N N . LEU A 1 504 ? -5.293 18.422 -0.844 1.00 88.62 504 LEU A N 1
ATOM 3913 C CA . LEU A 1 504 ? -5.792 17.626 0.263 1.00 88.62 504 LEU A CA 1
ATOM 3914 C C . LEU A 1 504 ? -5.964 16.151 -0.133 1.00 88.62 504 LEU A C 1
ATOM 3916 O O . LEU A 1 504 ? -6.444 15.816 -1.221 1.00 88.62 504 LEU A O 1
ATOM 3920 N N . PRO A 1 505 ? -5.644 15.205 0.770 1.00 89.50 505 PRO A N 1
ATOM 3921 C CA . PRO A 1 505 ? -5.907 13.797 0.518 1.00 89.50 505 PRO A CA 1
ATOM 3922 C C . PRO A 1 505 ? -7.396 13.539 0.233 1.00 89.50 505 PRO A C 1
ATOM 3924 O O . PRO A 1 505 ? -8.245 13.868 1.057 1.00 89.50 505 PRO A O 1
ATOM 3927 N N . LEU A 1 506 ? -7.710 12.862 -0.881 1.00 90.75 506 LEU A N 1
ATOM 3928 C CA . LEU A 1 506 ? -9.089 12.477 -1.252 1.00 90.75 506 LEU A CA 1
ATOM 3929 C C . LEU A 1 506 ? -9.881 11.832 -0.102 1.00 90.75 506 LEU A C 1
ATOM 3931 O O . LEU A 1 506 ? -11.064 12.093 0.076 1.00 90.75 506 LEU A O 1
ATOM 3935 N N . ASP A 1 507 ? -9.215 10.995 0.697 1.00 89.88 507 ASP A N 1
ATOM 3936 C CA . ASP A 1 507 ? -9.826 10.339 1.853 1.00 89.88 507 ASP A CA 1
ATOM 3937 C C . ASP A 1 507 ? -10.214 11.324 2.973 1.00 89.88 507 ASP A C 1
ATOM 3939 O O . ASP A 1 507 ? -11.211 11.102 3.653 1.00 89.88 507 ASP A O 1
ATOM 3943 N N . THR A 1 508 ? -9.468 12.414 3.152 1.00 92.50 508 THR A N 1
ATOM 3944 C CA . THR A 1 508 ? -9.822 13.517 4.056 1.00 92.50 508 THR A CA 1
ATOM 3945 C C . THR A 1 508 ? -10.973 14.343 3.482 1.00 92.50 508 THR A C 1
ATOM 3947 O O . THR A 1 508 ? -11.903 14.643 4.223 1.00 92.50 508 THR A O 1
ATOM 3950 N N . ARG A 1 509 ? -10.951 14.642 2.175 1.00 95.25 509 ARG A N 1
ATOM 3951 C CA . ARG A 1 509 ? -11.994 15.419 1.478 1.00 95.25 509 ARG A CA 1
ATOM 3952 C C . ARG A 1 509 ? -13.369 14.772 1.597 1.00 95.25 509 ARG A C 1
ATOM 3954 O O . ARG A 1 509 ? -14.271 15.353 2.190 1.00 95.25 509 ARG A O 1
ATOM 3961 N N . VAL A 1 510 ? -13.503 13.522 1.147 1.00 95.56 510 VAL A N 1
ATOM 3962 C CA . VAL A 1 510 ? -14.778 12.784 1.217 1.00 95.56 510 VAL A CA 1
ATOM 3963 C C . VAL A 1 510 ? -15.239 12.610 2.668 1.00 95.56 510 VAL A C 1
ATOM 3965 O O . VAL A 1 510 ? -16.412 12.802 2.976 1.00 95.56 510 VAL A O 1
ATOM 3968 N N . ALA A 1 511 ? -14.325 12.296 3.595 1.00 95.00 511 ALA A N 1
ATOM 3969 C CA . ALA A 1 511 ? -14.683 12.163 5.006 1.00 95.00 511 ALA A CA 1
ATOM 3970 C C . ALA A 1 511 ? -15.170 13.482 5.624 1.00 95.00 511 ALA A C 1
ATOM 3972 O O . ALA A 1 511 ? -16.119 13.464 6.404 1.00 95.00 511 ALA A O 1
ATOM 3973 N N . GLY A 1 512 ? -14.530 14.607 5.302 1.00 95.31 512 GLY A N 1
ATOM 3974 C CA . GLY A 1 512 ? -14.932 15.926 5.782 1.00 95.31 512 GLY A CA 1
ATOM 3975 C C . GLY A 1 512 ? -16.301 16.320 5.242 1.00 95.31 512 GLY A C 1
ATOM 3976 O O . GLY A 1 512 ? -17.159 16.717 6.025 1.00 95.31 512 GLY A O 1
ATOM 3977 N N . LEU A 1 513 ? -16.558 16.075 3.955 1.00 96.50 513 LEU A N 1
ATOM 3978 C CA . LEU A 1 513 ? -17.866 16.295 3.332 1.00 96.50 513 LEU A CA 1
ATOM 3979 C C . LEU A 1 513 ? -18.956 15.432 3.983 1.00 96.50 513 LEU A C 1
ATOM 3981 O O . LEU A 1 513 ? -20.034 15.930 4.292 1.00 96.50 513 LEU A O 1
ATOM 3985 N N . PHE A 1 514 ? -18.666 14.172 4.319 1.00 96.69 514 PHE A N 1
ATOM 3986 C CA . PHE A 1 514 ? -19.616 13.334 5.060 1.00 96.69 514 PHE A CA 1
ATOM 3987 C C . PHE A 1 514 ? -19.907 13.844 6.481 1.00 96.69 514 PHE A C 1
ATOM 3989 O O . PHE A 1 514 ? -21.014 13.652 6.989 1.00 96.69 514 PHE A O 1
ATOM 3996 N N . VAL A 1 515 ? -18.951 14.513 7.132 1.00 95.12 515 VAL A N 1
ATOM 3997 C CA . VAL A 1 515 ? -19.180 15.182 8.424 1.00 95.12 515 VAL A CA 1
ATOM 3998 C C . 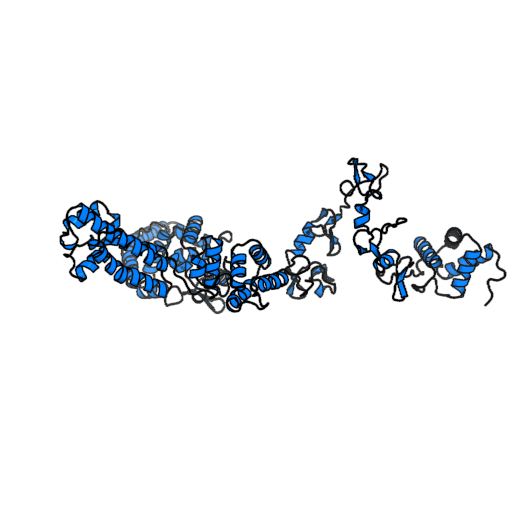VAL A 1 515 ? -20.012 16.456 8.244 1.00 95.12 515 VAL A C 1
ATOM 4000 O O . VAL A 1 515 ? -20.976 16.638 8.982 1.00 95.12 515 VAL A O 1
ATOM 4003 N N . LEU A 1 516 ? -19.643 17.315 7.289 1.00 93.38 516 LEU A N 1
ATOM 4004 C CA . LEU A 1 516 ? -20.188 18.668 7.107 1.00 93.38 516 LEU A CA 1
ATOM 4005 C C . LEU A 1 516 ? -21.579 18.699 6.462 1.00 93.38 516 LEU A C 1
ATOM 4007 O O . LEU A 1 516 ? -22.356 19.603 6.762 1.00 93.38 516 LEU A O 1
ATOM 4011 N N . LEU A 1 517 ? -21.879 17.732 5.589 1.00 93.19 517 LEU A N 1
ATOM 4012 C CA . LEU A 1 517 ? -23.136 17.673 4.835 1.00 93.19 517 LEU A CA 1
ATOM 4013 C C . LEU A 1 517 ? -24.136 16.689 5.439 1.00 93.19 517 LEU A C 1
ATOM 4015 O O . LEU A 1 517 ? -25.326 16.961 5.454 1.00 93.19 517 LEU A O 1
ATOM 4019 N N . PHE A 1 518 ? -23.663 15.553 5.960 1.00 94.00 518 PHE A N 1
ATOM 4020 C CA . PHE A 1 518 ? -24.534 14.472 6.445 1.00 94.00 518 PHE A CA 1
ATOM 4021 C C . PHE A 1 518 ? -24.429 14.237 7.953 1.00 94.00 518 PHE A C 1
ATOM 4023 O O . PHE A 1 518 ? -24.989 13.270 8.477 1.00 94.00 518 PHE A O 1
ATOM 4030 N N . GLY A 1 519 ? -23.651 15.057 8.666 1.00 91.69 519 GLY A N 1
ATOM 4031 C CA . GLY A 1 519 ? -23.473 14.916 10.106 1.00 91.69 519 GLY A CA 1
ATOM 4032 C C . GLY A 1 519 ? -22.958 13.532 10.501 1.00 91.69 519 GLY A C 1
ATOM 4033 O O . GLY A 1 519 ? -23.325 13.021 11.561 1.00 91.69 519 GLY A O 1
ATOM 4034 N N . GLN A 1 520 ? -22.154 12.861 9.669 1.00 94.50 520 GLN A N 1
ATOM 4035 C CA . GLN A 1 520 ? -21.726 11.487 9.935 1.00 94.50 520 GLN A CA 1
ATOM 4036 C C . GLN A 1 520 ? -20.570 11.438 10.940 1.00 94.50 520 GLN A C 1
ATOM 4038 O O . GLN A 1 520 ? -19.668 12.273 10.917 1.00 94.50 520 GLN A O 1
ATOM 4043 N N . PRO A 1 521 ? -20.559 10.483 11.890 1.00 92.00 521 PRO A N 1
ATOM 4044 C CA . PRO A 1 521 ? -19.495 10.430 12.878 1.00 92.00 521 PRO A CA 1
ATOM 4045 C C . PRO A 1 521 ? -18.246 9.830 12.240 1.00 92.00 521 PRO A C 1
ATOM 4047 O O . PRO A 1 521 ? -18.317 8.773 11.616 1.00 92.00 521 PRO A O 1
ATOM 4050 N N . VAL A 1 522 ? -17.078 10.431 12.486 1.00 91.19 522 VAL A N 1
ATOM 4051 C CA . VAL A 1 522 ? -15.784 9.954 11.951 1.00 91.19 522 VAL A CA 1
ATOM 4052 C C . VAL A 1 522 ? -15.548 8.466 12.237 1.00 91.19 522 VAL A C 1
ATOM 4054 O O . VAL A 1 522 ? -15.012 7.740 11.408 1.00 91.19 522 VAL A O 1
ATOM 4057 N N . THR A 1 523 ? -15.999 7.969 13.391 1.00 88.12 523 THR A N 1
ATOM 4058 C CA . THR A 1 523 ? -15.906 6.545 13.743 1.00 88.12 523 THR A CA 1
ATOM 4059 C C . THR A 1 523 ? -16.752 5.629 12.855 1.00 88.12 523 THR A C 1
ATOM 4061 O O . THR A 1 523 ? -16.350 4.485 12.649 1.00 88.12 523 THR A O 1
ATOM 4064 N N . ARG A 1 524 ? -17.894 6.102 12.336 1.00 90.62 524 ARG A N 1
ATOM 4065 C CA . ARG A 1 524 ? -18.727 5.379 11.361 1.00 90.62 524 ARG A CA 1
ATOM 4066 C C . ARG A 1 524 ? -18.151 5.519 9.958 1.00 90.62 524 ARG A C 1
ATOM 4068 O O . ARG A 1 524 ? -18.013 4.500 9.299 1.00 90.62 524 ARG A O 1
ATOM 4075 N N . ILE A 1 525 ? -17.713 6.721 9.572 1.00 93.12 525 ILE A N 1
ATOM 4076 C CA . ILE A 1 525 ? -17.065 6.986 8.276 1.00 93.12 525 ILE A CA 1
ATOM 4077 C C . ILE A 1 525 ? -15.871 6.050 8.071 1.00 93.12 525 ILE A C 1
ATOM 4079 O O . ILE A 1 525 ? -15.818 5.328 7.084 1.00 93.12 525 ILE A O 1
ATOM 4083 N N . CYS A 1 526 ? -14.954 5.968 9.044 1.00 90.00 526 CYS A N 1
ATOM 4084 C CA . CYS A 1 526 ? -13.813 5.052 8.964 1.00 90.00 526 CYS A CA 1
ATOM 4085 C C . CYS A 1 526 ? -14.235 3.600 8.684 1.00 90.00 526 CYS A C 1
ATOM 4087 O O . CYS A 1 526 ? -13.530 2.886 7.985 1.00 90.00 526 CYS A O 1
ATOM 4089 N N . ARG A 1 527 ? -15.374 3.163 9.227 1.00 87.75 527 ARG A N 1
ATOM 4090 C CA . ARG A 1 527 ? -15.891 1.793 9.119 1.00 87.75 527 ARG A CA 1
ATOM 4091 C C . ARG A 1 527 ? -16.782 1.573 7.899 1.00 87.75 527 ARG A C 1
ATOM 4093 O O . ARG A 1 527 ? -17.383 0.510 7.802 1.00 87.75 527 ARG A O 1
ATOM 4100 N N . MET A 1 528 ? -16.892 2.539 6.993 1.00 90.50 528 MET A N 1
ATOM 4101 C CA . MET A 1 528 ? -17.678 2.330 5.784 1.00 90.50 528 MET A CA 1
ATOM 4102 C C . MET A 1 528 ? -17.021 1.289 4.878 1.00 90.50 528 MET A C 1
ATOM 4104 O O . MET A 1 528 ? -15.789 1.231 4.789 1.00 90.50 528 MET A O 1
ATOM 4108 N N . THR A 1 529 ? -17.831 0.475 4.208 1.00 89.06 529 THR A N 1
ATOM 4109 C CA . THR A 1 529 ? -17.389 -0.515 3.215 1.00 89.06 529 THR A CA 1
ATOM 4110 C C . THR A 1 529 ? -17.734 -0.046 1.798 1.00 89.06 529 THR A C 1
ATOM 4112 O O . THR A 1 529 ? -18.621 0.796 1.639 1.00 89.06 529 THR A O 1
ATOM 4115 N N . PRO A 1 530 ? -17.052 -0.554 0.753 1.00 88.44 530 PRO A N 1
ATOM 4116 C CA . PRO A 1 530 ? -17.405 -0.227 -0.629 1.00 88.44 530 PRO A CA 1
ATOM 4117 C C . PRO A 1 530 ? -18.850 -0.586 -0.993 1.00 88.44 530 PRO A C 1
ATOM 4119 O O . PRO A 1 530 ? -19.462 0.148 -1.751 1.00 88.44 530 PRO A O 1
ATOM 4122 N N . ASP A 1 531 ? -19.419 -1.638 -0.393 1.00 89.56 531 ASP A N 1
ATOM 4123 C CA . ASP A 1 531 ? -20.806 -2.083 -0.636 1.00 89.56 531 ASP A CA 1
ATOM 4124 C C . ASP A 1 531 ? -21.870 -1.072 -0.174 1.00 89.56 531 ASP A C 1
ATOM 4126 O O . ASP A 1 531 ? -23.058 -1.230 -0.446 1.00 89.56 531 ASP A O 1
ATOM 4130 N N . GLN A 1 532 ? -21.467 -0.041 0.574 1.00 92.62 532 GLN A N 1
ATOM 4131 C CA . GLN A 1 532 ? -22.342 1.075 0.931 1.00 92.62 532 GLN A CA 1
ATOM 4132 C C . GLN A 1 532 ? -22.398 2.153 -0.152 1.00 92.62 532 GLN A C 1
ATOM 4134 O O . GLN A 1 532 ? -23.134 3.121 0.024 1.00 92.62 532 GLN A O 1
ATOM 4139 N N . ILE A 1 533 ? -21.626 2.014 -1.230 1.00 93.62 533 ILE A N 1
ATOM 4140 C CA . ILE A 1 533 ? -21.643 2.914 -2.376 1.00 93.62 533 ILE A CA 1
ATOM 4141 C C . ILE A 1 533 ? -22.108 2.124 -3.596 1.00 93.62 533 ILE A C 1
ATOM 4143 O O . ILE A 1 533 ? -21.493 1.122 -3.959 1.00 93.62 533 ILE A O 1
ATOM 4147 N N . ALA A 1 534 ? -23.166 2.590 -4.251 1.00 92.62 534 ALA A N 1
ATOM 4148 C CA . ALA A 1 534 ? -23.611 2.032 -5.520 1.00 92.62 534 ALA A CA 1
ATOM 4149 C C . ALA A 1 534 ? -23.347 3.037 -6.642 1.00 92.62 534 ALA A C 1
ATOM 4151 O O . ALA A 1 534 ? -23.581 4.235 -6.488 1.00 92.62 534 ALA A O 1
ATOM 4152 N N . THR A 1 535 ? -22.840 2.541 -7.769 1.00 90.88 535 THR A N 1
ATOM 4153 C CA . THR A 1 535 ? -22.589 3.340 -8.972 1.00 90.88 535 THR A CA 1
ATOM 4154 C C . THR A 1 535 ? -23.459 2.812 -10.109 1.00 90.88 535 THR A C 1
ATOM 4156 O O . THR A 1 535 ? -23.148 1.760 -10.674 1.00 90.88 535 THR A O 1
ATOM 4159 N N . THR A 1 536 ? -24.521 3.535 -10.460 1.00 87.62 536 THR A N 1
ATOM 4160 C CA . THR A 1 536 ? -25.446 3.164 -11.543 1.00 87.62 536 THR A CA 1
ATOM 4161 C C . THR A 1 536 ? -25.354 4.226 -12.631 1.00 87.62 536 THR A C 1
ATOM 4163 O O . THR A 1 536 ? -25.937 5.298 -12.527 1.00 87.62 536 THR A O 1
ATOM 4166 N N . GLY A 1 537 ? -24.553 3.966 -13.669 1.00 81.75 537 GLY A N 1
ATOM 4167 C CA . GLY A 1 537 ? -24.247 4.981 -14.682 1.00 81.75 537 GLY A CA 1
ATOM 4168 C C . GLY A 1 537 ? -23.525 6.198 -14.069 1.00 81.75 537 GLY A C 1
ATOM 4169 O O . GLY A 1 537 ? -22.520 5.995 -13.366 1.00 81.75 537 GLY A O 1
ATOM 4170 N N . PRO A 1 538 ? -23.985 7.442 -14.325 1.00 83.06 538 PRO A N 1
ATOM 4171 C CA . PRO A 1 538 ? -23.391 8.646 -13.739 1.00 83.06 538 PRO A CA 1
ATOM 4172 C C . PRO A 1 538 ? -23.716 8.795 -12.247 1.00 83.06 538 PRO A C 1
ATOM 4174 O O . PRO A 1 538 ? -22.907 9.344 -11.505 1.00 83.06 538 PRO A O 1
ATOM 4177 N N . GLU A 1 539 ? -24.826 8.225 -11.780 1.00 90.81 539 GLU A N 1
ATOM 4178 C CA . GLU A 1 539 ? -25.284 8.387 -10.405 1.00 90.81 539 GLU A CA 1
ATOM 4179 C C . GLU A 1 539 ? -24.429 7.586 -9.420 1.00 90.81 539 GLU A C 1
ATOM 4181 O O . GLU A 1 539 ? -24.064 6.424 -9.655 1.00 90.81 539 GLU A O 1
ATOM 4186 N N . VAL A 1 540 ? -24.123 8.219 -8.289 1.00 95.38 540 VAL A N 1
ATOM 4187 C CA . VAL A 1 540 ? -23.465 7.590 -7.145 1.00 95.38 540 VAL A CA 1
ATOM 4188 C C . VAL A 1 540 ? -24.364 7.764 -5.936 1.00 95.38 540 VAL A C 1
ATOM 4190 O O . VAL A 1 540 ? -24.704 8.886 -5.569 1.00 95.38 540 VAL A O 1
ATOM 4193 N N . THR A 1 541 ? -24.727 6.660 -5.291 1.00 96.31 541 THR A N 1
ATOM 4194 C CA . THR A 1 541 ? -25.481 6.699 -4.037 1.00 96.31 541 THR A CA 1
ATOM 4195 C C . THR A 1 541 ? -24.625 6.217 -2.877 1.00 96.31 541 THR A C 1
ATOM 4197 O O . THR A 1 541 ? -23.768 5.345 -3.034 1.00 96.31 541 THR A O 1
ATOM 4200 N N . VAL A 1 542 ? -24.845 6.795 -1.696 1.00 96.62 542 VAL A N 1
ATOM 4201 C CA . VAL A 1 542 ? -24.218 6.388 -0.436 1.00 96.62 542 VAL A CA 1
ATOM 4202 C C . VAL A 1 542 ? -25.281 5.943 0.555 1.00 96.62 542 VAL A C 1
ATOM 4204 O O . VAL A 1 542 ? -26.294 6.608 0.743 1.00 96.62 542 VAL A O 1
ATOM 4207 N N . ARG A 1 543 ? -25.036 4.831 1.242 1.00 95.81 543 ARG A N 1
ATOM 4208 C CA . ARG A 1 543 ? -25.926 4.320 2.283 1.00 95.81 543 ARG A CA 1
ATOM 4209 C C . ARG A 1 543 ? -25.303 4.493 3.661 1.00 95.81 543 ARG A C 1
ATOM 4211 O O . ARG A 1 543 ? -24.432 3.712 4.065 1.00 95.81 543 ARG A O 1
ATOM 4218 N N . PHE A 1 544 ? -25.750 5.512 4.399 1.00 93.75 544 PHE A N 1
ATOM 4219 C CA . PHE A 1 544 ? -25.377 5.672 5.806 1.00 93.75 544 PHE A CA 1
ATOM 4220 C C . PHE A 1 544 ? -26.287 4.865 6.723 1.00 93.75 544 PHE A C 1
ATOM 4222 O O . PHE A 1 544 ? -25.750 4.202 7.611 1.00 93.75 544 PHE A O 1
ATOM 4229 N N . GLY A 1 545 ? -27.605 4.905 6.516 1.00 89.88 545 GLY A N 1
ATOM 4230 C CA . GLY A 1 545 ? -28.601 4.110 7.233 1.00 89.88 545 GLY A CA 1
ATOM 4231 C C . GLY A 1 545 ? -29.220 3.009 6.374 1.00 89.88 545 GLY A C 1
ATOM 4232 O O . GLY A 1 545 ? -28.491 2.198 5.790 1.00 89.88 545 GLY A O 1
ATOM 4233 N N . ASP A 1 546 ? -30.546 2.962 6.357 1.00 88.19 546 ASP A N 1
ATOM 4234 C CA . ASP A 1 546 ? -31.311 1.959 5.617 1.00 88.19 546 ASP A CA 1
ATOM 4235 C C . ASP A 1 546 ? -31.523 2.417 4.171 1.00 88.19 546 ASP A C 1
ATOM 4237 O O . ASP A 1 546 ? -31.219 1.665 3.240 1.00 88.19 546 ASP A O 1
ATOM 4241 N N . ASP A 1 547 ? -31.874 3.691 3.989 1.00 89.94 547 ASP A N 1
ATOM 4242 C CA . ASP A 1 547 ? -32.126 4.277 2.677 1.00 89.94 547 ASP A CA 1
ATOM 4243 C C . ASP A 1 547 ? -30.858 4.876 2.032 1.00 89.94 547 ASP A C 1
ATOM 4245 O O . ASP A 1 547 ? -30.014 5.476 2.717 1.00 89.94 547 ASP A O 1
ATOM 4249 N N . PRO A 1 548 ? -30.683 4.720 0.705 1.00 93.94 548 PRO A N 1
ATOM 4250 C CA . PRO A 1 548 ? -29.578 5.323 -0.029 1.00 93.94 548 PRO A CA 1
ATOM 4251 C C . PRO A 1 548 ? -29.815 6.818 -0.293 1.00 93.94 548 PRO A C 1
ATOM 4253 O O . PRO A 1 548 ? -30.922 7.249 -0.604 1.00 93.94 548 PRO A O 1
ATOM 4256 N N . ILE A 1 549 ? -28.740 7.604 -0.249 1.00 95.12 549 ILE A N 1
ATOM 4257 C CA . ILE A 1 549 ? -28.724 9.033 -0.579 1.00 95.12 549 ILE A CA 1
ATOM 4258 C C . ILE A 1 549 ? -28.005 9.223 -1.913 1.00 95.12 549 ILE A C 1
ATOM 4260 O O . ILE A 1 549 ? -26.867 8.774 -2.062 1.00 95.12 549 ILE A O 1
ATOM 4264 N N . LEU A 1 550 ? -28.639 9.913 -2.862 1.00 95.56 550 LEU A N 1
ATOM 4265 C CA . LEU A 1 550 ? -28.004 10.332 -4.113 1.00 95.56 550 LEU A CA 1
ATOM 4266 C C . LEU A 1 550 ? -26.984 11.446 -3.840 1.00 95.56 550 LEU A C 1
ATOM 4268 O O . LEU A 1 550 ? -27.316 12.459 -3.226 1.00 95.56 550 LEU A O 1
ATOM 4272 N N . LEU A 1 551 ? -25.738 11.250 -4.275 1.00 95.12 551 LEU A N 1
ATOM 4273 C CA . LEU A 1 551 ? -24.677 12.242 -4.117 1.00 95.12 551 LEU A CA 1
ATOM 4274 C C . LEU A 1 551 ? -24.699 13.243 -5.281 1.00 95.12 551 LEU A C 1
ATOM 4276 O O . LEU A 1 551 ? -24.694 12.808 -6.432 1.00 95.12 551 LEU A O 1
ATOM 4280 N N . PRO A 1 552 ? -24.684 14.560 -5.010 1.00 91.75 552 PRO A N 1
ATOM 4281 C CA . PRO A 1 552 ? -24.571 15.568 -6.056 1.00 91.75 552 PRO A CA 1
ATOM 4282 C C . PRO A 1 552 ? -23.128 15.702 -6.560 1.00 91.75 552 PRO A C 1
ATOM 4284 O O . PRO A 1 552 ? -22.168 15.439 -5.827 1.00 91.75 552 PRO A O 1
ATOM 4287 N N . THR A 1 553 ? -22.972 16.198 -7.784 1.00 89.62 553 THR A N 1
ATOM 4288 C CA . THR A 1 553 ? -21.675 16.634 -8.317 1.00 89.62 553 THR A CA 1
ATOM 4289 C C . THR A 1 553 ? -21.161 17.860 -7.557 1.00 89.62 553 THR A C 1
ATOM 4291 O O . THR A 1 553 ? -21.955 18.765 -7.288 1.00 89.62 553 THR A O 1
ATOM 4294 N N . PRO A 1 554 ? -19.864 17.923 -7.176 1.00 93.06 554 PRO A N 1
ATOM 4295 C CA . PRO A 1 554 ? -18.763 16.998 -7.511 1.00 93.06 554 PRO A CA 1
ATOM 4296 C C . PRO A 1 554 ? -18.472 15.890 -6.472 1.00 93.06 554 PRO A C 1
ATOM 4298 O O . PRO A 1 554 ? -17.467 15.181 -6.565 1.00 93.06 554 PRO A O 1
ATOM 4301 N N . LEU A 1 555 ? -19.305 15.718 -5.441 1.00 94.94 555 LEU A N 1
ATOM 4302 C CA . LEU A 1 555 ? -19.063 14.729 -4.381 1.00 94.94 555 LEU A CA 1
ATOM 4303 C C . LEU A 1 555 ? -19.191 13.274 -4.877 1.00 94.94 555 LEU A C 1
ATOM 4305 O O . LEU A 1 555 ? -18.493 12.382 -4.380 1.00 94.94 555 LEU A O 1
ATOM 4309 N N . ASP A 1 556 ? -20.054 13.026 -5.856 1.00 93.69 556 ASP A N 1
ATOM 4310 C CA . ASP A 1 556 ? -20.180 11.745 -6.555 1.00 93.69 556 ASP A CA 1
ATOM 4311 C C . ASP A 1 556 ? -18.859 11.304 -7.216 1.00 93.69 556 ASP A C 1
ATOM 4313 O O . ASP A 1 556 ? -18.394 10.184 -6.979 1.00 93.69 556 ASP A O 1
ATOM 4317 N N . GLU A 1 557 ? -18.196 12.192 -7.958 1.00 92.62 557 GLU A N 1
ATOM 4318 C CA . GLU A 1 557 ? -16.916 11.966 -8.627 1.00 92.62 557 GLU A CA 1
ATOM 4319 C C . GLU A 1 557 ? -15.809 11.677 -7.616 1.00 92.62 557 GLU A C 1
ATOM 4321 O O . GLU A 1 557 ? -15.058 10.709 -7.774 1.00 92.62 557 GLU A O 1
ATOM 4326 N N . LEU A 1 558 ? -15.747 12.445 -6.522 1.00 94.12 558 LEU A N 1
ATOM 4327 C CA . LEU A 1 558 ? -14.788 12.210 -5.439 1.00 94.12 558 LEU A CA 1
ATOM 4328 C C . LEU A 1 558 ? -15.006 10.848 -4.772 1.00 94.12 558 LEU A C 1
ATOM 4330 O O . LEU A 1 558 ? -14.045 10.128 -4.480 1.00 94.12 558 LEU A O 1
ATOM 4334 N N . THR A 1 559 ? -16.263 10.465 -4.553 1.00 93.12 559 THR A N 1
ATOM 4335 C CA . THR A 1 559 ? -16.620 9.187 -3.924 1.00 93.12 559 THR A CA 1
ATOM 4336 C C . THR A 1 559 ? -16.337 8.011 -4.862 1.00 93.12 559 THR A C 1
ATOM 4338 O O . THR A 1 559 ? -15.797 6.988 -4.432 1.00 93.12 559 THR A O 1
ATOM 4341 N N . ARG A 1 560 ? -16.592 8.171 -6.164 1.00 91.12 560 ARG A N 1
ATOM 4342 C CA . ARG A 1 560 ? -16.228 7.204 -7.209 1.00 91.12 560 ARG A CA 1
ATOM 4343 C C . ARG A 1 560 ? -14.711 7.052 -7.322 1.00 91.12 560 ARG A C 1
ATOM 4345 O O . ARG A 1 560 ? -14.195 5.934 -7.336 1.00 91.12 560 ARG A O 1
ATOM 4352 N N . ALA A 1 561 ? -13.973 8.159 -7.314 1.00 89.12 561 ALA A N 1
ATOM 4353 C CA . ALA A 1 561 ? -12.515 8.144 -7.275 1.00 89.12 561 ALA A CA 1
ATOM 4354 C C . ALA A 1 561 ? -11.993 7.442 -6.009 1.00 89.12 561 ALA A C 1
ATOM 4356 O O . ALA A 1 561 ? -11.011 6.697 -6.074 1.00 89.12 561 ALA A O 1
ATOM 4357 N N . LEU A 1 562 ? -12.664 7.618 -4.864 1.00 88.44 562 LEU A N 1
ATOM 4358 C CA . LEU A 1 562 ? -12.320 6.940 -3.614 1.00 88.44 562 LEU A CA 1
ATOM 4359 C C . LEU A 1 562 ? -12.574 5.427 -3.688 1.00 88.44 562 LEU A C 1
ATOM 4361 O O . LEU A 1 562 ? -11.729 4.666 -3.222 1.00 88.44 562 LEU A O 1
ATOM 4365 N N . LEU A 1 563 ? -13.66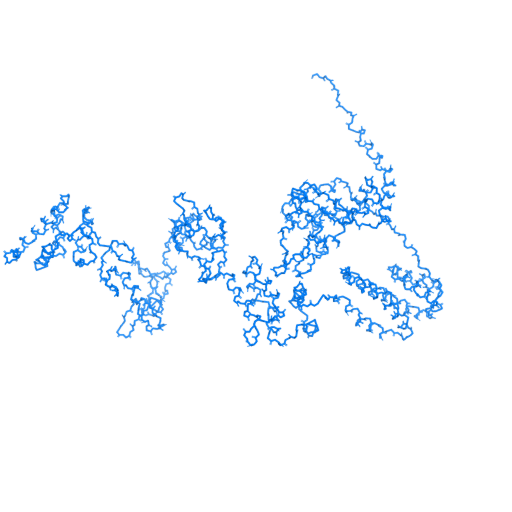5 4.978 -4.316 1.00 85.81 563 LEU A N 1
ATOM 4366 C CA . LEU A 1 563 ? -13.930 3.551 -4.552 1.00 85.81 563 LEU A CA 1
ATOM 4367 C C . LEU A 1 563 ? -12.827 2.881 -5.377 1.00 85.81 563 LEU A C 1
ATOM 4369 O O . LEU A 1 563 ? -12.398 1.764 -5.075 1.00 85.81 563 LEU A O 1
ATOM 4373 N N . HIS A 1 564 ? -12.340 3.571 -6.408 1.00 76.62 564 HIS A N 1
ATOM 4374 C CA . HIS A 1 564 ? -11.253 3.075 -7.249 1.00 76.62 564 HIS A CA 1
ATOM 4375 C C . HIS A 1 564 ? -9.872 3.218 -6.591 1.00 76.62 564 HIS A C 1
ATOM 4377 O O . HIS A 1 564 ? -8.894 2.606 -7.039 1.00 76.62 564 HIS A O 1
ATOM 4383 N N . ARG A 1 565 ? -9.770 3.981 -5.495 1.00 72.12 565 ARG A N 1
ATOM 4384 C CA . ARG A 1 565 ? -8.526 4.173 -4.755 1.00 72.12 565 ARG A CA 1
ATOM 4385 C C . ARG A 1 565 ? -8.179 2.919 -3.953 1.00 72.12 565 ARG A C 1
ATOM 4387 O O . ARG A 1 565 ? -8.912 2.454 -3.083 1.00 72.12 565 ARG A O 1
ATOM 4394 N N . ARG A 1 566 ? -6.980 2.384 -4.186 1.00 58.59 566 ARG A N 1
ATOM 4395 C CA . ARG A 1 566 ? -6.443 1.289 -3.365 1.00 58.59 566 ARG A CA 1
ATOM 4396 C C . ARG A 1 566 ? -5.968 1.804 -2.011 1.00 58.59 566 ARG A C 1
ATOM 4398 O O . ARG A 1 566 ? -5.457 2.921 -1.897 1.00 58.59 566 ARG A O 1
ATOM 4405 N N . GLY A 1 567 ? -6.144 0.981 -0.980 1.00 56.09 567 GLY A N 1
ATOM 4406 C CA . GLY A 1 567 ? -5.762 1.358 0.371 1.00 56.09 567 GLY A CA 1
ATOM 4407 C C . GLY A 1 567 ? -4.269 1.575 0.577 1.00 56.09 567 GLY A C 1
ATOM 4408 O O . GLY A 1 567 ? -3.436 1.112 -0.195 1.00 56.09 567 GLY A O 1
ATOM 4409 N N . ARG A 1 568 ? -3.929 2.293 1.656 1.00 53.97 568 ARG A N 1
ATOM 4410 C CA . ARG A 1 568 ? -2.539 2.647 1.999 1.00 53.97 568 ARG A CA 1
ATOM 4411 C C . ARG A 1 568 ? -1.682 1.432 2.394 1.00 53.97 568 ARG A C 1
ATOM 4413 O O . ARG A 1 568 ? -0.460 1.538 2.387 1.00 53.97 568 ARG A O 1
ATOM 4420 N N . ALA A 1 569 ? -2.294 0.291 2.723 1.00 54.50 569 ALA A N 1
ATOM 4421 C CA . ALA A 1 569 ? -1.595 -0.966 2.981 1.00 54.50 569 ALA A CA 1
ATOM 4422 C C . ALA A 1 569 ? -1.261 -1.698 1.663 1.00 54.50 569 ALA A C 1
ATOM 4424 O O . ALA A 1 569 ? -2.159 -2.171 0.962 1.00 54.50 569 ALA A O 1
ATOM 4425 N N . SER A 1 570 ? 0.035 -1.820 1.354 1.00 53.41 570 SER A N 1
ATOM 4426 C CA . SER A 1 570 ? 0.557 -2.327 0.072 1.00 53.41 570 SER A CA 1
ATOM 4427 C C . SER A 1 570 ? 0.281 -3.804 -0.242 1.00 53.41 570 SER A C 1
ATOM 4429 O O . SER A 1 570 ? 0.444 -4.187 -1.395 1.00 53.41 570 SER A O 1
ATOM 4431 N N . TYR A 1 571 ? -0.103 -4.633 0.739 1.00 52.38 571 TYR A N 1
ATOM 4432 C CA . TYR A 1 571 ? -0.096 -6.101 0.586 1.00 52.38 571 TYR A CA 1
ATOM 4433 C C . TYR A 1 571 ? -1.470 -6.779 0.659 1.00 52.38 571 TYR A C 1
ATOM 4435 O O . TYR A 1 571 ? -1.569 -7.935 0.282 1.00 52.38 571 TYR A O 1
ATOM 4443 N N . ALA A 1 572 ? -2.526 -6.106 1.132 1.00 49.47 572 ALA A N 1
ATOM 4444 C CA . ALA A 1 572 ? -3.830 -6.743 1.398 1.00 49.47 572 ALA A CA 1
ATOM 4445 C C . ALA A 1 572 ? -5.036 -5.875 1.006 1.00 49.47 572 ALA A C 1
ATOM 4447 O O . ALA A 1 572 ? -6.096 -5.942 1.622 1.00 49.47 572 ALA A O 1
ATOM 4448 N N . SER A 1 573 ? -4.875 -5.003 0.015 1.00 49.47 573 SER A N 1
ATOM 4449 C CA . SER A 1 573 ? -5.918 -4.062 -0.415 1.00 49.47 573 SER A CA 1
ATOM 4450 C C . SER A 1 573 ? -6.946 -4.681 -1.377 1.00 49.47 573 SER A C 1
ATOM 4452 O O . SER A 1 573 ? -7.694 -3.950 -2.024 1.00 49.47 573 SER A O 1
ATOM 4454 N N . LYS A 1 574 ? -7.016 -6.018 -1.492 1.00 53.28 574 LYS A N 1
ATOM 4455 C CA . LYS A 1 574 ? -8.082 -6.684 -2.250 1.00 53.28 574 LYS A CA 1
ATOM 4456 C C . LYS A 1 574 ? -8.638 -7.940 -1.559 1.00 53.28 574 LYS A C 1
ATOM 4458 O O . LYS A 1 574 ? -7.839 -8.782 -1.155 1.00 53.28 574 LYS A O 1
ATOM 4463 N N . PRO A 1 575 ? -9.979 -8.081 -1.500 1.00 51.59 575 PRO A N 1
ATOM 4464 C CA . PRO A 1 575 ? -10.960 -7.015 -1.734 1.00 51.59 575 PRO A CA 1
ATOM 4465 C C . PRO A 1 575 ? -10.849 -5.956 -0.618 1.00 51.59 575 PRO A C 1
ATOM 4467 O O . PRO A 1 575 ? -10.721 -6.302 0.554 1.00 51.59 575 PRO A O 1
ATOM 4470 N N . ASN A 1 576 ? -10.819 -4.665 -0.980 1.00 60.94 576 ASN A N 1
ATOM 4471 C CA . ASN A 1 576 ? -10.755 -3.537 -0.039 1.00 60.94 576 ASN A CA 1
ATOM 4472 C C . ASN A 1 576 ? -11.962 -3.625 0.915 1.00 60.94 576 ASN A C 1
ATOM 4474 O O . ASN A 1 576 ? -13.035 -3.127 0.602 1.00 60.94 576 ASN A O 1
ATOM 4478 N N . ARG A 1 577 ? -11.808 -4.251 2.087 1.00 72.56 577 ARG A N 1
ATOM 4479 C CA . ARG A 1 577 ? -12.911 -4.406 3.053 1.00 72.56 577 ARG A CA 1
ATOM 4480 C C . ARG A 1 577 ? -13.500 -3.063 3.505 1.00 72.56 577 ARG A C 1
ATOM 4482 O O . ARG A 1 577 ? -14.643 -3.010 3.938 1.00 72.56 577 ARG A O 1
ATOM 4489 N N . TRP A 1 578 ? -12.720 -1.987 3.416 1.00 84.75 578 TRP A N 1
ATOM 4490 C CA . TRP A 1 578 ? -13.076 -0.661 3.911 1.00 84.75 578 TRP A CA 1
ATOM 4491 C C . TRP A 1 578 ? -12.951 0.386 2.803 1.00 84.75 578 TRP A C 1
ATOM 4493 O O . TRP A 1 578 ? -11.935 0.420 2.109 1.00 84.75 578 TRP A O 1
ATOM 4503 N N . LEU A 1 579 ? -13.940 1.278 2.708 1.00 87.25 579 LEU A N 1
ATOM 4504 C CA . LEU A 1 579 ? -13.927 2.478 1.864 1.00 87.25 579 LEU A CA 1
ATOM 4505 C C . LEU A 1 579 ? -12.826 3.457 2.311 1.00 87.25 579 LEU A C 1
ATOM 4507 O O . LEU A 1 579 ? -12.183 4.104 1.490 1.00 87.25 579 LEU A O 1
ATOM 4511 N N . PHE A 1 580 ? -12.543 3.497 3.620 1.00 87.25 580 PHE A N 1
ATOM 4512 C CA . PHE A 1 580 ? -11.446 4.264 4.219 1.00 87.25 580 PHE A CA 1
ATOM 4513 C C . PHE A 1 580 ? -10.394 3.324 4.831 1.00 87.25 580 PHE A C 1
ATOM 4515 O O . PHE A 1 580 ? -10.376 3.103 6.047 1.00 87.25 580 PHE A O 1
ATOM 4522 N N . PRO A 1 581 ? -9.495 2.747 4.021 1.00 81.12 581 PRO A N 1
ATOM 4523 C CA . PRO A 1 581 ? -8.507 1.776 4.484 1.00 81.12 581 PRO A CA 1
ATOM 4524 C C . PRO A 1 581 ? -7.387 2.415 5.321 1.00 81.12 581 PRO A C 1
ATOM 4526 O O . PRO A 1 581 ? -6.919 3.528 5.057 1.00 81.12 581 PRO A O 1
ATOM 4529 N N . GLY A 1 582 ? -6.936 1.683 6.343 1.00 77.00 582 GLY A N 1
ATOM 4530 C CA . GLY A 1 582 ? -5.819 2.059 7.206 1.00 77.00 582 GLY A CA 1
ATOM 4531 C C . GLY A 1 582 ? -4.447 1.677 6.641 1.00 77.00 582 GLY A C 1
ATOM 4532 O O 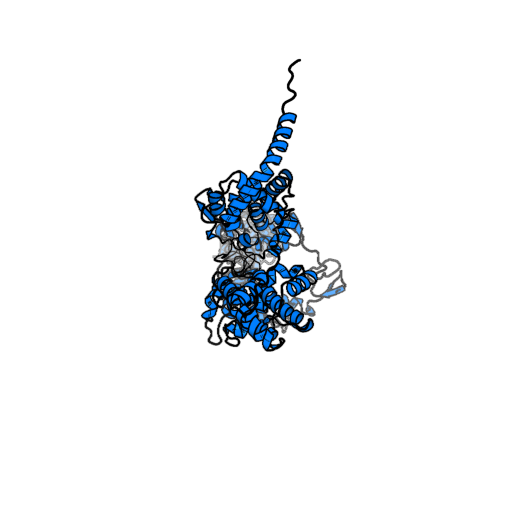. GLY A 1 582 ? -4.321 1.111 5.557 1.00 77.00 582 GLY A O 1
ATOM 4533 N N . GLY A 1 583 ? -3.392 2.005 7.397 1.00 71.31 583 GLY A N 1
ATOM 4534 C CA . GLY A 1 583 ? -2.018 1.584 7.080 1.00 71.31 583 GLY A CA 1
ATOM 4535 C C . GLY A 1 583 ? -1.725 0.121 7.440 1.00 71.31 583 GLY A C 1
ATOM 4536 O O . GLY A 1 583 ? -0.851 -0.495 6.835 1.00 71.31 583 GLY A O 1
ATOM 4537 N N . HIS A 1 584 ? -2.477 -0.442 8.391 1.00 71.00 584 HIS A N 1
ATOM 4538 C CA . HIS A 1 584 ? -2.435 -1.863 8.730 1.00 71.00 584 HIS A CA 1
ATOM 4539 C C . HIS A 1 584 ? -3.385 -2.657 7.814 1.00 71.00 584 HIS A C 1
ATOM 4541 O O . HIS A 1 584 ? -4.535 -2.240 7.640 1.00 71.00 584 HIS A O 1
ATOM 4547 N N . PRO A 1 585 ? -2.937 -3.787 7.240 1.00 70.81 585 PRO A N 1
ATOM 4548 C CA . PRO A 1 585 ? -3.767 -4.705 6.469 1.00 70.81 585 PRO A CA 1
ATOM 4549 C C . PRO A 1 585 ? -5.090 -5.056 7.155 1.00 70.81 585 PRO A C 1
ATOM 4551 O O . PRO A 1 585 ? -5.134 -5.278 8.361 1.00 70.81 585 PRO A O 1
ATOM 4554 N N . GLY A 1 586 ? -6.183 -5.076 6.388 1.00 72.00 586 GLY A N 1
ATOM 4555 C CA . GLY A 1 586 ? -7.517 -5.449 6.876 1.00 72.00 586 GLY A CA 1
ATOM 4556 C C . GLY A 1 586 ? -8.161 -4.492 7.883 1.00 72.00 586 GLY A C 1
ATOM 4557 O O . GLY A 1 586 ? -9.317 -4.704 8.256 1.00 72.00 586 GLY A O 1
ATOM 4558 N N . ARG A 1 587 ? -7.474 -3.424 8.306 1.00 76.00 587 ARG A N 1
ATOM 4559 C CA . ARG A 1 587 ? -8.016 -2.431 9.238 1.00 76.00 587 ARG A CA 1
ATOM 4560 C C . ARG A 1 587 ? -8.498 -1.182 8.516 1.00 76.00 587 ARG A C 1
ATOM 4562 O O . ARG A 1 587 ? -7.915 -0.734 7.527 1.00 76.00 587 ARG A O 1
ATOM 4569 N N . HIS A 1 588 ? -9.556 -0.591 9.056 1.00 82.50 588 HIS A N 1
ATOM 4570 C CA . HIS A 1 588 ? -9.995 0.733 8.649 1.00 82.50 588 HIS A CA 1
ATOM 4571 C C . HIS A 1 588 ? -9.014 1.816 9.116 1.00 82.50 588 HIS A C 1
ATOM 4573 O O . HIS A 1 588 ? -8.186 1.603 10.009 1.00 82.50 588 HIS A O 1
ATOM 4579 N N . ARG A 1 589 ? -9.127 3.015 8.543 1.00 84.50 589 ARG A N 1
ATOM 4580 C CA . ARG A 1 589 ? -8.375 4.191 8.982 1.00 84.50 589 ARG A CA 1
ATOM 4581 C C . ARG A 1 589 ? -8.645 4.462 10.462 1.00 84.50 589 ARG A C 1
ATOM 4583 O O . ARG A 1 589 ? -9.763 4.290 10.950 1.00 84.50 589 ARG A O 1
ATOM 4590 N N . SER A 1 590 ? -7.614 4.884 11.188 1.00 83.81 590 SER A N 1
ATOM 4591 C CA . SER A 1 590 ? -7.792 5.330 12.568 1.00 83.81 590 SER A CA 1
ATOM 4592 C C . SER A 1 590 ? -8.638 6.602 12.593 1.00 83.81 590 SER A C 1
ATOM 4594 O O . SER A 1 590 ? -8.327 7.568 11.895 1.00 83.81 590 SER A O 1
ATOM 4596 N N . ALA A 1 591 ? -9.675 6.607 13.431 1.00 85.69 591 ALA A N 1
ATOM 4597 C CA . ALA A 1 591 ? -10.517 7.780 13.629 1.00 85.69 591 ALA A CA 1
ATOM 4598 C C . ALA A 1 591 ? -9.737 8.949 14.254 1.00 85.69 591 ALA A C 1
ATOM 4600 O O . ALA A 1 591 ? -10.066 10.093 13.973 1.00 85.69 591 ALA A O 1
ATOM 4601 N N . ASP A 1 592 ? -8.704 8.678 15.063 1.00 81.31 592 ASP A N 1
ATOM 4602 C CA . ASP A 1 592 ? -7.827 9.722 15.617 1.00 81.31 592 ASP A CA 1
ATOM 4603 C C . ASP A 1 592 ? -6.983 10.374 14.521 1.00 81.31 592 ASP A C 1
ATOM 4605 O O . ASP A 1 592 ? -6.925 11.594 14.421 1.00 81.31 592 ASP A O 1
ATOM 4609 N N . VAL A 1 593 ? -6.389 9.563 13.639 1.00 84.50 593 VAL A N 1
ATOM 4610 C CA . VAL A 1 593 ? -5.599 10.075 12.508 1.00 84.50 593 VAL A CA 1
ATOM 4611 C C . VAL A 1 593 ? -6.478 10.893 11.567 1.00 84.50 593 VAL A C 1
ATOM 4613 O O . VAL A 1 593 ? -6.079 11.976 11.153 1.00 84.50 593 VAL A O 1
ATOM 4616 N N . LEU A 1 594 ? -7.683 10.401 11.260 1.00 89.50 594 LEU A N 1
ATOM 4617 C CA . LEU A 1 594 ? -8.625 11.128 10.415 1.00 89.50 594 LEU A CA 1
ATOM 4618 C C . LEU A 1 594 ? -9.097 12.427 11.077 1.00 89.50 594 LEU A C 1
ATOM 4620 O O . LEU A 1 594 ? -9.140 13.448 10.408 1.00 89.50 594 LEU A O 1
ATOM 4624 N N . ARG A 1 595 ? -9.380 12.423 12.388 1.00 89.31 595 ARG A N 1
ATOM 4625 C CA . ARG A 1 595 ? -9.696 13.650 13.137 1.00 89.31 595 ARG A CA 1
ATOM 4626 C C . ARG A 1 595 ? -8.574 14.678 13.058 1.00 89.31 595 ARG A C 1
ATOM 4628 O O . ARG A 1 595 ? -8.861 15.839 12.809 1.00 89.31 595 ARG A O 1
ATOM 4635 N N . ASN A 1 596 ? -7.322 14.259 13.235 1.00 87.81 596 ASN A N 1
ATOM 4636 C CA . ASN A 1 596 ? -6.181 15.172 13.164 1.00 87.81 596 ASN A CA 1
ATOM 4637 C C . ASN A 1 596 ? -6.025 15.776 11.762 1.00 87.81 596 ASN A C 1
ATOM 4639 O O . ASN A 1 596 ? -5.736 16.958 11.638 1.00 87.81 596 ASN A O 1
ATOM 4643 N N . GLN A 1 597 ? -6.253 14.989 10.709 1.00 89.81 597 GLN A N 1
ATOM 4644 C CA . GLN A 1 597 ? -6.211 15.486 9.329 1.00 89.81 597 GLN A CA 1
ATOM 4645 C C . GLN A 1 597 ? -7.376 16.414 8.997 1.00 89.81 597 GLN A C 1
ATOM 4647 O O . GLN A 1 597 ? -7.186 17.391 8.288 1.00 89.81 597 GLN A O 1
ATOM 4652 N N . LEU A 1 598 ? -8.568 16.119 9.516 1.00 92.50 598 LEU A N 1
ATOM 4653 C CA . LEU A 1 598 ? -9.728 16.996 9.392 1.00 92.50 598 LEU A CA 1
ATOM 4654 C C . LEU A 1 598 ? -9.479 18.329 10.106 1.00 92.50 598 LEU A C 1
ATOM 4656 O O . LEU A 1 598 ? -9.724 19.372 9.521 1.00 92.50 598 LEU A O 1
ATOM 4660 N N . ALA A 1 599 ? -8.896 18.304 11.307 1.00 89.75 599 ALA A N 1
ATOM 4661 C CA . ALA A 1 599 ? -8.516 19.518 12.027 1.00 89.75 599 ALA A CA 1
ATOM 4662 C C . ALA A 1 599 ? -7.456 20.344 11.274 1.00 89.75 599 ALA A C 1
ATOM 4664 O O . ALA A 1 599 ? -7.535 21.566 11.260 1.00 89.75 599 ALA A O 1
ATOM 4665 N N . GLN A 1 600 ? -6.493 19.689 10.612 1.00 88.69 600 GLN A N 1
ATOM 4666 C CA . GLN A 1 600 ? -5.519 20.360 9.736 1.00 88.69 600 GLN A CA 1
ATOM 4667 C C . GLN A 1 600 ? -6.164 20.997 8.497 1.00 88.69 600 GLN A C 1
ATOM 4669 O O . GLN A 1 600 ? -5.618 21.956 7.971 1.00 88.69 600 GLN A O 1
ATOM 4674 N N . ALA A 1 601 ? -7.312 20.481 8.058 1.00 86.62 601 ALA A N 1
ATOM 4675 C CA . ALA A 1 601 ? -8.130 21.038 6.984 1.00 86.62 601 ALA A CA 1
ATOM 4676 C C . ALA A 1 601 ? -9.235 21.981 7.511 1.00 86.62 601 ALA A C 1
ATOM 4678 O O . ALA A 1 601 ? -10.262 22.140 6.865 1.00 86.62 601 ALA A O 1
ATOM 4679 N N . GLY A 1 602 ? -9.092 22.527 8.727 1.00 86.38 602 GLY A N 1
ATOM 4680 C CA . GLY A 1 602 ? -10.049 23.476 9.314 1.00 86.38 602 GLY A CA 1
ATOM 4681 C C . GLY A 1 602 ? -11.341 22.863 9.876 1.00 86.38 602 GLY A C 1
ATOM 4682 O O . GLY A 1 602 ? -12.143 23.561 10.489 1.00 86.38 602 GLY A O 1
ATOM 4683 N N . VAL A 1 603 ? -11.555 21.549 9.753 1.00 86.88 603 VAL A N 1
ATOM 4684 C CA . VAL A 1 603 ? -12.796 20.895 10.196 1.00 86.88 603 VAL A CA 1
ATOM 4685 C C . VAL A 1 603 ? -12.756 20.577 11.692 1.00 86.88 603 VAL A C 1
ATOM 4687 O O . VAL A 1 603 ? -12.173 19.581 12.141 1.00 86.88 603 VAL A O 1
ATOM 4690 N N . THR A 1 604 ? -13.496 21.355 12.480 1.00 85.56 604 THR A N 1
ATOM 4691 C CA . THR A 1 604 ? -13.820 21.009 13.870 1.00 85.56 604 THR A CA 1
ATOM 4692 C C . THR A 1 604 ? -14.990 20.017 13.904 1.00 85.56 604 THR A C 1
ATOM 4694 O O . THR A 1 604 ? -16.166 20.361 13.854 1.00 85.56 604 THR A O 1
ATOM 4697 N N . VAL A 1 605 ? -14.666 18.721 13.986 1.00 85.06 605 VAL A N 1
ATOM 4698 C CA . VAL A 1 605 ? -15.621 17.613 13.755 1.00 85.06 605 VAL A CA 1
ATOM 4699 C C . VAL A 1 605 ? -16.918 17.694 14.570 1.00 85.06 605 VAL A C 1
ATOM 4701 O O . VAL A 1 605 ? -17.976 17.334 14.059 1.00 85.06 605 VAL A O 1
ATOM 4704 N N . ARG A 1 606 ? -16.858 18.089 15.848 1.00 84.38 606 ARG A N 1
ATOM 4705 C CA . ARG A 1 606 ? -18.045 18.098 16.719 1.00 84.38 606 ARG A CA 1
ATOM 4706 C C . ARG A 1 606 ? -18.980 19.283 16.410 1.00 84.38 606 ARG A C 1
ATOM 4708 O O . ARG A 1 606 ? -20.147 18.989 16.160 1.00 84.38 606 ARG A O 1
ATOM 4715 N N . PRO A 1 607 ? -18.504 20.542 16.344 1.00 84.00 607 PRO A N 1
ATOM 4716 C CA . PRO A 1 607 ? -19.310 21.664 15.852 1.00 84.00 607 PRO A CA 1
ATOM 4717 C C . PRO A 1 607 ? -19.877 21.428 14.448 1.00 84.00 607 PRO A C 1
ATOM 4719 O O . PRO A 1 607 ? -21.084 21.531 14.258 1.00 84.00 607 PRO A O 1
ATOM 4722 N N . ALA A 1 608 ? -19.044 20.987 13.498 1.00 85.50 608 ALA A N 1
ATOM 4723 C CA . ALA A 1 608 ? -19.460 20.707 12.120 1.00 85.50 608 ALA A CA 1
ATOM 4724 C C . ALA A 1 608 ? -20.605 19.685 12.038 1.00 85.50 608 ALA A C 1
ATOM 4726 O O . ALA A 1 608 ? -21.594 19.895 11.341 1.00 85.50 608 ALA A O 1
ATOM 4727 N N . ARG A 1 609 ? -20.494 18.586 12.796 1.00 89.62 609 ARG A N 1
ATOM 4728 C CA . ARG A 1 609 ? -21.544 17.566 12.876 1.00 89.62 609 ARG A CA 1
ATOM 4729 C C . ARG A 1 609 ? -22.842 18.128 13.455 1.00 89.62 609 ARG A C 1
ATOM 4731 O O . ARG A 1 609 ? -23.911 17.767 12.971 1.00 89.62 609 ARG A O 1
ATOM 4738 N N . ASN A 1 610 ? -22.750 18.905 14.533 1.00 88.31 610 ASN A N 1
ATOM 4739 C CA . ASN A 1 610 ? -23.923 19.460 15.200 1.00 88.31 610 ASN A CA 1
ATOM 4740 C C . ASN A 1 610 ? -24.667 20.423 14.268 1.00 88.31 610 ASN A C 1
ATOM 4742 O O . ASN A 1 610 ? -25.872 20.272 14.113 1.00 88.31 610 ASN A O 1
ATOM 4746 N N . ALA A 1 611 ? -23.943 21.320 13.590 1.00 86.38 611 ALA A N 1
ATOM 4747 C CA . ALA A 1 611 ? -24.509 22.241 12.605 1.00 86.38 611 ALA A CA 1
ATOM 4748 C C . ALA A 1 611 ? -25.214 21.494 11.457 1.00 86.38 611 ALA A C 1
ATOM 4750 O O . ALA A 1 611 ? -26.365 21.784 11.146 1.00 86.38 611 ALA A O 1
ATOM 4751 N N . ALA A 1 612 ? -24.575 20.460 10.894 1.00 89.25 612 ALA A N 1
ATOM 4752 C CA . ALA A 1 612 ? -25.175 19.647 9.835 1.00 89.25 612 ALA A CA 1
ATOM 4753 C C . ALA A 1 612 ? -26.470 18.946 10.284 1.00 89.25 612 ALA A C 1
ATOM 4755 O O . ALA A 1 612 ? -27.458 18.935 9.557 1.00 89.25 612 ALA A O 1
ATOM 4756 N N . LEU A 1 613 ? -26.487 18.360 11.488 1.00 90.19 613 LEU A N 1
ATOM 4757 C CA . LEU A 1 613 ? -27.681 17.688 12.012 1.00 90.19 613 LEU A CA 1
ATOM 4758 C C . LEU A 1 613 ? -28.803 18.668 12.355 1.00 90.19 613 LEU A C 1
ATOM 4760 O O . LEU A 1 613 ? -29.960 18.320 12.148 1.00 90.19 613 LEU A O 1
ATOM 4764 N N . LEU A 1 614 ? -28.471 19.857 12.863 1.00 88.19 614 LEU A N 1
ATOM 4765 C CA . LEU A 1 614 ? -29.451 20.900 13.155 1.00 88.19 614 LEU A CA 1
ATOM 4766 C C . LEU A 1 614 ? -30.131 21.379 11.866 1.00 88.19 614 LEU A C 1
ATOM 4768 O O . LEU A 1 614 ? -31.357 21.408 11.808 1.00 88.19 614 LEU A O 1
ATOM 4772 N N . GLN A 1 615 ? -29.345 21.658 10.818 1.00 87.50 615 GLN A N 1
ATOM 4773 C CA . GLN A 1 615 ? -29.876 22.045 9.510 1.00 87.50 615 GLN A CA 1
ATOM 4774 C C . GLN A 1 615 ? -30.763 20.938 8.918 1.00 87.50 615 GLN A C 1
ATOM 4776 O O . GLN A 1 615 ? -31.916 21.182 8.575 1.00 87.50 615 GLN A O 1
ATOM 4781 N N . LEU A 1 616 ? -30.266 19.699 8.847 1.00 90.56 616 LEU A N 1
ATOM 4782 C CA . LEU A 1 616 ? -31.031 18.592 8.265 1.00 90.56 616 LEU A CA 1
ATOM 4783 C C . LEU A 1 616 ? -32.318 18.289 9.046 1.00 90.56 616 LEU A C 1
ATOM 4785 O O . LEU A 1 616 ? -33.323 17.929 8.444 1.00 90.56 616 LEU A O 1
ATOM 4789 N N . ALA A 1 617 ? -32.310 18.436 10.373 1.00 90.38 617 ALA A N 1
ATOM 4790 C CA . ALA A 1 617 ? -33.498 18.218 11.198 1.00 90.38 617 ALA A CA 1
ATOM 4791 C C . ALA A 1 617 ? -34.556 19.322 11.062 1.00 90.38 617 ALA A C 1
ATOM 4793 O O . ALA A 1 617 ? -35.714 19.077 11.395 1.00 90.38 617 ALA A O 1
ATOM 4794 N N . ALA A 1 618 ? -34.176 20.506 10.575 1.00 87.69 618 ALA A N 1
ATOM 4795 C CA . ALA A 1 618 ? -35.121 21.557 10.213 1.00 87.69 618 ALA A CA 1
ATOM 4796 C C . ALA A 1 618 ? -35.814 21.291 8.868 1.00 87.69 618 ALA A C 1
ATOM 4798 O O . ALA A 1 618 ? -36.959 21.689 8.671 1.00 87.69 618 ALA A O 1
ATOM 4799 N N . GLU A 1 619 ? -35.118 20.632 7.943 1.00 89.25 619 GLU A N 1
ATOM 4800 C CA . GLU A 1 619 ? -35.578 20.434 6.564 1.00 89.25 619 GLU A CA 1
ATOM 4801 C C . GLU A 1 619 ? -36.253 19.069 6.349 1.00 89.25 619 GLU A C 1
ATOM 4803 O O . GLU A 1 619 ? -37.081 18.916 5.450 1.00 89.25 619 GLU A O 1
ATOM 4808 N N . VAL A 1 620 ? -35.920 18.066 7.172 1.00 89.25 620 VAL A N 1
ATOM 4809 C CA . VAL A 1 620 ? -36.336 16.671 6.982 1.00 89.25 620 VAL A CA 1
ATOM 4810 C C . VAL A 1 620 ? -37.073 16.136 8.217 1.00 89.25 620 VAL A C 1
ATOM 4812 O O . VAL A 1 620 ? -36.555 16.233 9.333 1.00 89.25 620 VAL A O 1
ATOM 4815 N N . PRO A 1 621 ? -38.244 15.483 8.052 1.00 91.00 621 PRO A N 1
ATOM 4816 C CA . PRO A 1 621 ? -38.945 14.828 9.153 1.00 91.00 621 PRO A CA 1
ATOM 4817 C C . PRO A 1 621 ? -38.067 13.818 9.905 1.00 91.00 621 PRO A C 1
ATOM 4819 O O . PRO A 1 621 ? -37.358 13.013 9.298 1.00 91.00 621 PRO A O 1
ATOM 4822 N N . ALA A 1 622 ? -38.176 13.798 11.237 1.00 89.88 622 ALA A N 1
ATOM 4823 C CA . ALA A 1 622 ? -37.335 12.969 12.106 1.00 89.88 622 ALA A CA 1
ATOM 4824 C C . ALA A 1 622 ? -37.278 11.463 11.743 1.00 89.88 622 ALA A C 1
ATOM 4826 O O . ALA A 1 622 ? -36.187 10.898 11.854 1.00 89.88 622 ALA A O 1
ATOM 4827 N N . PRO A 1 623 ? -38.369 10.794 11.305 1.00 90.19 623 PRO A N 1
ATOM 4828 C CA . PRO A 1 623 ? -38.297 9.399 10.860 1.00 90.19 623 PRO A CA 1
ATOM 4829 C C . PRO A 1 623 ? -37.398 9.221 9.628 1.00 90.19 623 PRO A C 1
ATOM 4831 O O . PRO A 1 623 ? -36.466 8.427 9.665 1.00 90.19 623 PRO A O 1
ATOM 4834 N N . ILE A 1 624 ? -37.590 10.050 8.597 1.00 90.75 624 ILE A N 1
ATOM 4835 C CA . ILE A 1 624 ? -36.805 10.006 7.353 1.00 90.75 624 ILE A CA 1
ATOM 4836 C C . ILE A 1 624 ? -35.333 10.327 7.642 1.00 90.75 624 ILE A C 1
ATOM 4838 O O . ILE A 1 624 ? -34.428 9.656 7.153 1.00 90.75 624 ILE A O 1
ATOM 4842 N N . LEU A 1 625 ? -35.068 11.317 8.501 1.00 91.25 625 LEU A N 1
ATOM 4843 C CA . LEU A 1 625 ? -33.705 11.657 8.913 1.00 91.25 625 LEU A CA 1
ATOM 4844 C C . LEU A 1 625 ? -33.005 10.486 9.625 1.00 91.25 625 LEU A C 1
ATOM 4846 O O . LEU A 1 625 ? -31.799 10.278 9.449 1.00 91.25 625 LEU A O 1
ATOM 4850 N N . ALA A 1 626 ? -33.745 9.730 10.443 1.00 90.44 626 ALA A N 1
ATOM 4851 C CA . ALA A 1 626 ? -33.222 8.551 11.121 1.00 90.44 626 ALA A CA 1
ATOM 4852 C C . ALA A 1 626 ? -32.811 7.464 10.119 1.00 90.44 626 ALA A C 1
ATOM 4854 O O . ALA A 1 626 ? -31.690 6.951 10.229 1.00 90.44 626 ALA A O 1
ATOM 4855 N N . ASP A 1 627 ? -33.664 7.198 9.131 1.00 90.31 627 ASP A N 1
ATOM 4856 C CA . ASP A 1 627 ? -33.473 6.152 8.124 1.00 90.31 627 ASP A CA 1
ATOM 4857 C C . ASP A 1 627 ? -32.339 6.500 7.147 1.00 90.31 627 ASP A C 1
ATOM 4859 O O . ASP A 1 627 ? -31.461 5.667 6.907 1.00 90.31 627 ASP A O 1
ATOM 4863 N N . LEU A 1 628 ? -32.251 7.755 6.685 1.00 92.44 628 LEU A N 1
ATOM 4864 C CA . LEU A 1 628 ? -31.183 8.221 5.789 1.00 92.44 628 LEU A CA 1
ATOM 4865 C C . LEU A 1 628 ? -29.805 8.223 6.471 1.00 92.44 628 LEU A C 1
ATOM 4867 O O . LEU A 1 628 ? -28.815 7.733 5.920 1.00 92.44 628 LEU A O 1
ATOM 4871 N N . LEU A 1 629 ? -29.707 8.777 7.688 1.00 92.31 629 LEU A N 1
ATOM 4872 C CA . LEU A 1 629 ? -28.418 8.969 8.369 1.00 92.31 629 LEU A CA 1
ATOM 4873 C C . LEU A 1 629 ? -28.004 7.787 9.253 1.00 92.31 629 LEU A C 1
ATOM 4875 O O . LEU A 1 629 ? -26.867 7.755 9.745 1.00 92.31 629 LEU A O 1
ATOM 4879 N N . GLY A 1 630 ? -28.904 6.830 9.485 1.00 88.56 630 GLY A N 1
ATOM 4880 C CA . GLY A 1 630 ? -28.681 5.685 10.363 1.00 88.56 630 GLY A CA 1
ATOM 4881 C C . GLY A 1 630 ? -28.483 6.085 11.828 1.00 88.56 630 GLY A C 1
ATOM 4882 O O . GLY A 1 630 ? -27.627 5.506 12.519 1.00 88.56 630 GLY A O 1
ATOM 4883 N N . ILE A 1 631 ? -29.216 7.106 12.288 1.00 89.44 631 ILE A N 1
ATOM 4884 C CA . ILE A 1 631 ? -29.262 7.551 13.690 1.00 89.44 631 ILE A CA 1
ATOM 4885 C C . ILE A 1 631 ? -30.501 6.981 14.389 1.00 89.44 631 ILE A C 1
ATOM 4887 O O . ILE A 1 631 ? -31.466 6.587 13.752 1.00 89.44 631 ILE A O 1
ATOM 4891 N N . LYS A 1 632 ? -30.490 6.903 15.726 1.00 87.12 632 LYS A N 1
ATOM 4892 C CA . LYS A 1 632 ? -31.656 6.378 16.457 1.00 87.12 632 LYS A CA 1
ATOM 4893 C C . LYS A 1 632 ? -32.859 7.320 16.288 1.00 87.12 632 LYS A C 1
ATOM 4895 O O . LYS A 1 632 ? -32.648 8.522 16.453 1.00 87.12 632 LYS A O 1
ATOM 4900 N N . PRO A 1 633 ? -34.098 6.811 16.145 1.00 85.62 633 PRO A N 1
ATOM 4901 C CA . PRO A 1 633 ? -35.294 7.649 16.002 1.00 85.62 633 PRO A CA 1
ATOM 4902 C C . PRO A 1 633 ? -35.424 8.716 17.096 1.00 85.62 633 PRO A C 1
ATOM 4904 O O . PRO A 1 633 ? -35.552 9.899 16.807 1.00 85.62 633 PRO A O 1
ATOM 4907 N N . GLY A 1 634 ? -35.238 8.340 18.368 1.00 84.25 634 GLY A N 1
ATOM 4908 C CA . GLY A 1 634 ? -35.266 9.308 19.474 1.00 84.25 634 GLY A CA 1
ATOM 4909 C C . GLY A 1 634 ? -34.146 10.360 19.422 1.00 84.25 634 GLY A C 1
ATOM 4910 O O . GLY A 1 634 ? -34.294 11.445 19.964 1.00 84.25 634 GLY A O 1
ATOM 4911 N N . THR A 1 635 ? -33.019 10.074 18.761 1.00 85.69 635 THR A N 1
ATOM 4912 C CA . THR A 1 635 ? -31.975 11.086 18.518 1.00 85.69 635 THR A CA 1
ATOM 4913 C C . THR A 1 635 ? -32.400 12.068 17.430 1.00 85.69 635 THR A C 1
ATOM 4915 O O . THR A 1 635 ? -32.146 13.253 17.596 1.00 85.69 635 THR A O 1
ATOM 4918 N N . ALA A 1 636 ? -33.063 11.607 16.365 1.00 88.12 636 ALA A N 1
ATOM 4919 C CA . ALA A 1 636 ? -33.604 12.483 15.325 1.00 88.12 636 ALA A CA 1
ATOM 4920 C C . ALA A 1 636 ? -34.704 13.408 15.874 1.00 88.12 636 ALA A C 1
ATOM 4922 O O . ALA A 1 636 ? -34.669 14.606 15.618 1.00 88.12 636 ALA A O 1
ATOM 4923 N N . VAL A 1 637 ? -35.608 12.883 16.714 1.00 87.44 637 VAL A N 1
ATOM 4924 C CA . VAL A 1 637 ? -36.641 13.685 17.400 1.00 87.44 637 VAL A CA 1
ATOM 4925 C C . VAL A 1 637 ? -36.017 14.779 18.267 1.00 87.44 637 VAL A C 1
ATOM 4927 O O . VAL A 1 637 ? -36.453 15.923 18.213 1.00 87.44 637 VAL A O 1
ATOM 4930 N N . ASN A 1 638 ? -34.960 14.460 19.020 1.00 85.69 638 ASN A N 1
ATOM 4931 C CA . ASN A 1 638 ? -34.268 15.463 19.831 1.00 85.69 638 ASN A CA 1
ATOM 4932 C C . ASN A 1 638 ? -33.629 16.569 18.977 1.00 85.69 638 ASN A C 1
ATOM 4934 O O . ASN A 1 638 ? -33.667 17.727 19.375 1.00 85.69 638 ASN A O 1
ATOM 4938 N N . TRP A 1 639 ? -33.049 16.228 17.821 1.00 88.00 639 TRP A N 1
ATOM 4939 C CA . TRP A 1 639 ? -32.504 17.230 16.898 1.00 88.00 639 TRP A CA 1
ATOM 4940 C C . TRP A 1 639 ? -33.597 18.092 16.266 1.00 88.00 639 TRP A C 1
ATOM 4942 O O . TRP A 1 639 ? -33.403 19.294 16.161 1.00 88.00 639 TRP A O 1
ATOM 4952 N N . ALA A 1 640 ? -34.749 17.516 15.914 1.00 86.56 640 ALA A N 1
ATOM 4953 C CA . ALA A 1 640 ? -35.888 18.273 15.391 1.00 86.56 640 ALA A CA 1
ATOM 4954 C C . ALA A 1 640 ? -36.480 19.229 16.443 1.00 86.56 640 ALA A C 1
ATOM 4956 O O . ALA A 1 640 ? -36.829 20.366 16.128 1.00 86.56 640 ALA A O 1
ATOM 4957 N N . ALA A 1 641 ? -36.546 18.796 17.708 1.00 84.75 641 ALA A N 1
ATOM 4958 C CA . ALA A 1 641 ? -36.967 19.646 18.820 1.00 84.75 641 ALA A CA 1
ATOM 4959 C C . ALA A 1 641 ? -35.988 20.808 19.048 1.00 84.75 641 ALA A C 1
ATOM 4961 O O . ALA A 1 641 ? -36.425 21.948 19.179 1.00 84.75 641 ALA A O 1
ATOM 4962 N N . LEU A 1 642 ? -34.680 20.527 19.032 1.00 82.81 642 LEU A N 1
ATOM 4963 C CA . LEU A 1 642 ? -33.642 21.550 19.163 1.00 82.81 642 LEU A CA 1
ATOM 4964 C C . LEU A 1 642 ? -33.682 22.539 17.992 1.00 82.81 642 LEU A C 1
ATOM 4966 O O . LEU A 1 642 ? -33.679 23.742 18.217 1.00 82.81 642 LEU A O 1
ATOM 4970 N N . ALA A 1 643 ? -33.812 22.041 16.759 1.00 82.12 643 ALA A N 1
ATOM 4971 C CA . ALA A 1 643 ? -33.977 22.879 15.578 1.00 82.12 643 ALA A CA 1
ATOM 4972 C C . ALA A 1 643 ? -35.206 23.783 15.718 1.00 82.12 643 ALA A C 1
ATOM 4974 O O . ALA A 1 643 ? -35.102 24.970 15.463 1.00 82.12 643 ALA A O 1
ATOM 4975 N N . SER A 1 644 ? -36.338 23.269 16.205 1.00 73.62 644 SER A N 1
ATOM 4976 C CA . SER A 1 644 ? -37.557 24.069 16.401 1.00 73.62 644 SER A CA 1
ATOM 4977 C C . SER A 1 644 ? -37.402 25.170 17.463 1.00 73.62 644 SER A C 1
ATOM 4979 O O . SER A 1 644 ? -38.008 26.230 17.331 1.00 73.62 644 SER A O 1
ATOM 4981 N N . GLN A 1 645 ? -36.607 24.929 18.512 1.00 65.38 645 GLN A N 1
ATOM 4982 C CA . GLN A 1 645 ? -36.331 25.904 19.577 1.00 65.38 645 GLN A CA 1
ATOM 4983 C C . GLN A 1 645 ? -35.374 27.008 19.112 1.00 65.38 645 GLN A C 1
ATOM 4985 O O . GLN A 1 645 ? -35.633 28.183 19.362 1.00 65.38 645 GLN A O 1
ATOM 4990 N N . ASP A 1 646 ? -34.315 26.639 18.388 1.00 57.81 646 ASP A N 1
ATOM 4991 C CA . ASP A 1 646 ? -33.337 27.579 17.823 1.00 57.81 646 ASP A CA 1
ATOM 4992 C C . ASP A 1 646 ? -33.907 28.343 16.608 1.00 57.81 646 ASP A C 1
ATOM 4994 O O . ASP A 1 646 ? -33.542 29.490 16.341 1.00 57.81 646 ASP A O 1
ATOM 4998 N N . TRP A 1 647 ? -34.876 27.750 15.894 1.00 47.69 647 TRP A N 1
ATOM 4999 C CA . TRP A 1 647 ? -35.542 28.361 14.738 1.00 47.69 647 TRP A CA 1
ATOM 5000 C C . TRP A 1 647 ? -36.266 29.663 15.070 1.00 47.69 647 TRP A C 1
ATOM 5002 O O . TRP A 1 647 ? -36.305 30.543 14.217 1.00 47.69 647 TRP A O 1
ATOM 5012 N N . ALA A 1 648 ? -36.793 29.820 16.289 1.00 49.56 648 ALA A N 1
ATOM 5013 C CA . ALA A 1 648 ? -37.430 31.066 16.717 1.00 49.56 648 ALA A CA 1
ATOM 5014 C C . ALA A 1 648 ? -36.436 32.248 16.738 1.00 49.56 648 ALA A C 1
ATOM 5016 O O . ALA A 1 648 ? -36.813 33.373 16.407 1.00 49.56 648 ALA A O 1
ATOM 5017 N N . GLY A 1 649 ? -35.159 31.988 17.051 1.00 49.75 649 GLY A N 1
ATOM 5018 C CA . GLY A 1 649 ? -34.070 32.966 16.942 1.00 49.75 649 GLY A CA 1
ATOM 5019 C C . GLY A 1 649 ? -33.525 33.099 15.515 1.00 49.75 649 GLY A C 1
ATOM 5020 O O . GLY A 1 649 ? -33.276 34.208 15.042 1.00 49.75 649 GLY A O 1
ATOM 5021 N N . TYR A 1 650 ? -33.413 31.987 14.781 1.00 44.75 650 TYR A N 1
ATOM 5022 C CA . TYR A 1 650 ? -32.923 31.964 13.396 1.00 44.75 650 TYR A CA 1
ATOM 5023 C C . TYR A 1 650 ? -33.857 32.693 12.409 1.00 44.75 650 TYR A C 1
ATOM 5025 O O . TYR A 1 650 ? -33.382 33.394 11.513 1.00 44.75 650 TYR A O 1
ATOM 5033 N N . THR A 1 651 ? -35.187 32.607 12.574 1.00 47.31 651 THR A N 1
ATOM 5034 C CA . THR A 1 651 ? -36.142 33.374 11.750 1.00 47.31 651 THR A CA 1
ATOM 5035 C C . THR A 1 651 ? -36.050 34.877 11.979 1.00 47.31 651 THR A C 1
ATOM 5037 O O . THR A 1 651 ? -36.252 35.629 11.028 1.00 47.31 651 THR A O 1
ATOM 5040 N N . ALA A 1 652 ? -35.711 35.317 13.195 1.00 47.94 652 ALA A N 1
ATOM 5041 C CA . ALA A 1 652 ? -35.511 36.733 13.498 1.00 47.94 652 ALA A CA 1
ATOM 5042 C C . ALA A 1 652 ? -34.249 37.274 12.796 1.00 47.94 652 ALA A C 1
ATOM 5044 O O . ALA A 1 652 ? -34.333 38.253 12.060 1.00 47.94 652 ALA A O 1
ATOM 5045 N N . LEU A 1 653 ? -33.127 36.549 12.883 1.00 44.50 653 LEU A N 1
ATOM 5046 C CA . LEU A 1 653 ? -31.865 36.901 12.210 1.00 44.50 653 LEU A CA 1
ATOM 5047 C C . LEU A 1 653 ? -31.961 36.868 10.675 1.00 44.50 653 LEU A C 1
ATOM 5049 O O . LEU A 1 653 ? -31.341 37.670 9.975 1.00 44.50 653 LEU A O 1
ATOM 5053 N N . ARG A 1 654 ? -32.744 35.940 10.111 1.00 41.59 654 ARG A N 1
ATOM 5054 C CA . ARG A 1 654 ? -32.935 35.838 8.655 1.00 41.59 654 ARG A CA 1
ATOM 5055 C C . ARG A 1 654 ? -33.947 36.857 8.112 1.00 41.59 654 ARG A C 1
ATOM 5057 O O . ARG A 1 654 ? -33.869 37.206 6.933 1.00 41.59 654 ARG A O 1
ATOM 5064 N N . ALA A 1 655 ? -34.876 37.339 8.942 1.00 47.69 655 ALA A N 1
ATOM 5065 C CA . ALA A 1 655 ? -35.770 38.444 8.596 1.00 47.69 655 ALA A CA 1
ATOM 5066 C C . ALA A 1 655 ? -35.015 39.785 8.556 1.00 47.69 655 ALA A C 1
ATOM 5068 O O . ALA A 1 655 ? -35.185 40.527 7.591 1.00 47.69 655 ALA A O 1
ATOM 5069 N N . GLU A 1 656 ? -34.115 40.033 9.515 1.00 44.50 656 GLU A N 1
ATOM 5070 C CA . GLU A 1 656 ? -33.259 41.233 9.559 1.00 44.50 656 GLU A CA 1
ATOM 5071 C C . GLU A 1 656 ? -32.332 41.334 8.332 1.00 44.50 656 GLU A C 1
ATOM 5073 O O . GLU A 1 656 ? -32.290 42.367 7.660 1.00 44.50 656 GLU A O 1
ATOM 5078 N N . ASN A 1 657 ? -31.703 40.222 7.934 1.00 41.72 657 ASN A N 1
ATOM 5079 C CA . ASN A 1 657 ? -30.850 40.165 6.738 1.00 41.72 657 ASN A CA 1
ATOM 5080 C C . ASN A 1 657 ? -31.621 40.306 5.406 1.00 41.72 657 ASN A C 1
ATOM 5082 O O . ASN A 1 657 ? -31.020 40.580 4.368 1.00 41.72 657 ASN A O 1
ATOM 5086 N N . ARG A 1 658 ? -32.951 40.118 5.394 1.00 39.81 658 ARG A N 1
ATOM 5087 C CA . ARG A 1 658 ? -33.788 40.382 4.206 1.00 39.81 658 ARG A CA 1
ATOM 5088 C C . ARG A 1 658 ? -34.237 41.837 4.114 1.00 39.81 658 ARG A C 1
ATOM 5090 O O . ARG A 1 658 ? -34.422 42.319 3.001 1.00 39.81 658 ARG A O 1
ATOM 5097 N N . THR A 1 659 ? -34.388 42.532 5.239 1.00 42.84 659 THR A N 1
ATOM 5098 C CA . THR A 1 659 ? -34.769 43.953 5.263 1.00 42.84 659 THR A CA 1
ATOM 5099 C C . THR A 1 659 ? -33.630 44.900 4.876 1.00 42.84 659 THR A C 1
ATOM 5101 O O . THR A 1 659 ? -33.908 45.972 4.347 1.00 42.84 659 THR A O 1
ATOM 5104 N N . GLU A 1 660 ? -32.365 44.497 5.029 1.00 40.66 660 GLU A N 1
ATOM 5105 C CA . GLU A 1 660 ? -31.203 45.294 4.587 1.00 40.66 660 GLU A CA 1
ATOM 5106 C C . GLU A 1 660 ? -30.889 45.159 3.079 1.00 40.66 660 GLU A C 1
ATOM 5108 O O . GLU A 1 660 ? -30.145 45.964 2.525 1.00 40.66 660 GLU A O 1
ATOM 5113 N N . GLY A 1 661 ? -31.493 44.189 2.378 1.00 36.69 661 GLY A N 1
ATOM 5114 C CA . GLY A 1 661 ? -31.256 43.924 0.948 1.00 36.69 661 GLY A CA 1
ATOM 5115 C C . GLY A 1 661 ? -32.270 44.537 -0.029 1.00 36.69 661 GLY A C 1
ATOM 5116 O O . GLY A 1 661 ? -32.121 44.380 -1.240 1.00 36.69 661 GLY A O 1
ATOM 5117 N N . SER A 1 662 ? -33.310 45.220 0.457 1.00 36.78 662 SER A N 1
ATOM 5118 C CA . SER A 1 662 ? -34.380 45.791 -0.376 1.00 36.78 662 SER A CA 1
ATOM 5119 C C . SER A 1 662 ? -34.533 47.294 -0.145 1.00 36.78 662 SER A C 1
ATOM 5121 O O . SER A 1 662 ? -35.538 47.757 0.386 1.00 36.78 662 SER A O 1
ATOM 5123 N N . GLY A 1 663 ? -33.522 48.065 -0.544 1.00 35.28 663 GLY A N 1
ATOM 5124 C CA . GLY A 1 663 ? -33.562 49.522 -0.471 1.00 35.28 663 GLY A CA 1
ATOM 5125 C C . GLY A 1 663 ? -32.441 50.188 -1.258 1.00 35.28 663 GLY A C 1
ATOM 5126 O O . GLY A 1 663 ? -31.518 50.701 -0.647 1.00 35.28 663 GLY A O 1
ATOM 5127 N N . SER A 1 664 ? -32.506 50.152 -2.595 1.00 34.22 664 SER A N 1
ATOM 5128 C CA . SER A 1 664 ? -32.089 51.244 -3.503 1.00 34.22 664 SER A CA 1
ATOM 5129 C C . SER A 1 664 ? -31.944 50.728 -4.941 1.00 34.22 664 SER A C 1
ATOM 5131 O O . SER A 1 664 ? -30.883 50.265 -5.351 1.00 34.22 664 SER A O 1
ATOM 5133 N N . ILE A 1 665 ? -33.019 50.827 -5.725 1.00 32.72 665 ILE A N 1
ATOM 5134 C CA . ILE A 1 665 ? -32.918 51.123 -7.160 1.00 32.72 665 ILE A CA 1
ATOM 5135 C C . ILE A 1 665 ? -33.934 52.237 -7.409 1.00 32.72 665 ILE A C 1
ATOM 5137 O O . ILE A 1 665 ? -35.110 51.983 -7.659 1.00 32.72 665 ILE A O 1
ATOM 5141 N N . ALA A 1 666 ? -33.481 53.478 -7.246 1.00 30.48 666 ALA A N 1
ATOM 5142 C CA . ALA A 1 666 ? -34.170 54.652 -7.758 1.00 30.48 666 ALA A CA 1
ATOM 5143 C C . ALA A 1 666 ? -33.637 54.945 -9.171 1.00 30.48 666 ALA A C 1
ATOM 5145 O O . ALA A 1 666 ? -32.429 54.951 -9.399 1.00 30.48 666 ALA A O 1
ATOM 5146 N N . HIS A 1 667 ? -34.566 55.127 -10.108 1.00 30.27 667 HIS A N 1
ATOM 5147 C CA . HIS A 1 667 ? -34.348 55.637 -11.461 1.00 30.27 667 HIS A CA 1
ATOM 5148 C C . HIS A 1 667 ? -33.939 57.126 -11.480 1.00 30.27 667 HIS A C 1
ATOM 5150 O O . HIS A 1 667 ? -34.221 57.840 -10.518 1.00 30.27 667 HIS A O 1
ATOM 5156 N N . ASN A 1 668 ? -33.413 57.545 -12.648 1.00 28.81 668 ASN A N 1
ATOM 5157 C CA . ASN A 1 668 ? -32.998 58.880 -13.141 1.00 28.81 668 ASN A CA 1
ATOM 5158 C C . ASN A 1 668 ? -31.515 59.216 -12.913 1.00 28.81 668 ASN A C 1
ATOM 5160 O O . ASN A 1 668 ? -31.051 59.150 -11.783 1.00 28.81 668 ASN A O 1
ATOM 5164 N N . GLU A 1 669 ? -30.699 59.593 -13.902 1.00 33.09 669 GLU A N 1
ATOM 5165 C CA . GLU A 1 669 ? -30.852 59.990 -15.320 1.00 33.09 669 GLU A CA 1
ATOM 5166 C C . GLU A 1 669 ? -29.662 59.464 -16.141 1.00 33.09 669 GLU A C 1
ATOM 5168 O O . GLU A 1 669 ? -28.561 59.332 -15.551 1.00 33.09 669 GLU A O 1
#